Protein AF-0000000077150557 (afdb_homodimer)

Nearest PDB structures (foldseek):
  5fya-assembly1_B  TM=7.410E-01  e=2.828E-12  Pseudomonas aeruginosa PAO1
  5fya-assembly1_A  TM=7.353E-01  e=7.302E-12  Pseudomonas aeruginosa PAO1
  5fqu-assembly1_B  TM=7.351E-01  e=3.682E-11  Pseudomonas aeruginosa PAO1
  5fqu-assembly1_A  TM=7.292E-01  e=3.482E-11  Pseudomonas aeruginosa PAO1
  5uw1-assembly1_D  TM=1.682E-01  e=5.151E+00  Saccharomyces cerevisiae S288C

Radius of gyration: 27.3 Å; Cα contacts (8 Å, |Δi|>4): 1262; chains: 2; bounding box: 41×86×61 Å

Secondary structure (DSSP, 8-state):
-B-EEEEE---GGGGHHHHHHHHHHHHTTEEESEEEEETHHHHHHHHHHTT-TTHHHHHHHHHTT-TTTB-TTHHHHTS-SB-HHIIIIIIIIIIS---HHHHHHS--EEEEEEEETTT--EEEEEES-HHHHHHHHHHHT--TTTS--EEETTEEEEESHHHHSSTHHHHHHTT-SEEEEE-SS-TT------TTHHHHHHHTTT-HHHHHHHHTHHHHHHHHHHHHHHHHHTTSEEEE--SS---S-TT---HHHHHHHHHHHHHHHHHTHHHHHHHHTTBTTEEE-/-B-EEEEE---GGGGHHHHHHHHHHHHTTEEESEEEEETHHHHHHHHHHTT-TTHHHHHHHHHTT-TTTB-TTHHHHTS-SB-HHIIIIIIIIIIS---HHHHHHS--EEEEEEEETTT--EEEEEES-TTTTHHHHHHHT--TTTS--EEETTEEEEESHHHHSSTHHHHHHTT-SEEEEE-SS-TT------TTHHHHHHHTTT-HHHHHHHHTHHHHHHHHHHHHHHHHHTTSEEEE--SS---S-TT---HHHHHHHHHHHHHHHHHTHHHHHHHHTTBTTEEE-

InterPro domains:
  IPR002641 Patatin-like phospholipase domain [PF01734] (6-170)
  IPR002641 Patatin-like phospholipase domain [PS51635] (6-172)
  IPR016035 Acyl transferase/acyl hydrolase/lysophospholipase [SSF52151] (3-274)
  IPR037483 YjjU-like [cd07208] (6-269)
  IPR045943 Domain of unknown function DUF6363 [PF19890] (207-280)
  IPR050301 Neuropathy target esterase [PTHR14226] (4-281)

Foldseek 3Di:
DAAEEEWEFDQFLLCLLVLLLLLLCLVQVKDFQHYEAFASGLVSVQCSLLSVHCLSLCVCLVCLQPQCAADPCCCVVVVARGNPCCVLPVCCPPNPHGDQPSQLVSNHWYWYWWAFLAQRAIDTDIDRGCVPRVLRNVQLNAAPSRGAFGDDPNTGIHHRQLHPRTCPVVCVVVPGQAYEYEDSFAPPDQDDFDPCLVVCCVVSVVRVSNSVSSRCSRVNVVVSVVVQVVCVVVLRYHYQYQNDGQDAHSSRRNSVSSVVSSNRSNVSSVVCVVSVCVSCVPHPRIDGD/DFAEEEWEFDQFLLCLLVLLLLLLCLVQVKDFQHYEAFASGLVSVQCSLLSVHCLSLCVCLVCLQPQCAADPCCCVVVVARGNVCCVLPVCCPPNPHGDQPSQLVSNHWYWYWWAFLAQRAIDTDIDRGCVPRVLRNVQLNAAPSRGAFGDDPNTTIHHRQLHPRTCVVVCVVVPGQAYEYEDSFAPPDQDDFDPCLVVCCVVSVVRVSNSVSSRCSRVNVVVSVVVQVVCVVVLRYDYQYQNDGQDAHSSRRNSVSSVVSSNRSNVSSVVCVVSVCVSCVPHPRIDGD

Structure (mmCIF, N/CA/C/O backbone):
data_AF-0000000077150557-model_v1
#
loop_
_entity.id
_entity.type
_entity.pdbx_description
1 polymer Patatin
#
loop_
_atom_site.group_PDB
_atom_site.id
_atom_site.type_symbol
_atom_site.label_atom_id
_atom_site.label_alt_id
_atom_site.label_comp_id
_atom_site.label_asym_id
_atom_site.label_entity_id
_atom_site.label_seq_id
_atom_site.pdbx_PDB_ins_code
_atom_site.Cartn_x
_atom_site.Cartn_y
_atom_site.Cartn_z
_atom_site.occupancy
_atom_site.B_iso_or_equiv
_atom_site.auth_seq_id
_atom_site.auth_comp_id
_atom_site.auth_asym_id
_atom_site.auth_atom_id
_atom_site.pdbx_PDB_model_num
ATOM 1 N N . MET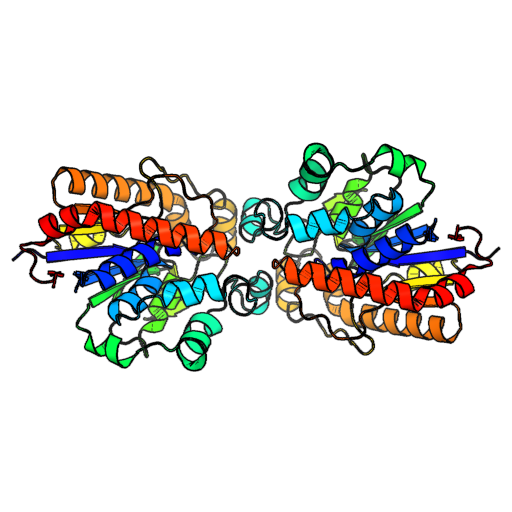 A 1 1 ? 0.344 41.594 22.078 1 86.94 1 MET A N 1
ATOM 2 C CA . MET A 1 1 ? 0.808 40.281 22.5 1 86.94 1 MET A CA 1
ATOM 3 C C . MET A 1 1 ? 1.229 39.438 21.297 1 86.94 1 MET A C 1
ATOM 5 O O . MET A 1 1 ? 0.677 39.594 20.203 1 86.94 1 MET A O 1
ATOM 9 N N . ALA A 1 2 ? 2.311 38.719 21.422 1 95.75 2 ALA A N 1
ATOM 10 C CA . ALA A 1 2 ? 2.842 37.875 20.328 1 95.75 2 ALA A CA 1
ATOM 11 C C . ALA A 1 2 ? 1.896 36.75 20 1 95.75 2 ALA A C 1
ATOM 13 O O . ALA A 1 2 ? 1.017 36.406 20.797 1 95.75 2 ALA A O 1
ATOM 14 N N . LYS A 1 3 ? 1.986 36.281 18.734 1 98.06 3 LYS A N 1
ATOM 15 C CA . LYS A 1 3 ? 1.205 35.125 18.281 1 98.06 3 LYS A CA 1
ATOM 16 C C . LYS A 1 3 ? 2.111 34 17.781 1 98.06 3 LYS A C 1
ATOM 18 O O . LYS A 1 3 ? 3.133 34.281 17.141 1 98.06 3 LYS A O 1
ATOM 23 N N . VAL A 1 4 ? 1.734 32.781 18.141 1 98.5 4 VAL A N 1
ATOM 24 C CA . VAL A 1 4 ? 2.516 31.625 17.75 1 98.5 4 VAL A CA 1
ATOM 25 C C . VAL A 1 4 ? 1.7 30.75 16.812 1 98.5 4 VAL A C 1
ATOM 27 O O . VAL A 1 4 ? 0.475 30.672 16.922 1 98.5 4 VAL A O 1
ATOM 30 N N . ASN A 1 5 ? 2.387 30.156 15.852 1 98.56 5 ASN A N 1
ATOM 31 C CA . ASN A 1 5 ? 1.81 29.188 14.93 1 98.56 5 ASN A CA 1
ATOM 32 C C . ASN A 1 5 ? 2.416 27.797 15.125 1 98.56 5 ASN A C 1
ATOM 34 O O . ASN A 1 5 ? 3.629 27.656 15.289 1 98.56 5 ASN A O 1
ATOM 38 N N . LEU A 1 6 ? 1.538 26.781 15.266 1 98.88 6 LEU A N 1
ATOM 39 C CA . LEU A 1 6 ? 1.991 25.391 15.25 1 98.88 6 LEU A CA 1
ATOM 40 C C . LEU A 1 6 ? 1.985 24.844 13.828 1 98.88 6 LEU A C 1
ATOM 42 O O . LEU A 1 6 ? 0.943 24.812 13.172 1 98.88 6 LEU A O 1
ATOM 46 N N . ILE A 1 7 ? 3.156 24.406 13.305 1 98.94 7 ILE A N 1
ATOM 47 C CA . ILE A 1 7 ? 3.328 23.953 11.93 1 98.94 7 ILE A CA 1
ATOM 48 C C . ILE A 1 7 ? 3.605 22.453 11.914 1 98.94 7 ILE A C 1
ATOM 50 O O . ILE A 1 7 ? 4.555 21.984 12.547 1 98.94 7 ILE A O 1
ATOM 54 N N . LEU A 1 8 ? 2.754 21.703 11.219 1 98.94 8 LEU A N 1
ATOM 55 C CA . LEU A 1 8 ? 2.857 20.25 11.18 1 98.94 8 LEU A CA 1
ATOM 56 C C . LEU A 1 8 ? 3.189 19.766 9.773 1 98.94 8 LEU A C 1
ATOM 58 O O . LEU A 1 8 ? 2.34 19.812 8.875 1 98.94 8 LEU A O 1
ATOM 62 N N . GLU A 1 9 ? 4.41 19.234 9.57 1 98.56 9 GLU A N 1
ATOM 63 C CA . GLU A 1 9 ? 4.855 18.703 8.297 1 98.56 9 GLU A CA 1
ATOM 64 C C . GLU A 1 9 ? 4.086 17.422 7.934 1 98.56 9 GLU A C 1
ATOM 66 O O . GLU A 1 9 ? 3.664 16.688 8.82 1 98.56 9 GLU A O 1
ATOM 71 N N . GLY A 1 10 ? 3.938 17.234 6.613 1 94.75 10 GLY A N 1
ATOM 72 C CA . GLY A 1 10 ? 3.432 15.953 6.141 1 94.75 10 GLY A CA 1
ATOM 73 C C . GLY A 1 10 ? 4.469 14.852 6.18 1 94.75 10 GLY A C 1
ATOM 74 O O . GLY A 1 10 ? 5.617 15.078 6.574 1 94.75 10 GLY A O 1
ATOM 75 N N . GLY A 1 11 ? 3.953 13.586 5.871 1 92.56 11 GLY A N 1
ATOM 76 C CA . GLY A 1 11 ? 4.918 12.492 5.871 1 92.56 11 GLY A CA 1
ATOM 77 C C . GLY A 1 11 ? 4.277 11.125 5.754 1 92.56 11 GLY A C 1
ATOM 78 O O . GLY A 1 11 ? 4.938 10.102 5.957 1 92.56 11 GLY A O 1
ATOM 79 N N . GLY A 1 12 ? 3.029 11.109 5.371 1 92.12 12 GLY A N 1
ATOM 80 C CA . GLY A 1 12 ? 2.352 9.82 5.387 1 92.12 12 GLY A CA 1
ATOM 81 C C . GLY A 1 12 ? 2.41 9.133 6.738 1 92.12 12 GLY A C 1
ATOM 82 O O . GLY A 1 12 ? 2.086 9.734 7.762 1 92.12 12 GLY A O 1
ATOM 83 N N . MET A 1 13 ? 2.848 7.918 6.746 1 93.12 13 MET A N 1
ATOM 84 C CA . MET A 1 13 ? 2.895 7.145 7.984 1 93.12 13 MET A CA 1
ATOM 85 C C . MET A 1 13 ? 3.99 7.668 8.906 1 93.12 13 MET A C 1
ATOM 87 O O . MET A 1 13 ? 3.945 7.445 10.117 1 93.12 13 MET A O 1
ATOM 91 N N . ARG A 1 14 ? 4.961 8.391 8.391 1 94.88 14 ARG A N 1
ATOM 92 C CA . ARG A 1 14 ? 5.941 9.047 9.258 1 94.88 14 ARG A CA 1
ATOM 93 C C . ARG A 1 14 ? 5.273 10.047 10.188 1 94.88 14 ARG A C 1
ATOM 95 O O . ARG A 1 14 ? 5.859 10.453 11.195 1 94.88 14 ARG A O 1
ATOM 102 N N . GLY A 1 15 ? 4.082 10.352 9.867 1 96.38 15 GLY A N 1
ATOM 103 C CA . GLY A 1 15 ? 3.301 11.281 10.664 1 96.38 15 GLY A CA 1
ATOM 104 C C . GLY A 1 15 ? 2.979 10.75 12.047 1 96.38 15 GLY A C 1
ATOM 105 O O . GLY A 1 15 ? 2.564 11.516 12.93 1 96.38 15 GLY A O 1
ATOM 106 N N . LEU A 1 16 ? 3.252 9.484 12.289 1 97.62 16 LEU A N 1
ATOM 107 C CA . LEU A 1 16 ? 3.029 8.961 13.633 1 97.62 16 LEU A CA 1
ATOM 108 C C . LEU A 1 16 ? 3.988 9.594 14.633 1 97.62 16 LEU A C 1
ATOM 110 O O . LEU A 1 16 ? 3.689 9.672 15.828 1 97.62 16 LEU A O 1
ATOM 114 N N . TYR A 1 17 ? 5.148 10.039 14.125 1 98.62 17 TYR A N 1
ATOM 115 C CA . TYR A 1 17 ? 6.012 10.875 14.961 1 98.62 17 TYR A CA 1
ATOM 116 C C . TYR A 1 17 ? 5.266 12.094 15.469 1 98.62 17 TYR A C 1
ATOM 118 O O . TYR A 1 17 ? 5.266 12.375 16.672 1 98.62 17 TYR A O 1
ATOM 126 N N . THR A 1 18 ? 4.605 12.773 14.562 1 98.81 18 THR A N 1
ATOM 127 C CA . THR A 1 18 ? 3.82 13.961 14.883 1 98.81 18 THR A CA 1
ATOM 128 C C . THR A 1 18 ? 2.695 13.617 15.859 1 98.81 18 THR A C 1
ATOM 130 O O . THR A 1 18 ? 2.42 14.375 16.781 1 98.81 18 THR A O 1
ATOM 133 N N . ALA A 1 19 ? 2.072 12.508 15.641 1 98.81 19 ALA A N 1
ATOM 134 C CA . ALA A 1 19 ? 1.011 12.062 16.531 1 98.81 19 ALA A CA 1
ATOM 135 C C . ALA A 1 19 ? 1.521 11.938 17.969 1 98.81 19 ALA A C 1
ATOM 137 O O . ALA A 1 19 ? 0.833 12.32 18.922 1 98.81 19 ALA A O 1
ATOM 138 N N . GLY A 1 20 ? 2.705 11.352 18.125 1 98.88 20 GLY A N 1
ATOM 139 C CA . GLY A 1 20 ? 3.311 11.242 19.453 1 98.88 20 GLY A CA 1
ATOM 140 C C . GLY A 1 20 ? 3.568 12.594 20.094 1 98.88 20 GLY A C 1
ATOM 141 O O . GLY A 1 20 ? 3.268 12.789 21.281 1 98.88 20 GLY A O 1
ATOM 142 N N . VAL A 1 21 ? 4.059 13.5 19.328 1 98.88 21 VAL A N 1
ATOM 143 C CA . VAL A 1 21 ? 4.328 14.852 19.812 1 98.88 21 VAL A CA 1
ATOM 144 C C . VAL A 1 21 ? 3.029 15.492 20.312 1 98.88 21 VAL A C 1
ATOM 146 O O . VAL A 1 21 ? 2.98 16.047 21.406 1 98.88 21 VAL A O 1
ATOM 149 N N . LEU A 1 22 ? 1.983 15.43 19.531 1 98.81 22 LEU A N 1
ATOM 150 C CA . LEU A 1 22 ? 0.72 16.094 19.828 1 98.81 22 LEU A CA 1
ATOM 151 C C . LEU A 1 22 ? 0.061 15.484 21.047 1 98.81 22 LEU A C 1
ATOM 153 O O . LEU A 1 22 ? -0.594 16.188 21.828 1 98.81 22 LEU A O 1
ATOM 157 N N . ASP A 1 23 ? 0.182 14.172 21.203 1 98.81 23 ASP A N 1
ATOM 158 C CA . ASP A 1 23 ? -0.354 13.547 22.406 1 98.81 23 ASP A CA 1
ATOM 159 C C . ASP A 1 23 ? 0.402 14.008 23.641 1 98.81 23 ASP A C 1
ATOM 161 O O . ASP A 1 23 ? -0.188 14.164 24.719 1 98.81 23 ASP A O 1
ATOM 165 N N . CYS A 1 24 ? 1.713 14.188 23.516 1 98.69 24 CYS A N 1
ATOM 166 C CA . CYS A 1 24 ? 2.469 14.781 24.609 1 98.69 24 CYS A CA 1
ATOM 167 C C . CYS A 1 24 ? 1.938 16.172 24.938 1 98.69 24 CYS A C 1
ATOM 169 O O . CYS A 1 24 ? 1.783 16.516 26.109 1 98.69 24 CYS A O 1
ATOM 171 N N . PHE A 1 25 ? 1.682 17.016 23.906 1 98.56 25 PHE A N 1
ATOM 172 C CA . PHE A 1 25 ? 1.1 18.328 24.109 1 98.56 25 PHE A CA 1
ATOM 173 C C . PHE A 1 25 ? -0.207 18.234 24.891 1 98.56 25 PHE A C 1
ATOM 175 O O . PHE A 1 25 ? -0.44 19 25.828 1 98.56 25 PHE A O 1
ATOM 182 N N . LEU A 1 26 ? -1.043 17.266 24.484 1 98.19 26 LEU A N 1
ATOM 183 C CA . LEU A 1 26 ? -2.318 17.078 25.172 1 98.19 26 LEU A CA 1
ATOM 184 C C . LEU A 1 26 ? -2.1 16.719 26.641 1 98.19 26 LEU A C 1
ATOM 186 O O . LEU A 1 26 ? -2.773 17.25 27.531 1 98.19 26 LEU A O 1
ATOM 190 N N . ASP A 1 27 ? -1.189 15.805 26.859 1 97.69 27 ASP A N 1
ATOM 191 C CA . ASP A 1 27 ? -0.932 15.336 28.219 1 97.69 27 ASP A CA 1
ATOM 192 C C . ASP A 1 27 ? -0.437 16.484 29.109 1 97.69 27 ASP A C 1
ATOM 194 O O . ASP A 1 27 ? -0.698 16.484 30.312 1 97.69 27 ASP A O 1
ATOM 198 N N . HIS A 1 28 ? 0.229 17.422 28.531 1 95.81 28 HIS A N 1
ATOM 199 C CA . HIS A 1 28 ? 0.769 18.547 29.297 1 95.81 28 HIS A CA 1
ATOM 200 C C . HIS A 1 28 ? -0.115 19.781 29.156 1 95.81 28 HIS A C 1
ATOM 202 O O . HIS A 1 28 ? 0.287 20.875 29.531 1 95.81 28 HIS A O 1
ATOM 208 N N . LYS A 1 29 ? -1.259 19.625 28.5 1 95.44 29 LYS A N 1
ATOM 209 C CA . LYS A 1 29 ? -2.258 20.672 28.312 1 95.44 29 LYS A CA 1
ATOM 210 C C . LYS A 1 29 ? -1.684 21.859 27.547 1 95.44 29 LYS A C 1
ATOM 212 O O . LYS A 1 29 ? -1.912 23.016 27.906 1 95.44 29 LYS A O 1
ATOM 217 N N . ILE A 1 30 ? -0.829 21.594 26.609 1 95.44 30 ILE A N 1
ATOM 218 C CA . ILE A 1 30 ? -0.309 22.578 25.672 1 95.44 30 ILE A CA 1
ATOM 219 C C . ILE A 1 30 ? -1.295 22.75 24.516 1 95.44 30 ILE A C 1
ATOM 221 O O . ILE A 1 30 ? -1.522 21.828 23.734 1 95.44 30 ILE A O 1
ATOM 225 N N . LEU A 1 31 ? -1.825 23.953 24.406 1 95.81 31 LEU A N 1
ATOM 226 C CA . LEU A 1 31 ? -2.844 24.172 23.375 1 95.81 31 LEU A CA 1
ATOM 227 C C . LEU A 1 31 ? -2.48 25.359 22.5 1 95.81 31 LEU A C 1
ATOM 229 O O . LEU A 1 31 ? -2.191 26.453 23.016 1 95.81 31 LEU A O 1
ATOM 233 N N . PHE A 1 32 ? -2.424 25.156 21.266 1 97.81 32 PHE A N 1
ATOM 234 C CA . PHE A 1 32 ? -2.236 26.188 20.266 1 97.81 32 PHE A CA 1
ATOM 235 C C . PHE A 1 32 ? -3.562 26.562 19.609 1 97.81 32 PHE A C 1
ATOM 237 O O . PHE A 1 32 ? -4.363 25.688 19.281 1 97.81 32 PHE A O 1
ATOM 244 N N . LYS A 1 33 ? -3.787 27.812 19.375 1 97.5 33 LYS A N 1
ATOM 245 C CA . LYS A 1 33 ? -5.039 28.25 18.766 1 97.5 33 LYS A CA 1
ATOM 246 C C . LYS A 1 33 ? -4.898 28.344 17.25 1 97.5 33 LYS A C 1
ATOM 248 O O . LYS A 1 33 ? -5.902 28.391 16.531 1 97.5 33 LYS A O 1
ATOM 253 N N . ASP A 1 34 ? -3.725 28.547 16.734 1 98.56 34 ASP A N 1
ATOM 254 C CA . ASP A 1 34 ? -3.447 28.609 15.312 1 98.56 34 ASP A CA 1
ATOM 255 C C . ASP A 1 34 ? -2.531 27.484 14.867 1 98.56 34 ASP A C 1
ATOM 257 O O . ASP A 1 34 ? -1.408 27.359 15.359 1 98.56 34 ASP A O 1
ATOM 261 N N . ILE A 1 35 ? -3.014 26.672 13.969 1 98.88 35 ILE A N 1
ATOM 262 C CA . ILE A 1 35 ? -2.301 25.484 13.5 1 98.88 35 ILE A CA 1
ATOM 263 C C . ILE A 1 35 ? -2.32 25.438 11.977 1 98.88 35 ILE A C 1
ATOM 265 O O . ILE A 1 35 ? -3.332 25.75 11.352 1 98.88 35 ILE A O 1
ATOM 269 N N . ILE A 1 36 ? -1.214 25.125 11.336 1 98.88 36 ILE A N 1
ATOM 270 C CA . ILE A 1 36 ? -1.139 24.844 9.906 1 98.88 36 ILE A CA 1
ATOM 271 C C . ILE A 1 36 ? -0.593 23.438 9.688 1 98.88 36 ILE A C 1
ATOM 273 O O . ILE A 1 36 ? 0.437 23.062 10.25 1 98.88 36 ILE A O 1
ATOM 277 N N . GLY A 1 37 ? -1.288 22.625 8.922 1 98.81 37 GLY A N 1
ATOM 278 C CA . GLY A 1 37 ? -0.9 21.234 8.688 1 98.81 37 GLY A CA 1
ATOM 279 C C . GLY A 1 37 ? -0.873 20.859 7.223 1 98.81 37 GLY A C 1
ATOM 280 O O . GLY A 1 37 ? -1.618 21.422 6.418 1 98.81 37 GLY A O 1
ATOM 281 N N . VAL A 1 38 ? -0.021 19.922 6.855 1 98.75 38 VAL A N 1
ATOM 282 C CA . VAL A 1 38 ? 0.116 19.406 5.496 1 98.75 38 VAL A CA 1
ATOM 283 C C . VAL A 1 38 ? -0.029 17.891 5.5 1 98.75 38 VAL A C 1
ATOM 285 O O . VAL A 1 38 ? 0.69 17.188 6.223 1 98.75 38 VAL A O 1
ATOM 288 N N . SER A 1 39 ? -0.939 17.344 4.688 1 97.88 39 SER A N 1
ATOM 289 C CA . SER A 1 39 ? -1.104 15.906 4.543 1 97.88 39 SER A CA 1
ATOM 290 C C . SER A 1 39 ? -1.309 15.234 5.895 1 97.88 39 SER A C 1
ATOM 292 O O . SER A 1 39 ? -2.207 15.609 6.648 1 97.88 39 SER A O 1
ATOM 294 N N . ALA A 1 40 ? -0.42 14.344 6.297 1 97.5 40 ALA A N 1
ATOM 295 C CA . ALA A 1 40 ? -0.533 13.664 7.586 1 97.5 40 ALA A CA 1
ATOM 296 C C . ALA A 1 40 ? -0.532 14.672 8.734 1 97.5 40 ALA A C 1
ATOM 298 O O . ALA A 1 40 ? -1.182 14.453 9.758 1 97.5 40 ALA A O 1
ATOM 299 N N . GLY A 1 41 ? 0.165 15.758 8.547 1 98.56 41 GLY A N 1
ATOM 300 C CA . GLY A 1 41 ? 0.126 16.812 9.539 1 98.56 41 GLY A CA 1
ATOM 301 C C . GLY A 1 41 ? -1.256 17.406 9.719 1 98.56 41 GLY A C 1
ATOM 302 O O . GLY A 1 41 ? -1.684 17.672 10.852 1 98.56 41 GLY A O 1
ATOM 303 N N . ALA A 1 42 ? -1.914 17.656 8.617 1 98.62 42 ALA A N 1
ATOM 304 C CA . ALA A 1 42 ? -3.295 18.141 8.672 1 98.62 42 ALA A CA 1
ATOM 305 C C . ALA A 1 42 ? -4.195 17.125 9.367 1 98.62 42 ALA A C 1
ATOM 307 O O . ALA A 1 42 ? -4.98 17.469 10.25 1 98.62 42 ALA A O 1
ATOM 308 N N . CYS A 1 43 ? -4.039 15.922 9.039 1 98.19 43 CYS A N 1
ATOM 309 C CA . CYS A 1 43 ? -4.863 14.859 9.609 1 98.19 43 CYS A CA 1
ATOM 310 C C . CYS A 1 43 ? -4.629 14.727 11.109 1 98.19 43 CYS A C 1
ATOM 312 O O . CYS A 1 43 ? -5.582 14.641 11.883 1 98.19 43 CYS A O 1
ATOM 314 N N . ASN A 1 44 ? -3.406 14.703 11.539 1 98.56 44 ASN A N 1
ATOM 315 C CA . ASN A 1 44 ? -3.059 14.523 12.945 1 98.56 44 ASN A CA 1
ATOM 316 C C . ASN A 1 44 ? -3.555 15.695 13.797 1 98.56 44 ASN A C 1
ATOM 318 O O . ASN A 1 44 ? -3.871 15.516 14.977 1 98.56 44 ASN A O 1
ATOM 322 N N . SER A 1 45 ? -3.637 16.844 13.219 1 98.75 45 SER A N 1
ATOM 323 C CA . SER A 1 45 ? -4.059 18.016 13.969 1 98.75 45 SER A CA 1
ATOM 324 C C . SER A 1 45 ? -5.504 17.891 14.438 1 98.75 45 SER A C 1
ATOM 326 O O . SER A 1 45 ? -5.887 18.469 15.453 1 98.75 45 SER A O 1
ATOM 328 N N . LEU A 1 46 ? -6.301 17.156 13.695 1 98.75 46 LEU A N 1
ATOM 329 C CA . LEU A 1 46 ? -7.73 17.094 13.969 1 98.75 46 LEU A CA 1
ATOM 330 C C . LEU A 1 46 ? -7.988 16.5 15.352 1 98.75 46 LEU A C 1
ATOM 332 O O . LEU A 1 46 ? -8.703 17.078 16.156 1 98.75 46 LEU A O 1
ATOM 336 N N . SER A 1 47 ? -7.383 15.375 15.617 1 98.5 47 SER A N 1
ATOM 337 C CA . SER A 1 47 ? -7.586 14.727 16.906 1 98.5 47 SER A CA 1
ATOM 338 C C . SER A 1 47 ? -6.945 15.531 18.031 1 98.5 47 SER A C 1
ATOM 340 O O . SER A 1 47 ? -7.414 15.5 19.172 1 98.5 47 SER A O 1
ATOM 342 N N . TYR A 1 48 ? -5.898 16.25 17.734 1 98.62 48 TYR A N 1
ATOM 343 C CA . TYR A 1 48 ? -5.285 17.141 18.719 1 98.62 48 TYR A CA 1
ATOM 344 C C . TYR A 1 48 ? -6.238 18.266 19.094 1 98.62 48 TYR A C 1
ATOM 346 O O . TYR A 1 48 ? -6.441 18.547 20.281 1 98.62 48 TYR A O 1
ATOM 354 N N . ILE A 1 49 ? -6.867 18.875 18.125 1 98.44 49 ILE A N 1
ATOM 355 C CA . ILE A 1 49 ? -7.758 20.016 18.312 1 98.44 49 ILE A CA 1
ATOM 356 C C . ILE A 1 49 ? -8.961 19.594 19.156 1 98.44 49 ILE A C 1
ATOM 358 O O . ILE A 1 49 ? -9.445 20.359 20 1 98.44 49 ILE A O 1
ATOM 362 N N . THR A 1 50 ? -9.375 18.359 18.984 1 98.31 50 THR A N 1
ATOM 363 C CA . THR A 1 50 ? -10.555 17.891 19.703 1 98.31 50 THR A CA 1
ATOM 364 C C . THR A 1 50 ? -10.156 17.25 21.031 1 98.31 50 THR A C 1
ATOM 366 O O . THR A 1 50 ? -11.016 16.781 21.781 1 98.31 50 THR A O 1
ATOM 369 N N . GLY A 1 51 ? -8.859 17.141 21.297 1 98.06 51 GLY A N 1
ATOM 370 C CA . GLY A 1 51 ? -8.391 16.562 22.547 1 98.06 51 GLY A CA 1
ATOM 371 C C . GLY A 1 51 ? -8.555 15.062 22.609 1 98.06 51 GLY A C 1
ATOM 372 O O . GLY A 1 51 ? -8.648 14.484 23.703 1 98.06 51 GLY A O 1
ATOM 373 N N . GLN A 1 52 ? -8.664 14.43 21.5 1 98.44 52 GLN A N 1
ATOM 374 C CA . GLN A 1 52 ? -8.828 12.977 21.453 1 98.44 52 GLN A CA 1
ATOM 375 C C . GLN A 1 52 ? -7.473 12.273 21.453 1 98.44 52 GLN A C 1
ATOM 377 O O . GLN A 1 52 ? -7.047 11.742 20.422 1 98.44 52 GLN A O 1
ATOM 382 N N . ARG A 1 53 ? -6.941 12.18 22.672 1 98.5 53 ARG A N 1
ATOM 383 C CA . ARG A 1 53 ? -5.617 11.602 22.906 1 98.5 53 ARG A CA 1
ATOM 384 C C . ARG A 1 53 ? -5.566 10.148 22.453 1 98.5 53 ARG A C 1
ATOM 386 O O . ARG A 1 53 ? -6.473 9.367 22.75 1 98.5 53 ARG A O 1
ATOM 393 N N . GLY A 1 54 ? -4.547 9.852 21.719 1 98.56 54 GLY A N 1
ATOM 394 C CA . GLY A 1 54 ? -4.32 8.469 21.328 1 98.56 54 GLY A CA 1
ATOM 395 C C . GLY A 1 54 ? -5.047 8.078 20.047 1 98.56 54 GLY A C 1
ATOM 396 O O . GLY A 1 54 ? -4.75 7.043 19.453 1 98.56 54 GLY A O 1
ATOM 397 N N . ARG A 1 55 ? -5.965 8.867 19.562 1 98.62 55 ARG A N 1
ATOM 398 C CA . ARG A 1 55 ? -6.832 8.523 18.438 1 98.62 55 ARG A CA 1
ATOM 399 C C . ARG A 1 55 ? -6.023 8.336 17.156 1 98.62 55 ARG A C 1
ATOM 401 O O . ARG A 1 55 ? -6.273 7.406 16.391 1 98.62 55 ARG A O 1
ATOM 408 N N . ASN A 1 56 ? -5.051 9.258 16.891 1 98.38 56 ASN A N 1
ATOM 409 C CA . ASN A 1 56 ? -4.223 9.133 15.695 1 98.38 56 ASN A CA 1
ATOM 410 C C . ASN A 1 56 ? -3.479 7.801 15.664 1 98.38 56 ASN A C 1
ATOM 412 O O . ASN A 1 56 ? -3.383 7.164 14.609 1 98.38 56 ASN A O 1
ATOM 416 N N . LEU A 1 57 ? -2.893 7.406 16.812 1 98.38 57 LEU A N 1
ATOM 417 C CA . LEU A 1 57 ? -2.186 6.133 16.922 1 98.38 57 LEU A CA 1
ATOM 418 C C . LEU A 1 57 ? -3.127 4.961 16.672 1 98.38 57 LEU A C 1
ATOM 420 O O . LEU A 1 57 ? -2.773 4.02 15.961 1 98.38 57 LEU A O 1
ATOM 424 N N . GLU A 1 58 ? -4.305 5.062 17.25 1 98.25 58 GLU A N 1
ATOM 425 C CA . GLU A 1 58 ? -5.301 4.008 17.094 1 98.25 58 GLU A CA 1
ATOM 426 C C . GLU A 1 58 ? -5.684 3.834 15.625 1 98.25 58 GLU A C 1
ATOM 428 O O . GLU A 1 58 ? -5.816 2.707 15.141 1 98.25 58 GLU A O 1
ATOM 433 N N . ILE A 1 59 ? -5.82 4.906 14.945 1 97.56 59 ILE A N 1
ATOM 434 C CA . ILE A 1 59 ? -6.223 4.863 13.547 1 97.56 59 ILE A CA 1
ATOM 435 C C . ILE A 1 59 ? -5.102 4.262 12.703 1 97.56 59 ILE A C 1
ATOM 437 O O . ILE A 1 59 ? -5.301 3.258 12.016 1 97.56 59 ILE A O 1
ATOM 441 N N . ASN A 1 60 ? -3.959 4.848 12.781 1 96.12 60 ASN A N 1
ATOM 442 C CA . ASN A 1 60 ? -2.896 4.512 11.844 1 96.12 60 ASN A CA 1
ATOM 443 C C . ASN A 1 60 ? -2.273 3.154 12.164 1 96.12 60 ASN A C 1
ATOM 445 O O . ASN A 1 60 ? -2.064 2.336 11.266 1 96.12 60 ASN A O 1
ATOM 449 N N . ALA A 1 61 ? -1.881 2.902 13.438 1 94.62 61 ALA A N 1
ATOM 450 C CA . ALA A 1 61 ? -1.286 1.618 13.805 1 94.62 61 ALA A CA 1
ATOM 451 C C . ALA A 1 61 ? -2.336 0.511 13.82 1 94.62 61 ALA A C 1
ATOM 453 O O . ALA A 1 61 ? -2.027 -0.648 13.531 1 94.62 61 ALA A O 1
ATOM 454 N N . GLY A 1 62 ? -3.598 0.88 14.102 1 94.56 62 GLY A N 1
ATOM 455 C CA . GLY A 1 62 ? -4.664 -0.103 14.18 1 94.56 62 GLY A CA 1
ATOM 456 C C . GLY A 1 62 ? -5.133 -0.586 12.82 1 94.56 62 GLY A C 1
ATOM 457 O O . GLY A 1 62 ? -5.598 -1.72 12.68 1 94.56 62 GLY A O 1
ATOM 458 N N . TYR A 1 63 ? -4.984 0.27 11.812 1 93.75 63 TYR A N 1
ATOM 459 C CA . TYR A 1 63 ? -5.594 -0.083 10.539 1 93.75 63 TYR A CA 1
ATOM 460 C C . TYR A 1 63 ? -4.539 -0.172 9.438 1 93.75 63 TYR A C 1
ATOM 462 O O . TYR A 1 63 ? -4.859 -0.465 8.281 1 93.75 63 TYR A O 1
ATOM 470 N N . CYS A 1 64 ? -3.295 -0.026 9.758 1 90.69 64 CYS A N 1
ATOM 471 C CA . CYS A 1 64 ? -2.242 0.035 8.75 1 90.69 64 CYS A CA 1
ATOM 472 C C . CYS A 1 64 ? -2.186 -1.256 7.941 1 90.69 64 CYS A C 1
ATOM 474 O O . CYS A 1 64 ? -1.694 -1.266 6.809 1 90.69 64 CYS A O 1
ATOM 476 N N . MET A 1 65 ? -2.709 -2.355 8.508 1 87.19 65 MET A N 1
ATOM 477 C CA . MET A 1 65 ? -2.707 -3.631 7.793 1 87.19 65 MET A CA 1
ATOM 478 C C . MET A 1 65 ? -4.07 -3.908 7.172 1 87.19 65 MET A C 1
ATOM 480 O O . MET A 1 65 ? -4.246 -4.91 6.477 1 87.19 65 MET A O 1
ATOM 484 N N . ASP A 1 66 ? -5.02 -3.064 7.434 1 88.75 66 ASP A N 1
ATOM 485 C CA . ASP A 1 66 ? -6.387 -3.223 6.945 1 88.75 66 ASP A CA 1
ATOM 486 C C . ASP A 1 66 ? -6.504 -2.781 5.488 1 88.75 66 ASP A C 1
ATOM 488 O O . ASP A 1 66 ? -6.285 -1.61 5.172 1 88.75 66 ASP A O 1
ATOM 492 N N . ASN A 1 67 ? -6.938 -3.627 4.637 1 83.19 67 ASN A N 1
ATOM 493 C CA . ASN A 1 67 ? -7.031 -3.328 3.211 1 83.19 67 ASN A CA 1
ATOM 494 C C . ASN A 1 67 ? -8.109 -2.289 2.924 1 83.19 67 ASN A C 1
ATOM 496 O O . ASN A 1 67 ? -8.125 -1.684 1.851 1 83.19 67 ASN A O 1
ATOM 500 N N . ARG A 1 68 ? -9.031 -2.143 3.84 1 88.94 68 ARG A N 1
ATOM 501 C CA . ARG A 1 68 ? -10.008 -1.067 3.691 1 88.94 68 ARG A CA 1
ATOM 502 C C . ARG A 1 68 ? -9.344 0.298 3.846 1 88.94 68 ARG A C 1
ATOM 504 O O . ARG A 1 68 ? -9.844 1.297 3.324 1 88.94 68 ARG A O 1
ATOM 511 N N . TYR A 1 69 ? -8.297 0.331 4.594 1 90.38 69 TYR A N 1
ATOM 512 C CA . TYR A 1 69 ? -7.566 1.567 4.859 1 90.38 69 TYR A CA 1
ATOM 513 C C . TYR A 1 69 ? -6.535 1.836 3.77 1 90.38 69 TYR A C 1
ATOM 515 O O . TYR A 1 69 ? -6.574 2.879 3.113 1 90.38 69 TYR A O 1
ATOM 523 N N . VAL A 1 70 ? -5.645 0.931 3.541 1 87.62 70 VAL A N 1
ATOM 524 C CA . VAL A 1 70 ? -4.551 1.059 2.58 1 87.62 70 VAL A CA 1
ATOM 525 C C . VAL A 1 70 ? -4.426 -0.229 1.77 1 87.62 70 VAL A C 1
ATOM 527 O O . VAL A 1 70 ? -4.398 -1.326 2.334 1 87.62 70 VAL A O 1
ATOM 530 N N . SER A 1 71 ? -4.43 -0.098 0.497 1 82.62 71 SER A N 1
ATOM 531 C CA . SER A 1 71 ? -4.258 -1.268 -0.36 1 82.62 71 SER A CA 1
ATOM 532 C C . SER A 1 71 ? -3.705 -0.876 -1.726 1 82.62 71 SER A C 1
ATOM 534 O O . SER A 1 71 ? -4.125 0.129 -2.307 1 82.62 71 SER A O 1
ATOM 536 N N . VAL A 1 72 ? -2.848 -1.618 -2.221 1 79.44 72 VAL A N 1
ATOM 537 C CA . VAL A 1 72 ? -2.311 -1.394 -3.561 1 79.44 72 VAL A CA 1
ATOM 538 C C . VAL A 1 72 ? -3.428 -1.519 -4.594 1 79.44 72 VAL A C 1
ATOM 540 O O . VAL A 1 72 ? -3.457 -0.778 -5.578 1 79.44 72 VAL A O 1
ATOM 543 N N . MET A 1 73 ? -4.289 -2.43 -4.363 1 79.06 73 MET A N 1
ATOM 544 C CA . MET A 1 73 ? -5.391 -2.65 -5.297 1 79.06 73 MET A CA 1
ATOM 545 C C . MET A 1 73 ? -6.289 -1.422 -5.379 1 79.06 73 MET A C 1
ATOM 547 O O . MET A 1 73 ? -6.957 -1.201 -6.391 1 79.06 73 MET A O 1
ATOM 551 N N . GLY A 1 74 ? -6.266 -0.708 -4.336 1 83.75 74 GLY A N 1
ATOM 552 C CA . GLY A 1 74 ? -7.047 0.516 -4.324 1 83.75 74 GLY A CA 1
ATOM 553 C C . GLY A 1 74 ? -6.656 1.489 -5.418 1 83.75 74 GLY A C 1
ATOM 554 O O . GLY A 1 74 ? -7.492 2.252 -5.91 1 83.75 74 GLY A O 1
ATOM 555 N N . LEU A 1 75 ? -5.422 1.441 -5.766 1 80.25 75 LEU A N 1
ATOM 556 C CA . LEU A 1 75 ? -4.949 2.299 -6.848 1 80.25 75 LEU A CA 1
ATOM 557 C C . LEU A 1 75 ? -5.727 2.033 -8.133 1 80.25 75 LEU A C 1
ATOM 559 O O . LEU A 1 75 ? -6.012 2.959 -8.891 1 80.25 75 LEU A O 1
ATOM 563 N N . PHE A 1 76 ? -6.152 0.86 -8.289 1 76.75 76 PHE A N 1
ATOM 564 C CA . PHE A 1 76 ? -6.773 0.463 -9.547 1 76.75 76 PHE A CA 1
ATOM 565 C C . PHE A 1 76 ? -8.297 0.474 -9.43 1 76.75 76 PHE A C 1
ATOM 567 O O . PHE A 1 76 ? -9 0.593 -10.438 1 76.75 76 PHE A O 1
ATOM 574 N N . THR A 1 77 ? -8.781 0.34 -8.219 1 76.25 77 THR A N 1
ATOM 575 C CA . THR A 1 77 ? -10.227 0.247 -8.047 1 76.25 77 THR A CA 1
ATOM 576 C C . THR A 1 77 ? -10.82 1.616 -7.734 1 76.25 77 THR A C 1
ATOM 578 O O . THR A 1 77 ? -11.898 1.956 -8.227 1 76.25 77 THR A O 1
ATOM 581 N N . ARG A 1 78 ? -10.117 2.35 -6.953 1 79.69 78 ARG A N 1
ATOM 582 C CA . ARG A 1 78 ? -10.633 3.652 -6.543 1 79.69 78 ARG A CA 1
ATOM 583 C C . ARG A 1 78 ? -9.648 4.766 -6.887 1 79.69 78 ARG A C 1
ATOM 585 O O . ARG A 1 78 ? -9.875 5.93 -6.551 1 79.69 78 ARG A O 1
ATOM 592 N N . GLY A 1 79 ? -8.555 4.383 -7.508 1 78.69 79 GLY A N 1
ATOM 593 C CA . GLY A 1 79 ? -7.566 5.359 -7.945 1 78.69 79 GLY A CA 1
ATOM 594 C C . GLY A 1 79 ? -6.672 5.848 -6.824 1 78.69 79 GLY A C 1
ATOM 595 O O . GLY A 1 79 ? -5.969 6.848 -6.977 1 78.69 79 GLY A O 1
ATOM 596 N N . SER A 1 80 ? -6.781 5.164 -5.719 1 87.12 80 SER A N 1
ATOM 597 C CA . SER A 1 80 ? -6.027 5.637 -4.562 1 87.12 80 SER A CA 1
ATOM 598 C C . SER A 1 80 ? -5.57 4.477 -3.684 1 87.12 80 SER A C 1
ATOM 600 O O . SER A 1 80 ? -6.316 3.516 -3.479 1 87.12 80 SER A O 1
ATOM 602 N N . ILE A 1 81 ? -4.445 4.57 -3.23 1 85.75 81 ILE A N 1
ATOM 603 C CA . ILE A 1 81 ? -3.924 3.568 -2.307 1 85.75 81 ILE A CA 1
ATOM 604 C C . ILE A 1 81 ? -4.625 3.697 -0.956 1 85.75 81 ILE A C 1
ATOM 606 O O . ILE A 1 81 ? -4.984 2.693 -0.338 1 85.75 81 ILE A O 1
ATOM 610 N N . PHE A 1 82 ? -4.758 4.953 -0.526 1 89.06 82 PHE A N 1
ATOM 611 C CA . PHE A 1 82 ? -5.547 5.195 0.678 1 89.06 82 PHE A CA 1
ATOM 612 C C . PHE A 1 82 ? -7.031 5.266 0.35 1 89.06 82 PHE A C 1
ATOM 614 O O . PHE A 1 82 ? -7.426 5.906 -0.628 1 89.06 82 PHE A O 1
ATOM 621 N N . ASN A 1 83 ? -7.742 4.578 1.132 1 90.94 83 ASN A N 1
ATOM 622 C CA . ASN A 1 83 ? -9.188 4.695 0.988 1 90.94 83 ASN A CA 1
ATOM 623 C C . ASN A 1 83 ? -9.734 5.91 1.734 1 90.94 83 ASN A C 1
ATOM 625 O O . ASN A 1 83 ? -10.055 5.82 2.918 1 90.94 83 ASN A O 1
ATOM 629 N N . MET A 1 84 ? -9.969 6.922 0.991 1 90.88 84 MET A N 1
ATOM 630 C CA . MET A 1 84 ? -10.352 8.195 1.588 1 90.88 84 MET A CA 1
ATOM 631 C C . MET A 1 84 ? -11.734 8.109 2.215 1 90.88 84 MET A C 1
ATOM 633 O O . MET A 1 84 ? -12.008 8.766 3.221 1 90.88 84 MET A O 1
ATOM 637 N N . ASP A 1 85 ? -12.586 7.285 1.606 1 92.69 85 ASP A N 1
ATOM 638 C CA . ASP A 1 85 ? -13.906 7.098 2.188 1 92.69 85 ASP A CA 1
ATOM 639 C C . ASP A 1 85 ? -13.82 6.375 3.531 1 92.69 85 ASP A C 1
ATOM 641 O O . ASP A 1 85 ? -14.547 6.711 4.469 1 92.69 85 ASP A O 1
ATOM 645 N N . PHE A 1 86 ? -13.008 5.422 3.592 1 95.06 86 PHE A N 1
ATOM 646 C CA . PHE A 1 86 ? -12.797 4.719 4.852 1 95.06 86 PHE A CA 1
ATOM 647 C C . PHE A 1 86 ? -12.211 5.656 5.902 1 95.06 86 PHE A C 1
ATOM 649 O O . PHE A 1 86 ? -12.68 5.691 7.043 1 95.06 86 PHE A O 1
ATOM 656 N N . LEU A 1 87 ? -11.18 6.457 5.531 1 94.5 87 LEU A N 1
ATOM 657 C CA . LEU A 1 87 ? -10.445 7.336 6.426 1 94.5 87 LEU A CA 1
ATOM 658 C C . LEU A 1 87 ? -11.32 8.484 6.914 1 94.5 87 LEU A C 1
ATOM 660 O O . LEU A 1 87 ? -11.234 8.883 8.078 1 94.5 87 LEU A O 1
ATOM 664 N N . PHE A 1 88 ? -12.188 9.008 6.031 1 95.38 88 PHE A N 1
ATOM 665 C CA . PHE A 1 88 ? -12.875 10.242 6.371 1 95.38 88 PHE A CA 1
ATOM 666 C C . PHE A 1 88 ? -14.359 9.992 6.617 1 95.38 88 PHE A C 1
ATOM 668 O O . PHE A 1 88 ? -15.094 10.898 7.004 1 95.38 88 PHE A O 1
ATOM 675 N N . ASN A 1 89 ? -14.852 8.75 6.477 1 96.12 89 ASN A N 1
ATOM 676 C CA . ASN A 1 89 ? -16.25 8.438 6.758 1 96.12 89 ASN A CA 1
ATOM 677 C C . ASN A 1 89 ? -16.391 7.254 7.703 1 96.12 89 ASN A C 1
ATOM 679 O O . ASN A 1 89 ? -16.844 7.406 8.836 1 96.12 89 ASN A O 1
ATOM 683 N N . ASP A 1 90 ? -15.867 6.105 7.328 1 97.31 90 ASP A N 1
ATOM 684 C CA . ASP A 1 90 ? -16.062 4.898 8.125 1 97.31 90 ASP A CA 1
ATOM 685 C C . ASP A 1 90 ? -15.383 5.035 9.492 1 97.31 90 ASP A C 1
ATOM 687 O O . ASP A 1 90 ? -15.992 4.738 10.523 1 97.31 90 ASP A O 1
ATOM 691 N N . ILE A 1 91 ? -14.164 5.492 9.555 1 97.19 91 ILE A N 1
ATOM 692 C CA . ILE A 1 91 ? -13.414 5.566 10.805 1 97.19 91 ILE A CA 1
ATOM 693 C C . ILE A 1 91 ? -14.023 6.633 11.711 1 97.19 91 ILE A C 1
ATOM 695 O O . ILE A 1 91 ? -14.477 6.332 12.82 1 97.19 91 ILE A O 1
ATOM 699 N N . PRO A 1 92 ? -14.172 7.844 11.242 1 97.69 92 PRO A N 1
ATOM 700 C CA . PRO A 1 92 ? -14.617 8.891 12.172 1 97.69 92 PRO A CA 1
ATOM 701 C C . PRO A 1 92 ? -16.094 8.758 12.539 1 97.69 92 PRO A C 1
ATOM 703 O O . PRO A 1 92 ? -16.531 9.305 13.555 1 97.69 92 PRO A O 1
ATOM 706 N N . ASN A 1 93 ? -16.891 7.984 11.773 1 97.56 93 ASN A N 1
ATOM 707 C CA . ASN A 1 93 ? -18.312 7.957 12.031 1 97.56 93 ASN A CA 1
ATOM 708 C C . ASN A 1 93 ? -18.75 6.621 12.633 1 97.56 93 ASN A C 1
ATOM 710 O O . ASN A 1 93 ? -19.828 6.523 13.227 1 97.56 93 ASN A O 1
ATOM 714 N N . LYS A 1 94 ? -17.938 5.539 12.508 1 97.12 94 LYS A N 1
ATOM 715 C CA . LYS A 1 94 ? -18.422 4.215 12.898 1 97.12 94 LYS A CA 1
ATOM 716 C C . LYS A 1 94 ? -17.406 3.514 13.797 1 97.12 94 LYS A C 1
ATOM 718 O O . LYS A 1 94 ? -17.781 2.861 14.773 1 97.12 94 LYS A O 1
ATOM 723 N N . LEU A 1 95 ? -16.156 3.609 13.602 1 97.44 95 LEU A N 1
ATOM 724 C CA . LEU A 1 95 ? -15.156 2.736 14.211 1 97.44 95 LEU A CA 1
ATOM 725 C C . LEU A 1 95 ? -14.438 3.445 15.359 1 97.44 95 LEU A C 1
ATOM 727 O O . LEU A 1 95 ? -14.414 2.939 16.484 1 97.44 95 LEU A O 1
ATOM 731 N N . ILE A 1 96 ? -13.805 4.633 15.062 1 98.19 96 ILE A N 1
ATOM 732 C CA . ILE A 1 96 ? -13.172 5.512 16.047 1 98.19 96 ILE A CA 1
ATOM 733 C C . ILE A 1 96 ? -13.75 6.918 15.922 1 98.19 96 ILE A C 1
ATOM 735 O O . ILE A 1 96 ? -13.172 7.785 15.258 1 98.19 96 ILE A O 1
ATOM 739 N N . PRO A 1 97 ? -14.758 7.184 16.594 1 98.19 97 PRO A N 1
ATOM 740 C CA . PRO A 1 97 ? -15.57 8.383 16.375 1 98.19 97 PRO A CA 1
ATOM 741 C C . PRO A 1 97 ? -14.781 9.672 16.562 1 98.19 97 PRO A C 1
ATOM 743 O O . PRO A 1 97 ? -13.984 9.789 17.5 1 98.19 97 PRO A O 1
ATOM 746 N N . PHE A 1 98 ? -14.992 10.578 15.664 1 98.44 98 PHE A N 1
ATOM 747 C CA . PHE A 1 98 ? -14.461 11.93 15.719 1 98.44 98 PHE A CA 1
ATOM 748 C C . PHE A 1 98 ? -15.469 12.883 16.359 1 98.44 98 PHE A C 1
ATOM 750 O O . PHE A 1 98 ? -16.672 12.766 16.125 1 98.44 98 PHE A O 1
ATOM 757 N N . ASP A 1 99 ? -14.984 13.805 17.141 1 98.56 99 ASP A N 1
ATOM 758 C CA . ASP A 1 99 ? -15.844 14.773 17.828 1 98.56 99 ASP A CA 1
ATOM 759 C C . ASP A 1 99 ? -16.031 16.031 16.984 1 98.56 99 ASP A C 1
ATOM 761 O O . ASP A 1 99 ? -15.43 17.078 17.266 1 98.56 99 ASP A O 1
ATOM 765 N N . TYR A 1 100 ? -16.984 15.945 16.047 1 98.44 100 TYR A N 1
ATOM 766 C CA . TYR A 1 100 ? -17.234 17.031 15.109 1 98.44 100 TYR A CA 1
ATOM 767 C C . TYR A 1 100 ? -17.625 18.312 15.844 1 98.44 100 TYR A C 1
ATOM 769 O O . TYR A 1 100 ? -17.188 19.406 15.477 1 98.44 100 TYR A O 1
ATOM 777 N N . ASP A 1 101 ? -18.391 18.172 16.844 1 98.25 101 ASP A N 1
ATOM 778 C CA . ASP A 1 101 ? -18.891 19.328 17.578 1 98.25 101 ASP A CA 1
ATOM 779 C C . ASP A 1 101 ? -17.766 20.016 18.359 1 98.25 101 ASP A C 1
ATOM 781 O O . ASP A 1 101 ? -17.672 21.234 18.375 1 98.25 101 ASP A O 1
ATOM 785 N N . LYS A 1 102 ? -17.016 19.219 18.938 1 98.19 102 LYS A N 1
ATOM 786 C CA . LYS A 1 102 ? -15.883 19.797 19.656 1 98.19 102 LYS A CA 1
ATOM 787 C C . LYS A 1 102 ? -14.922 20.5 18.703 1 98.19 102 LYS A C 1
ATOM 789 O O . LYS A 1 102 ? -14.367 21.547 19.047 1 98.19 102 LYS A O 1
ATOM 794 N N . PHE A 1 103 ? -14.68 20 17.562 1 98.5 103 PHE A N 1
ATOM 795 C CA . PHE A 1 103 ? -13.82 20.656 16.594 1 98.5 103 PHE A CA 1
ATOM 796 C C . PHE A 1 103 ? -14.367 22.031 16.234 1 98.5 103 PHE A C 1
ATOM 798 O O . PHE A 1 103 ? -13.625 23.016 16.266 1 98.5 103 PHE A O 1
ATOM 805 N N . LYS A 1 104 ? -15.633 22.062 15.953 1 97.75 104 LYS A N 1
ATOM 806 C CA . LYS A 1 104 ? -16.281 23.297 15.516 1 97.75 104 LYS A CA 1
ATOM 807 C C . LYS A 1 104 ? -16.25 24.344 16.625 1 97.75 104 LYS A C 1
ATOM 809 O O . LYS A 1 104 ? -16.094 25.547 16.359 1 97.75 104 LYS A O 1
ATOM 814 N N . SER A 1 105 ? -16.312 23.922 17.844 1 97.31 105 SER A N 1
ATOM 815 C CA . SER A 1 105 ? -16.422 24.859 18.953 1 97.31 105 SER A CA 1
ATOM 816 C C . SER A 1 105 ? -15.078 25.078 19.625 1 97.31 105 SER A C 1
ATOM 818 O O . SER A 1 105 ? -14.992 25.797 20.625 1 97.31 105 SER A O 1
ATOM 820 N N . SER A 1 106 ? -14.031 24.484 19.188 1 95.44 106 SER A N 1
ATOM 821 C CA . SER A 1 106 ? -12.734 24.484 19.844 1 95.44 106 SER A CA 1
ATOM 822 C C . SER A 1 106 ? -12.141 25.891 19.891 1 95.44 106 SER A C 1
ATOM 824 O O . SER A 1 106 ? -11.312 26.203 20.75 1 95.44 106 SER A O 1
ATOM 826 N N . GLY A 1 107 ? -12.516 26.75 18.906 1 93.38 107 GLY A N 1
ATOM 827 C CA . GLY A 1 107 ? -11.898 28.047 18.766 1 93.38 107 GLY A CA 1
ATOM 828 C C . GLY A 1 107 ? -10.539 28 18.094 1 93.38 107 GLY A C 1
ATOM 829 O O . GLY A 1 107 ? -9.914 29.047 17.859 1 93.38 107 GLY A O 1
ATOM 830 N N . CYS A 1 108 ? -10.078 26.859 17.781 1 96.31 108 CYS A N 1
ATOM 831 C CA . CYS A 1 108 ? -8.812 26.688 17.078 1 96.31 108 CYS A CA 1
ATOM 832 C C . CYS A 1 108 ? -8.969 27 15.594 1 96.31 108 CYS A C 1
ATOM 834 O O . CYS A 1 108 ? -9.969 26.625 14.984 1 96.31 108 CYS A O 1
ATOM 836 N N . LYS A 1 109 ? -8.023 27.719 15.047 1 97.94 109 LYS A N 1
ATOM 837 C CA . LYS A 1 109 ? -7.969 28 13.617 1 97.94 109 LYS A CA 1
ATOM 838 C C . LYS A 1 109 ? -7.012 27.047 12.898 1 97.94 109 LYS A C 1
ATOM 840 O O . LYS A 1 109 ? -5.793 27.188 13.016 1 97.94 109 LYS A O 1
ATOM 845 N N . LEU A 1 110 ? -7.562 26.172 12.109 1 98.75 110 LEU A N 1
ATOM 846 C CA . LEU A 1 110 ? -6.758 25.234 11.344 1 98.75 110 LEU A CA 1
ATOM 847 C C . LEU A 1 110 ? -6.668 25.656 9.883 1 98.75 110 LEU A C 1
ATOM 849 O O . LEU A 1 110 ? -7.691 25.922 9.242 1 98.75 110 LEU A O 1
ATOM 853 N N . THR A 1 111 ? -5.465 25.797 9.453 1 98.88 111 THR A N 1
ATOM 854 C CA . THR A 1 111 ? -5.191 25.984 8.031 1 98.88 111 THR A CA 1
ATOM 855 C C . THR A 1 111 ? -4.547 24.734 7.441 1 98.88 111 THR A C 1
ATOM 857 O O . THR A 1 111 ? -3.572 24.219 7.984 1 98.88 111 THR A O 1
ATOM 860 N N . VAL A 1 112 ? -5.098 24.234 6.336 1 98.81 112 VAL A N 1
ATOM 861 C CA . VAL A 1 112 ? -4.551 23.062 5.668 1 98.81 112 VAL A CA 1
ATOM 862 C C . VAL A 1 112 ? -3.953 23.453 4.32 1 98.81 112 VAL A C 1
ATOM 864 O O . VAL A 1 112 ? -4.52 24.281 3.604 1 98.81 112 VAL A O 1
ATOM 867 N N . VAL A 1 113 ? -2.793 22.875 4.008 1 98.88 113 VAL A N 1
ATOM 868 C CA . VAL A 1 113 ? -2.08 23.25 2.791 1 98.88 113 VAL A CA 1
ATOM 869 C C . VAL A 1 113 ? -2.348 22.219 1.694 1 98.88 113 VAL A C 1
ATOM 871 O O . VAL A 1 113 ? -2.283 21.016 1.938 1 98.88 113 VAL A O 1
ATOM 874 N N . THR A 1 114 ? -2.713 22.672 0.552 1 98.81 114 THR A N 1
ATOM 875 C CA . THR A 1 114 ? -2.869 21.891 -0.667 1 98.81 114 THR A CA 1
ATOM 876 C C . THR A 1 114 ? -2.086 22.516 -1.817 1 98.81 114 THR A C 1
ATOM 878 O O . THR A 1 114 ? -1.493 23.578 -1.663 1 98.81 114 THR A O 1
ATOM 881 N N . THR A 1 115 ? -1.986 21.781 -2.91 1 98.88 115 THR A N 1
ATOM 882 C CA . THR A 1 115 ? -1.38 22.297 -4.129 1 98.88 115 THR A CA 1
ATOM 883 C C . THR A 1 115 ? -2.414 22.391 -5.25 1 98.88 115 THR A C 1
ATOM 885 O O . THR A 1 115 ? -3.08 21.406 -5.57 1 98.88 115 THR A O 1
ATOM 888 N N . ASP A 1 116 ? -2.523 23.578 -5.805 1 98.81 116 ASP A N 1
ATOM 889 C CA . ASP A 1 116 ? -3.402 23.766 -6.953 1 98.81 116 ASP A CA 1
ATOM 890 C C . ASP A 1 116 ? -2.787 23.188 -8.227 1 98.81 116 ASP A C 1
ATOM 892 O O . ASP A 1 116 ? -1.707 23.609 -8.641 1 98.81 116 ASP A O 1
ATOM 896 N N . CYS A 1 117 ? -3.5 22.328 -8.875 1 98.5 117 CYS A N 1
ATOM 897 C CA . CYS A 1 117 ? -2.953 21.609 -10.023 1 98.5 117 CYS A CA 1
ATOM 898 C C . CYS A 1 117 ? -2.721 22.562 -11.195 1 98.5 117 CYS A C 1
ATOM 900 O O . CYS A 1 117 ? -1.784 22.375 -11.977 1 98.5 117 CYS A O 1
ATOM 902 N N . GLU A 1 118 ? -3.518 23.531 -11.359 1 98.5 118 GLU A N 1
ATOM 903 C CA . GLU A 1 118 ? -3.441 24.438 -12.508 1 98.5 118 GLU A CA 1
ATOM 904 C C . GLU A 1 118 ? -2.311 25.453 -12.336 1 98.5 118 GLU A C 1
ATOM 906 O O . GLU A 1 118 ? -1.575 25.719 -13.289 1 9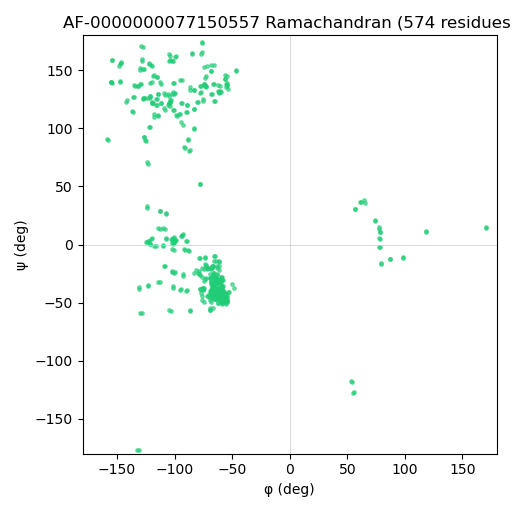8.5 118 GLU A O 1
ATOM 911 N N . THR A 1 119 ? -2.133 25.906 -11.133 1 98.5 119 THR A N 1
ATOM 912 C CA . THR A 1 119 ? -1.177 27 -10.938 1 98.5 119 THR A CA 1
ATOM 913 C C . THR A 1 119 ? 0.135 26.453 -10.367 1 98.5 119 THR A C 1
ATOM 915 O O . THR A 1 119 ? 1.167 27.125 -10.438 1 98.5 119 THR A O 1
ATOM 918 N N . GLY A 1 120 ? 0.068 25.312 -9.727 1 98.5 120 GLY A N 1
ATOM 919 C CA . GLY A 1 120 ? 1.237 24.75 -9.062 1 98.5 120 GLY A CA 1
ATOM 920 C C . GLY A 1 120 ? 1.541 25.422 -7.734 1 98.5 120 GLY A C 1
ATOM 921 O O . GLY A 1 120 ? 2.537 25.094 -7.086 1 98.5 120 GLY A O 1
ATOM 922 N N . LYS A 1 121 ? 0.679 26.312 -7.312 1 98.62 121 LYS A N 1
ATOM 923 C CA . LYS A 1 121 ? 0.904 27.078 -6.086 1 98.62 121 LYS A CA 1
ATOM 924 C C . LYS A 1 121 ? 0.123 26.469 -4.918 1 98.62 121 LYS A C 1
ATOM 926 O O . LYS A 1 121 ? -0.827 25.719 -5.125 1 98.62 121 LYS A O 1
ATOM 931 N N . SER A 1 122 ? 0.529 26.844 -3.77 1 98.75 122 SER A N 1
ATOM 932 C CA . SER A 1 122 ? -0.159 26.375 -2.568 1 98.75 122 SER A CA 1
ATOM 933 C C . SER A 1 122 ? -1.506 27.078 -2.4 1 98.75 122 SER A C 1
ATOM 935 O O . SER A 1 122 ? -1.633 28.266 -2.68 1 98.75 122 SER A O 1
ATOM 937 N N . TYR A 1 123 ? -2.439 26.344 -2.057 1 98.69 123 TYR A N 1
ATOM 938 C CA . TYR A 1 123 ? -3.695 26.875 -1.532 1 98.69 123 TYR A CA 1
ATOM 939 C C . TYR A 1 123 ? -3.832 26.578 -0.044 1 98.69 123 TYR A C 1
ATOM 941 O O . TYR A 1 123 ? -3.809 25.422 0.368 1 98.69 123 TYR A O 1
ATOM 949 N N . TYR A 1 124 ? -3.883 27.594 0.719 1 98.75 124 TYR A N 1
ATOM 950 C CA . TYR A 1 124 ? -4.039 27.5 2.166 1 98.75 124 TYR A CA 1
ATOM 951 C C . TYR A 1 124 ? -5.504 27.609 2.566 1 98.75 124 TYR A C 1
ATOM 953 O O . TYR A 1 124 ? -6.055 28.703 2.639 1 98.75 124 TYR A O 1
ATOM 961 N N . ALA A 1 125 ? -6.113 26.516 2.934 1 98.69 125 ALA A N 1
ATOM 962 C CA . ALA A 1 125 ? -7.555 26.484 3.168 1 98.69 125 ALA A CA 1
ATOM 963 C C . ALA A 1 125 ? -7.867 26.5 4.664 1 98.69 125 ALA A C 1
ATOM 965 O O . ALA A 1 125 ? -7.336 25.688 5.426 1 98.69 125 ALA A O 1
ATOM 966 N N . PRO A 1 126 ? -8.727 27.375 5.074 1 98.06 126 PRO A N 1
ATOM 967 C CA . PRO A 1 126 ? -9.211 27.297 6.457 1 98.06 126 PRO A CA 1
ATOM 968 C C . PRO A 1 126 ? -10.195 26.156 6.684 1 98.06 126 PRO A C 1
ATOM 970 O O . PRO A 1 126 ? -11.023 25.859 5.816 1 98.06 126 PRO A O 1
ATOM 973 N N . VAL A 1 127 ? -10.062 25.484 7.77 1 98.44 127 VAL A N 1
ATOM 974 C CA . VAL A 1 127 ? -10.977 24.406 8.148 1 98.44 127 VAL A CA 1
ATOM 975 C C . VAL A 1 127 ? -11.688 24.766 9.453 1 98.44 127 VAL A C 1
ATOM 977 O O . VAL A 1 127 ? -11.07 24.75 10.523 1 98.44 127 VAL A O 1
ATOM 980 N N . ASN A 1 128 ? -12.945 25.031 9.359 1 96.56 128 ASN A N 1
ATOM 981 C CA . ASN A 1 128 ? -13.703 25.5 10.523 1 96.56 128 ASN A CA 1
ATOM 982 C C . ASN A 1 128 ? -14.727 24.469 10.969 1 96.56 128 ASN A C 1
ATOM 984 O O . ASN A 1 128 ? -15.141 24.453 12.133 1 96.56 128 ASN A O 1
ATOM 988 N N . ASP A 1 129 ? -15.211 23.766 10 1 97.75 129 ASP A N 1
ATOM 989 C CA . ASP A 1 129 ? -16.234 22.734 10.211 1 97.75 129 ASP A CA 1
ATOM 990 C C . ASP A 1 129 ? -15.922 21.484 9.406 1 97.75 129 ASP A C 1
ATOM 992 O O . ASP A 1 129 ? -16.031 21.484 8.172 1 97.75 129 ASP A O 1
ATOM 996 N N . MET A 1 130 ? -15.641 20.391 10.117 1 97.5 130 MET A N 1
ATOM 997 C CA . MET A 1 130 ? -15.211 19.172 9.461 1 97.5 130 MET A CA 1
ATOM 998 C C . MET A 1 130 ? -16.375 18.484 8.758 1 97.5 130 MET A C 1
ATOM 1000 O O . MET A 1 130 ? -16.172 17.594 7.93 1 97.5 130 MET A O 1
ATOM 1004 N N . LYS A 1 131 ? -17.578 18.875 8.977 1 96.56 131 LYS A N 1
ATOM 1005 C CA . LYS A 1 131 ? -18.734 18.344 8.25 1 96.56 131 LYS A CA 1
ATOM 1006 C C . LYS A 1 131 ? -18.797 18.906 6.828 1 96.56 131 LYS A C 1
ATOM 1008 O O . LYS A 1 131 ? -19.391 18.297 5.945 1 96.56 131 LYS A O 1
ATOM 1013 N N . VAL A 1 132 ? -18.125 20.031 6.652 1 95.69 132 VAL A N 1
ATOM 1014 C CA . VAL A 1 132 ? -18.188 20.672 5.352 1 95.69 132 VAL A CA 1
ATOM 1015 C C . VAL A 1 132 ? -16.781 20.844 4.773 1 95.69 132 VAL A C 1
ATOM 1017 O O . VAL A 1 132 ? -16.594 20.734 3.561 1 95.69 132 VAL A O 1
ATOM 1020 N N . ASP A 1 133 ? -15.805 21.109 5.652 1 97.69 133 ASP A N 1
ATOM 1021 C CA . ASP A 1 133 ? -14.477 21.516 5.203 1 97.69 133 ASP A CA 1
ATOM 1022 C C . ASP A 1 133 ? -13.547 20.297 5.102 1 97.69 133 ASP A C 1
ATOM 1024 O O . ASP A 1 133 ? -12.352 20.453 4.82 1 97.69 133 ASP A O 1
ATOM 1028 N N . ASP A 1 134 ? -14.023 19.062 5.27 1 97.5 134 ASP A N 1
ATOM 1029 C CA . ASP A 1 134 ? -13.148 17.891 5.254 1 97.5 134 ASP A CA 1
ATOM 1030 C C . ASP A 1 134 ? -12.539 17.672 3.871 1 97.5 134 ASP A C 1
ATOM 1032 O O . ASP A 1 134 ? -11.5 17.016 3.738 1 97.5 134 ASP A O 1
ATOM 1036 N N . VAL A 1 135 ? -13.125 18.266 2.818 1 97.88 135 VAL A N 1
ATOM 1037 C CA . VAL A 1 135 ? -12.656 18.156 1.441 1 97.88 135 VAL A CA 1
ATOM 1038 C C . VAL A 1 135 ? -11.242 18.719 1.331 1 97.88 135 VAL A C 1
ATOM 1040 O O . VAL A 1 135 ? -10.422 18.219 0.558 1 97.88 135 VAL A O 1
ATOM 1043 N N . TYR A 1 136 ? -10.938 19.703 2.145 1 98.56 136 TYR A N 1
ATOM 1044 C CA . TYR A 1 136 ? -9.609 20.312 2.098 1 98.56 136 TYR A CA 1
ATOM 1045 C C . TYR A 1 136 ? -8.57 19.406 2.754 1 98.56 136 TYR A C 1
ATOM 1047 O O . TYR A 1 136 ? -7.418 19.375 2.324 1 98.56 136 TYR A O 1
ATOM 1055 N N . VAL A 1 137 ? -8.992 18.75 3.832 1 98.5 137 VAL A N 1
ATOM 1056 C CA . VAL A 1 137 ? -8.094 17.797 4.469 1 98.5 137 VAL A CA 1
ATOM 1057 C C . VAL A 1 137 ? -7.848 16.609 3.537 1 98.5 137 VAL A C 1
ATOM 1059 O O . VAL A 1 137 ? -6.715 16.141 3.406 1 98.5 137 VAL A O 1
ATOM 1062 N N . LYS A 1 138 ? -8.914 16.219 2.826 1 97.31 138 LYS A N 1
ATOM 1063 C CA . LYS A 1 138 ? -8.797 15.172 1.813 1 97.31 138 LYS A CA 1
ATOM 1064 C C . LYS A 1 138 ? -7.836 15.594 0.703 1 97.31 138 LYS A C 1
ATOM 1066 O O . LYS A 1 138 ? -6.969 14.812 0.298 1 97.31 138 LYS A O 1
ATOM 1071 N N . ALA A 1 139 ? -8 16.75 0.274 1 98.12 139 ALA A N 1
ATOM 1072 C CA . ALA A 1 139 ? -7.141 17.266 -0.785 1 98.12 139 ALA A CA 1
ATOM 1073 C C . ALA A 1 139 ? -5.684 17.312 -0.333 1 98.12 139 ALA A C 1
ATOM 1075 O O . ALA A 1 139 ? -4.781 16.922 -1.077 1 98.12 139 ALA A O 1
ATOM 1076 N N . SER A 1 140 ? -5.473 17.766 0.856 1 98.38 140 SER A N 1
ATOM 1077 C CA . SER A 1 140 ? -4.133 17.891 1.423 1 98.38 140 SER A CA 1
ATOM 1078 C C . SER A 1 140 ? -3.447 16.531 1.525 1 98.38 140 SER A C 1
ATOM 1080 O O . SER A 1 140 ? -2.219 16.453 1.607 1 98.38 140 SER A O 1
ATOM 1082 N N . SER A 1 141 ? -4.258 15.492 1.47 1 95.62 141 SER A N 1
ATOM 1083 C CA . SER A 1 141 ? -3.744 14.133 1.629 1 95.62 141 SER A CA 1
ATOM 1084 C C . SER A 1 141 ? -3.76 13.383 0.303 1 95.62 141 SER A C 1
ATOM 1086 O O . SER A 1 141 ? -3.527 12.172 0.27 1 95.62 141 SER A O 1
ATOM 1088 N N . SER A 1 142 ? -4.09 14.062 -0.723 1 96.12 142 SER A N 1
ATOM 1089 C CA . SER A 1 142 ? -4.172 13.445 -2.041 1 96.12 142 SER A CA 1
ATOM 1090 C C . SER A 1 142 ? -2.826 13.5 -2.76 1 96.12 142 SER A C 1
ATOM 1092 O O . SER A 1 142 ? -2.584 14.398 -3.564 1 96.12 142 SER A O 1
ATOM 1094 N N . ILE A 1 143 ? -2.047 12.516 -2.584 1 93.19 143 ILE A N 1
ATOM 1095 C CA . ILE A 1 143 ? -0.702 12.453 -3.148 1 93.19 143 ILE A CA 1
ATOM 1096 C C . ILE A 1 143 ? -0.784 12.328 -4.668 1 93.19 143 ILE A C 1
ATOM 1098 O O . ILE A 1 143 ? -1.493 11.461 -5.184 1 93.19 143 ILE A O 1
ATOM 1102 N N . PRO A 1 144 ? -0.074 13.148 -5.371 1 92.38 144 PRO A N 1
ATOM 1103 C CA . PRO A 1 144 ? -0.1 13.039 -6.832 1 92.38 144 PRO A CA 1
ATOM 1104 C C . PRO A 1 144 ? 0.258 11.641 -7.32 1 92.38 144 PRO A C 1
ATOM 1106 O O . PRO A 1 144 ? 1.203 11.023 -6.816 1 92.38 144 PRO A O 1
ATOM 1109 N N . LEU A 1 145 ? -0.458 11.141 -8.289 1 84.06 145 LEU A N 1
ATOM 1110 C CA . LEU A 1 145 ? -0.272 9.875 -8.984 1 84.06 145 LEU A CA 1
ATOM 1111 C C . LEU A 1 145 ? -0.809 8.711 -8.156 1 84.06 145 LEU A C 1
ATOM 1113 O O . LEU A 1 145 ? -1.06 7.629 -8.688 1 84.06 145 LEU A O 1
ATOM 1117 N N . VAL A 1 146 ? -1.043 8.922 -6.852 1 86.31 146 VAL A N 1
ATOM 1118 C CA . VAL A 1 146 ? -1.453 7.773 -6.047 1 86.31 146 VAL A CA 1
ATOM 1119 C C . VAL A 1 146 ? -2.809 8.055 -5.402 1 86.31 146 VAL A C 1
ATOM 1121 O O . VAL A 1 146 ? -3.303 7.246 -4.609 1 86.31 146 VAL A O 1
ATOM 1124 N N . SER A 1 147 ? -3.295 9.133 -5.668 1 90.19 147 SER A N 1
ATOM 1125 C CA . SER A 1 147 ? -4.633 9.531 -5.234 1 90.19 147 SER A CA 1
ATOM 1126 C C . SER A 1 147 ? -5.297 10.438 -6.266 1 90.19 147 SER A C 1
ATOM 1128 O O . SER A 1 147 ? -4.613 11.125 -7.031 1 90.19 147 SER A O 1
ATOM 1130 N N . PRO A 1 148 ? -6.594 10.477 -6.223 1 90.88 148 PRO A N 1
ATOM 1131 C CA . PRO A 1 148 ? -7.277 11.352 -7.18 1 90.88 148 PRO A CA 1
ATOM 1132 C C . PRO A 1 148 ? -7.152 12.828 -6.824 1 90.88 148 PRO A C 1
ATOM 1134 O O . PRO A 1 148 ? -7.047 13.18 -5.645 1 90.88 148 PRO A O 1
ATOM 1137 N N . ILE A 1 149 ? -7.227 13.617 -7.883 1 95.38 149 ILE A N 1
ATOM 1138 C CA . ILE A 1 149 ? -7.332 15.062 -7.695 1 95.38 149 ILE A CA 1
ATOM 1139 C C . ILE A 1 149 ? -8.664 15.398 -7.027 1 95.38 149 ILE A C 1
ATOM 1141 O O . ILE A 1 149 ? -9.695 14.812 -7.352 1 95.38 149 ILE A O 1
ATOM 1145 N N . VAL A 1 150 ? -8.664 16.281 -6.109 1 97.06 150 VAL A N 1
ATOM 1146 C CA . VAL A 1 150 ? -9.867 16.688 -5.379 1 97.06 150 VAL A CA 1
ATOM 1147 C C . VAL A 1 150 ? -10.336 18.062 -5.871 1 97.06 150 VAL A C 1
ATOM 1149 O O . VAL A 1 150 ? -9.547 19 -5.949 1 97.06 150 VAL A O 1
ATOM 1152 N N . GLU A 1 151 ? -11.523 18.125 -6.207 1 97.56 151 GLU A N 1
ATOM 1153 C CA . GLU A 1 151 ? -12.102 19.406 -6.598 1 97.56 151 GLU A CA 1
ATOM 1154 C C . GLU A 1 151 ? -12.766 20.109 -5.414 1 97.56 151 GLU A C 1
ATOM 1156 O O . GLU A 1 151 ? -13.672 19.547 -4.79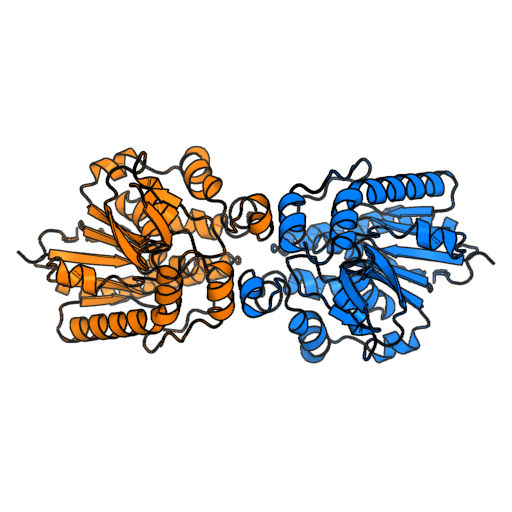3 1 97.56 151 GLU A O 1
ATOM 1161 N N . ALA A 1 152 ? -12.32 21.25 -5.145 1 97.19 152 ALA A N 1
ATOM 1162 C CA . ALA A 1 152 ? -12.867 22.062 -4.059 1 97.19 152 ALA A CA 1
ATOM 1163 C C . ALA A 1 152 ? -12.625 23.547 -4.312 1 97.19 152 ALA A C 1
ATOM 1165 O O . ALA A 1 152 ? -11.57 23.938 -4.82 1 97.19 152 ALA A O 1
ATOM 1166 N N . ALA A 1 153 ? -13.625 24.391 -3.996 1 95 153 ALA A N 1
ATOM 1167 C CA . ALA A 1 153 ? -13.531 25.844 -4.129 1 95 153 ALA A CA 1
ATOM 1168 C C . ALA A 1 153 ? -13.188 26.25 -5.559 1 95 153 ALA A C 1
ATOM 1170 O O . ALA A 1 153 ? -12.383 27.156 -5.777 1 95 153 ALA A O 1
ATOM 1171 N N . GLY A 1 154 ? -13.617 25.453 -6.496 1 97 154 GLY A N 1
ATOM 1172 C CA . GLY A 1 154 ? -13.391 25.75 -7.898 1 97 154 GLY A CA 1
ATOM 1173 C C . GLY A 1 154 ? -11.969 25.438 -8.352 1 97 154 GLY A C 1
ATOM 1174 O O . GLY A 1 154 ? -11.523 25.938 -9.391 1 97 154 GLY A O 1
ATOM 1175 N N . ARG A 1 155 ? -11.281 24.719 -7.531 1 98.12 155 ARG A N 1
ATOM 1176 C CA . ARG A 1 155 ? -9.891 24.375 -7.82 1 98.12 155 ARG A CA 1
ATOM 1177 C C . ARG A 1 155 ? -9.703 22.859 -7.91 1 98.12 155 ARG A C 1
ATOM 1179 O O . ARG A 1 155 ? -10.492 22.094 -7.336 1 98.12 155 ARG A O 1
ATOM 1186 N N . LYS A 1 156 ? -8.719 22.438 -8.641 1 98.56 156 LYS A N 1
ATOM 1187 C CA . LYS A 1 156 ? -8.203 21.062 -8.602 1 98.56 156 LYS A CA 1
ATOM 1188 C C . LYS A 1 156 ? -7.004 20.969 -7.668 1 98.56 156 LYS A C 1
ATOM 1190 O O . LYS A 1 156 ? -5.941 21.516 -7.949 1 98.56 156 LYS A O 1
ATOM 1195 N N . LEU A 1 157 ? -7.215 20.266 -6.602 1 98.69 157 LEU A N 1
ATOM 1196 C CA . LEU A 1 157 ? -6.238 20.297 -5.52 1 98.69 157 LEU A CA 1
ATOM 1197 C C . LEU A 1 157 ? -5.648 18.906 -5.273 1 98.69 157 LEU A C 1
ATOM 1199 O O . LEU A 1 157 ? -6.324 17.906 -5.465 1 98.69 157 LEU A O 1
ATOM 1203 N N . VAL A 1 158 ? -4.379 18.875 -4.914 1 98.19 158 VAL A N 1
ATOM 1204 C CA . VAL A 1 158 ? -3.68 17.688 -4.453 1 98.19 158 VAL A CA 1
ATOM 1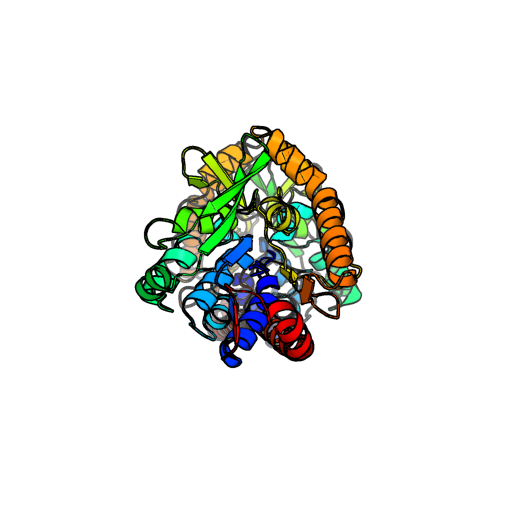205 C C . VAL A 1 158 ? -2.914 17.984 -3.17 1 98.19 158 VAL A C 1
ATOM 1207 O O . VAL A 1 158 ? -3.057 19.078 -2.6 1 98.19 158 VAL A O 1
ATOM 1210 N N . ASP A 1 159 ? -2.223 17.047 -2.703 1 98 159 ASP A N 1
ATOM 1211 C CA . ASP A 1 159 ? -1.434 17.141 -1.479 1 98 159 ASP A CA 1
ATOM 1212 C C . ASP A 1 159 ? -0.616 18.438 -1.456 1 98 159 ASP A C 1
ATOM 1214 O O . ASP A 1 159 ? -0.147 18.891 -2.498 1 98 159 ASP A O 1
ATOM 1218 N N . GLY A 1 160 ? -0.38 18.922 -0.259 1 98.56 160 GLY A N 1
ATOM 1219 C CA . GLY A 1 160 ? 0.367 20.156 -0.108 1 98.56 160 GLY A CA 1
ATOM 1220 C C . GLY A 1 160 ? 1.865 19.969 -0.259 1 98.56 160 GLY A C 1
ATOM 1221 O O . GLY A 1 160 ? 2.605 20.953 -0.398 1 98.56 160 GLY A O 1
ATOM 1222 N N . GLY A 1 161 ? 2.385 18.812 -0.28 1 97.31 161 GLY A N 1
ATOM 1223 C CA . GLY A 1 161 ? 3.799 18.484 -0.319 1 97.31 161 GLY A CA 1
ATOM 1224 C C . GLY A 1 161 ? 4.531 19.141 -1.478 1 97.31 161 GLY A C 1
ATOM 1225 O O . GLY A 1 161 ? 5.551 19.797 -1.279 1 97.31 161 GLY A O 1
ATOM 1226 N N . PRO A 1 162 ? 4.055 19.062 -2.646 1 97.31 162 PRO A N 1
ATOM 1227 C CA . PRO A 1 162 ? 4.758 19.594 -3.814 1 97.31 162 PRO A CA 1
ATOM 1228 C C . PRO A 1 162 ? 5.023 21.094 -3.699 1 97.31 162 PRO A C 1
ATOM 1230 O O . PRO A 1 162 ? 6.066 21.578 -4.145 1 97.31 162 PRO A O 1
ATOM 1233 N N . SER A 1 163 ? 4.07 21.812 -3.098 1 98.19 163 SER A N 1
ATOM 1234 C CA . SER A 1 163 ? 4.188 23.266 -3.129 1 98.19 163 SER A CA 1
ATOM 1235 C C . SER A 1 163 ? 4.711 23.797 -1.801 1 98.19 163 SER A C 1
ATOM 1237 O O . SER A 1 163 ? 5.414 24.812 -1.769 1 98.19 163 SER A O 1
ATOM 1239 N N . ASP A 1 164 ? 4.301 23.203 -0.68 1 98.5 164 ASP A N 1
ATOM 1240 C CA . ASP A 1 164 ? 4.719 23.734 0.619 1 98.5 164 ASP A CA 1
ATOM 1241 C C . ASP A 1 164 ? 4.621 22.656 1.697 1 98.5 164 ASP A C 1
ATOM 1243 O O . ASP A 1 164 ? 3.646 22.609 2.451 1 98.5 164 ASP A O 1
ATOM 1247 N N . SER A 1 165 ? 5.684 21.922 1.89 1 97.75 165 SER A N 1
ATOM 1248 C CA . SER A 1 165 ? 5.727 20.797 2.824 1 97.75 165 SER A CA 1
ATOM 1249 C C . SER A 1 165 ? 5.793 21.297 4.27 1 97.75 165 SER A C 1
ATOM 1251 O O . SER A 1 165 ? 5.336 20.609 5.184 1 97.75 165 SER A O 1
ATOM 1253 N N . ILE A 1 166 ? 6.508 22.344 4.426 1 98.75 166 ILE A N 1
ATOM 1254 C CA . ILE A 1 166 ? 6.711 23 5.715 1 98.75 166 ILE A CA 1
ATOM 1255 C C . ILE A 1 166 ? 6.359 24.484 5.602 1 98.75 166 ILE A C 1
ATOM 1257 O O . ILE A 1 166 ? 7.234 25.312 5.344 1 98.75 166 ILE A O 1
ATOM 1261 N N . PRO A 1 167 ? 5.188 24.844 5.891 1 98.81 167 PRO A N 1
ATOM 1262 C CA . PRO A 1 167 ? 4.691 26.188 5.57 1 98.81 167 PRO A CA 1
ATOM 1263 C C . PRO A 1 167 ? 5.188 27.25 6.551 1 98.81 167 PRO A C 1
ATOM 1265 O O . PRO A 1 167 ? 4.402 28.062 7.023 1 98.81 167 PRO A O 1
ATOM 1268 N N . ILE A 1 168 ? 6.469 27.328 6.785 1 98.88 168 ILE A N 1
ATOM 1269 C CA . ILE A 1 168 ? 7.074 28.297 7.688 1 98.88 168 ILE A CA 1
ATOM 1270 C C . ILE A 1 168 ? 7.09 29.672 7.027 1 98.88 168 ILE A C 1
ATOM 1272 O O . ILE A 1 168 ? 6.859 30.688 7.691 1 98.88 168 ILE A O 1
ATOM 1276 N N . HIS A 1 169 ? 7.355 29.797 5.703 1 98.75 169 HIS A N 1
ATOM 1277 C CA . HIS A 1 169 ? 7.324 31.078 5.008 1 98.75 169 HIS A CA 1
ATOM 1278 C C . HIS A 1 169 ? 5.934 31.703 5.066 1 98.75 169 HIS A C 1
ATOM 1280 O O . HIS A 1 169 ? 5.793 32.906 5.301 1 98.75 169 HIS A O 1
ATOM 1286 N N . TYR A 1 170 ? 4.953 30.859 4.793 1 98.69 170 TYR A N 1
ATOM 1287 C CA . TYR A 1 170 ? 3.58 31.344 4.883 1 98.69 170 TYR A CA 1
ATOM 1288 C C . TYR A 1 170 ? 3.285 31.891 6.273 1 98.69 170 TYR A C 1
ATOM 1290 O O . TYR A 1 170 ? 2.734 33 6.41 1 98.69 170 TYR A O 1
ATOM 1298 N N . SER A 1 171 ? 3.652 31.109 7.332 1 98.75 171 SER A N 1
ATOM 1299 C CA . SER A 1 171 ? 3.424 31.516 8.719 1 98.75 171 SER A CA 1
ATOM 1300 C C . SER A 1 171 ? 4.066 32.875 9.016 1 98.75 171 SER A C 1
ATOM 1302 O O . SER A 1 171 ? 3.439 33.719 9.617 1 98.75 171 SER A O 1
ATOM 1304 N N . VAL A 1 172 ? 5.289 33.062 8.594 1 98.69 172 VAL A N 1
ATOM 1305 C CA . VAL A 1 172 ? 6.004 34.312 8.797 1 98.69 172 VAL A CA 1
ATOM 1306 C C . VAL A 1 172 ? 5.312 35.438 8.023 1 98.69 172 VAL A C 1
ATOM 1308 O O . VAL A 1 172 ? 5.074 36.531 8.562 1 98.69 172 VAL A O 1
ATOM 1311 N N . ASN A 1 173 ? 4.934 35.188 6.836 1 98.31 173 ASN A N 1
ATOM 1312 C CA . ASN A 1 173 ? 4.398 36.219 5.938 1 98.31 173 ASN A CA 1
ATOM 1313 C C . ASN A 1 173 ? 3.041 36.719 6.418 1 98.31 173 ASN A C 1
ATOM 1315 O O . ASN A 1 173 ? 2.703 37.875 6.207 1 98.31 173 ASN A O 1
ATOM 1319 N N . ILE A 1 174 ? 2.281 35.844 7.031 1 97.62 174 ILE A N 1
ATOM 1320 C CA . ILE A 1 174 ? 0.945 36.281 7.418 1 97.62 174 ILE A CA 1
ATOM 1321 C C . ILE A 1 174 ? 0.99 36.906 8.812 1 97.62 174 ILE A C 1
ATOM 1323 O O . ILE A 1 174 ? -0.044 37.281 9.352 1 97.62 174 ILE A O 1
ATOM 1327 N N . GLY A 1 175 ? 2.158 36.875 9.492 1 97.38 175 GLY A N 1
ATOM 1328 C CA . GLY A 1 175 ? 2.328 37.812 10.594 1 97.38 175 GLY A CA 1
ATOM 1329 C C . GLY A 1 175 ? 2.529 37.125 11.93 1 97.38 175 GLY A C 1
ATOM 1330 O O . GLY A 1 175 ? 2.496 37.75 12.977 1 97.38 175 GLY A O 1
ATOM 1331 N N . PHE A 1 176 ? 2.752 35.906 12.031 1 98.44 176 PHE A N 1
ATOM 1332 C CA . PHE A 1 176 ? 3.027 35.25 13.312 1 98.44 176 PHE A CA 1
ATOM 1333 C C . PHE A 1 176 ? 4.43 35.594 13.797 1 98.44 176 PHE A C 1
ATOM 1335 O O . PHE A 1 176 ? 5.367 35.688 13 1 98.44 176 PHE A O 1
ATOM 1342 N N . ASP A 1 177 ? 4.566 35.75 15.133 1 98.31 177 ASP A N 1
ATOM 1343 C CA . ASP A 1 177 ? 5.824 36.156 15.75 1 98.31 177 ASP A CA 1
ATOM 1344 C C . ASP A 1 177 ? 6.688 34.938 16.094 1 98.31 177 ASP A C 1
ATOM 1346 O O . ASP A 1 177 ? 7.918 35.031 16.047 1 98.31 177 ASP A O 1
ATOM 1350 N N . LYS A 1 178 ? 6.023 33.906 16.562 1 98.69 178 LYS A N 1
ATOM 1351 C CA . LYS A 1 178 ? 6.68 32.656 17.016 1 98.69 178 LYS A CA 1
ATOM 1352 C C . LYS A 1 178 ? 6.156 31.453 16.25 1 98.69 178 LYS A C 1
ATOM 1354 O O . LYS A 1 178 ? 5.047 31.469 15.719 1 98.69 178 LYS A O 1
ATOM 1359 N N . HIS A 1 179 ? 7.035 30.438 16.219 1 98.88 179 HIS A N 1
ATOM 1360 C CA . HIS A 1 179 ? 6.707 29.25 15.43 1 98.88 179 HIS A CA 1
ATOM 1361 C C . HIS A 1 179 ? 7.164 27.969 16.141 1 98.88 179 HIS A C 1
ATOM 1363 O O . HIS A 1 179 ? 8.328 27.859 16.531 1 98.88 179 HIS A O 1
ATOM 1369 N N . VAL A 1 180 ? 6.266 27.078 16.359 1 98.94 180 VAL A N 1
ATOM 1370 C CA . VAL A 1 180 ? 6.613 25.719 16.781 1 98.94 180 VAL A CA 1
ATOM 1371 C C . VAL A 1 180 ? 6.414 24.766 15.602 1 98.94 180 VAL A C 1
ATOM 1373 O O . VAL A 1 180 ? 5.312 24.656 15.055 1 98.94 180 VAL A O 1
ATOM 1376 N N . ILE A 1 181 ? 7.508 24.094 15.195 1 98.94 181 ILE A N 1
ATOM 1377 C CA . ILE A 1 181 ? 7.512 23.328 13.961 1 98.94 181 ILE A CA 1
ATOM 1378 C C . ILE A 1 181 ? 7.801 21.859 14.273 1 98.94 181 ILE A C 1
ATOM 1380 O O . ILE A 1 181 ? 8.812 21.531 14.906 1 98.94 181 ILE A O 1
ATOM 1384 N N . ILE A 1 182 ? 6.906 20.984 13.906 1 98.94 182 ILE A N 1
ATOM 1385 C CA . ILE A 1 182 ? 7.129 19.547 14.023 1 98.94 182 ILE A CA 1
ATOM 1386 C C . ILE A 1 182 ? 7.512 18.969 12.656 1 98.94 182 ILE A C 1
ATOM 1388 O O . ILE A 1 182 ? 6.723 19.016 11.711 1 98.94 182 ILE A O 1
ATOM 1392 N N . LEU A 1 183 ? 8.734 18.453 12.57 1 98.75 183 LEU A N 1
ATOM 1393 C CA . LEU A 1 183 ? 9.266 17.859 11.352 1 98.75 183 LEU A CA 1
ATOM 1394 C C . LEU A 1 183 ? 9.273 16.328 11.453 1 98.75 183 LEU A C 1
ATOM 1396 O O . LEU A 1 183 ? 9.281 15.773 12.547 1 98.75 183 LEU A O 1
ATOM 1400 N N . THR A 1 184 ? 9.305 15.703 10.273 1 97.56 184 THR A N 1
ATOM 1401 C CA . THR A 1 184 ? 9.336 14.25 10.242 1 97.56 184 THR A CA 1
ATOM 1402 C C . THR A 1 184 ? 10.656 13.75 9.664 1 97.56 184 THR A C 1
ATOM 1404 O O . THR A 1 184 ? 10.75 12.609 9.211 1 97.56 184 THR A O 1
ATOM 1407 N N . GLN A 1 185 ? 11.641 14.648 9.57 1 97.31 185 GLN A N 1
ATOM 1408 C CA . GLN A 1 185 ? 13.008 14.305 9.188 1 97.31 185 GLN A CA 1
ATOM 1409 C C . GLN A 1 185 ? 14.016 14.836 10.203 1 97.31 185 GLN A C 1
ATOM 1411 O O . GLN A 1 185 ? 13.766 15.859 10.852 1 97.31 185 GLN A O 1
ATOM 1416 N N . HIS A 1 186 ? 15.094 14.164 10.32 1 97.69 186 HIS A N 1
ATOM 1417 C CA . HIS A 1 186 ? 16.109 14.484 11.312 1 97.69 186 HIS A CA 1
ATOM 1418 C C . HIS A 1 186 ? 16.938 15.703 10.883 1 97.69 186 HIS A C 1
ATOM 1420 O O . HIS A 1 186 ? 16.859 16.125 9.734 1 97.69 186 HIS A O 1
ATOM 1426 N N . LYS A 1 187 ? 17.625 16.234 11.852 1 97.44 187 LYS A N 1
ATOM 1427 C CA . LYS A 1 187 ? 18.531 17.344 11.555 1 97.44 187 LYS A CA 1
ATOM 1428 C C . LYS A 1 187 ? 19.594 16.938 10.539 1 97.44 187 LYS A C 1
ATOM 1430 O O . LYS A 1 187 ? 20.172 15.852 10.648 1 97.44 187 LYS A O 1
ATOM 1435 N N . GLY A 1 188 ? 19.812 17.656 9.555 1 96.56 188 GLY A N 1
ATOM 1436 C CA . GLY A 1 188 ? 20.812 17.375 8.539 1 96.56 188 GLY A CA 1
ATOM 1437 C C . GLY A 1 188 ? 20.234 16.719 7.301 1 96.56 188 GLY A C 1
ATOM 1438 O O . GLY A 1 188 ? 20.906 16.641 6.266 1 96.56 188 GLY A O 1
ATOM 1439 N N . TYR A 1 189 ? 19.031 16.312 7.41 1 96.94 189 TYR A N 1
ATOM 1440 C CA . TYR A 1 189 ? 18.375 15.781 6.223 1 96.94 189 TYR A CA 1
ATOM 1441 C C . TYR A 1 189 ? 18.281 16.828 5.129 1 96.94 189 TYR A C 1
ATOM 1443 O O . TYR A 1 189 ? 17.859 17.969 5.391 1 96.94 189 TYR A O 1
ATOM 1451 N N . GLU A 1 190 ? 18.672 16.453 3.984 1 96.75 190 GLU A N 1
ATOM 1452 C CA . GLU A 1 190 ? 18.5 17.281 2.791 1 96.75 190 GLU A CA 1
ATOM 1453 C C . GLU A 1 190 ? 17.641 16.562 1.752 1 96.75 190 GLU A C 1
ATOM 1455 O O . GLU A 1 190 ? 17.984 15.484 1.285 1 96.75 190 GLU A O 1
ATOM 1460 N N . LYS A 1 191 ? 16.578 17.25 1.42 1 96.25 191 LYS A N 1
ATOM 1461 C CA . LYS A 1 191 ? 15.711 16.641 0.41 1 96.25 191 LYS A CA 1
ATOM 1462 C C . LYS A 1 191 ? 16.359 16.703 -0.972 1 96.25 191 LYS A C 1
ATOM 1464 O O . LYS A 1 191 ? 16.906 17.734 -1.365 1 96.25 191 LYS A O 1
ATOM 1469 N N . LYS A 1 192 ? 16.266 15.609 -1.664 1 95 192 LYS A N 1
ATOM 1470 C CA . LYS A 1 192 ? 16.844 15.5 -3.004 1 95 192 LYS A CA 1
ATOM 1471 C C . LYS A 1 192 ? 15.758 15.562 -4.07 1 95 192 LYS A C 1
ATOM 1473 O O . LYS A 1 192 ? 14.57 15.461 -3.764 1 95 192 LYS A O 1
ATOM 1478 N N . PRO A 1 193 ? 16.141 15.797 -5.27 1 92.75 193 PRO A N 1
ATOM 1479 C CA . PRO A 1 193 ? 15.156 15.789 -6.348 1 92.75 193 PRO A CA 1
ATOM 1480 C C . PRO A 1 193 ? 14.391 14.469 -6.43 1 92.75 193 PRO A C 1
ATOM 1482 O O . PRO A 1 193 ? 14.961 13.398 -6.18 1 92.75 193 PRO A O 1
ATOM 1485 N N . ASN A 1 194 ? 13.18 14.68 -6.797 1 86.38 194 ASN A N 1
ATOM 1486 C CA . ASN A 1 194 ? 12.312 13.516 -6.914 1 86.38 194 ASN A CA 1
ATOM 1487 C C . ASN A 1 194 ? 12.773 12.586 -8.039 1 86.38 194 ASN A C 1
ATOM 1489 O O . ASN A 1 194 ? 12.797 12.984 -9.203 1 86.38 194 ASN A O 1
ATOM 1493 N N . LYS A 1 195 ? 13.031 11.367 -7.73 1 76.94 195 LYS A N 1
ATOM 1494 C CA . LYS A 1 195 ? 13.492 10.406 -8.727 1 76.94 195 LYS A CA 1
ATOM 1495 C C . LYS A 1 195 ? 12.359 10.008 -9.672 1 76.94 195 LYS A C 1
ATOM 1497 O O . LYS A 1 195 ? 12.609 9.562 -10.789 1 76.94 195 LYS A O 1
ATOM 1502 N N . LEU A 1 196 ? 11.141 10.281 -9.195 1 77.56 196 LEU A N 1
ATOM 1503 C CA . LEU A 1 196 ? 9.992 9.883 -10 1 77.56 196 LEU A CA 1
ATOM 1504 C C . LEU A 1 196 ? 9.531 11.031 -10.891 1 77.56 196 LEU A C 1
ATOM 1506 O O . LEU A 1 196 ? 8.469 10.953 -11.523 1 77.56 196 LEU A O 1
ATOM 1510 N N . TYR A 1 197 ? 10.281 12.016 -10.906 1 86.44 197 TYR A N 1
ATOM 1511 C CA . TYR A 1 197 ? 9.898 13.219 -11.633 1 86.44 197 TYR A CA 1
ATOM 1512 C C . TYR A 1 197 ? 9.594 12.898 -13.094 1 86.44 197 TYR A C 1
ATOM 1514 O O . TYR A 1 197 ? 8.602 13.359 -13.648 1 86.44 197 TYR A O 1
ATOM 1522 N N . PRO A 1 198 ? 10.422 12.047 -13.805 1 83.75 198 PRO A N 1
ATOM 1523 C CA . PRO A 1 198 ? 10.109 11.766 -15.203 1 83.75 198 PRO A CA 1
ATOM 1524 C C . PRO A 1 198 ? 8.734 11.141 -15.391 1 83.75 198 PRO A C 1
ATOM 1526 O O . PRO A 1 198 ? 8.023 11.469 -16.344 1 83.75 198 PRO A O 1
ATOM 1529 N N . LEU A 1 199 ? 8.352 10.352 -14.523 1 79.62 199 LEU A N 1
ATOM 1530 C CA . LEU A 1 199 ? 7.023 9.75 -14.57 1 79.62 199 LEU A CA 1
ATOM 1531 C C . LEU A 1 199 ? 5.945 10.797 -14.289 1 79.62 199 LEU A C 1
ATOM 1533 O O . LEU A 1 199 ? 4.895 10.797 -14.93 1 79.62 199 LEU A O 1
ATOM 1537 N N . CYS A 1 200 ? 6.18 11.57 -13.312 1 87.31 200 CYS A N 1
ATOM 1538 C CA . CYS A 1 200 ? 5.242 12.641 -13 1 87.31 200 CYS A CA 1
ATOM 1539 C C . CYS A 1 200 ? 5.043 13.562 -14.195 1 87.31 200 CYS A C 1
ATOM 1541 O O . CYS A 1 200 ? 3.922 13.977 -14.484 1 87.31 200 CYS A O 1
ATOM 1543 N N . LYS A 1 201 ? 6.148 13.852 -14.867 1 90.06 201 LYS A N 1
ATOM 1544 C CA . LYS A 1 201 ? 6.113 14.734 -16.031 1 90.06 201 LYS A CA 1
ATOM 1545 C C . LYS A 1 201 ? 5.199 14.18 -17.109 1 90.06 201 LYS A C 1
ATOM 1547 O O . LYS A 1 201 ? 4.422 14.922 -17.719 1 90.06 201 LYS A O 1
ATOM 1552 N N . ILE A 1 202 ? 5.273 12.914 -17.297 1 85.56 202 ILE A N 1
ATOM 1553 C CA . ILE A 1 202 ? 4.504 12.273 -18.359 1 85.56 202 ILE A CA 1
ATOM 1554 C C . ILE A 1 202 ? 3.045 12.125 -17.938 1 85.56 202 ILE A C 1
ATOM 1556 O O . ILE A 1 202 ? 2.129 12.477 -18.688 1 85.56 202 ILE A O 1
ATOM 1560 N N . LYS A 1 203 ? 2.83 11.758 -16.75 1 84.06 203 LYS A N 1
ATOM 1561 C CA . LYS A 1 203 ? 1.487 11.398 -16.312 1 84.06 203 LYS A CA 1
ATOM 1562 C C . LYS A 1 203 ? 0.684 12.641 -15.938 1 84.06 203 LYS A C 1
ATOM 1564 O O . LYS A 1 203 ? -0.548 12.633 -15.992 1 84.06 203 LYS A O 1
ATOM 1569 N N . LEU A 1 204 ? 1.368 13.633 -15.602 1 93.25 204 LEU A N 1
ATOM 1570 C CA . LEU A 1 204 ? 0.697 14.859 -15.188 1 93.25 204 LEU A CA 1
ATOM 1571 C C . LEU A 1 204 ? 0.93 15.977 -16.188 1 93.25 204 LEU A C 1
ATOM 1573 O O . LEU A 1 204 ? 0.942 17.156 -15.828 1 93.25 204 LEU A O 1
ATOM 1577 N N . LYS A 1 205 ? 1.124 15.633 -17.391 1 93.69 205 LYS A N 1
ATOM 1578 C CA . LYS A 1 205 ? 1.445 16.578 -18.453 1 93.69 205 LYS A CA 1
ATOM 1579 C C . LYS A 1 205 ? 0.347 17.625 -18.609 1 93.69 205 LYS A C 1
ATOM 1581 O O . LYS A 1 205 ? 0.611 18.75 -19.047 1 93.69 205 LYS A O 1
ATOM 1586 N N . LYS A 1 206 ? -0.877 17.344 -18.297 1 95.62 206 LYS A N 1
ATOM 1587 C CA . LYS A 1 206 ? -2.004 18.266 -18.375 1 95.62 206 LYS A CA 1
ATOM 1588 C C . LYS A 1 206 ? -1.858 19.391 -17.344 1 95.62 206 LYS A C 1
ATOM 1590 O O . LYS A 1 206 ? -2.543 20.422 -17.453 1 95.62 206 LYS A O 1
ATOM 1595 N N . TYR A 1 207 ? -1.055 19.234 -16.344 1 97.94 207 TYR A N 1
ATOM 1596 C CA . TYR A 1 207 ? -0.841 20.219 -15.281 1 97.94 207 TYR A CA 1
ATOM 1597 C C . TYR A 1 207 ? 0.631 20.594 -15.18 1 97.94 207 TYR A C 1
ATOM 1599 O O . TYR A 1 207 ? 1.283 20.312 -14.172 1 97.94 207 TYR A O 1
ATOM 1607 N N . PRO A 1 208 ? 1.149 21.281 -16.141 1 97.75 208 PRO A N 1
ATOM 1608 C CA . PRO A 1 208 ? 2.582 21.578 -16.203 1 97.75 208 PRO A CA 1
ATOM 1609 C C . PRO A 1 208 ? 3.082 22.328 -14.969 1 97.75 208 PRO A C 1
ATOM 1611 O O . PRO A 1 208 ? 4.223 22.141 -14.547 1 97.75 208 PRO A O 1
ATOM 1614 N N . ASN A 1 209 ? 2.283 23.234 -14.375 1 98.38 209 ASN A N 1
ATOM 1615 C CA . ASN A 1 209 ? 2.699 23.969 -13.195 1 98.38 209 ASN A CA 1
ATOM 1616 C C . ASN A 1 209 ? 2.838 23.062 -11.977 1 98.38 209 ASN A C 1
ATOM 1618 O O . ASN A 1 209 ? 3.717 23.266 -11.141 1 98.38 209 ASN A O 1
ATOM 1622 N N . LEU A 1 210 ? 1.964 22.094 -11.875 1 98.06 210 LEU A N 1
ATOM 1623 C CA . LEU A 1 210 ? 2.109 21.094 -10.82 1 98.06 210 LEU A CA 1
ATOM 1624 C C . LEU A 1 210 ? 3.393 20.297 -11.008 1 98.06 210 LEU A C 1
ATOM 1626 O O . LEU A 1 210 ? 4.102 20.016 -10.031 1 98.06 210 LEU A O 1
ATOM 1630 N N . VAL A 1 211 ? 3.668 19.922 -12.227 1 97.25 211 VAL A N 1
ATOM 1631 C CA . VAL A 1 211 ? 4.883 19.188 -12.555 1 97.25 211 VAL A CA 1
ATOM 1632 C C . VAL A 1 211 ? 6.109 20 -12.125 1 97.25 211 VAL A C 1
ATOM 1634 O O . VAL A 1 211 ? 7.051 19.438 -11.555 1 97.25 211 VAL A O 1
ATOM 1637 N N . GLU A 1 212 ? 6.066 21.219 -12.375 1 97.62 212 GLU A N 1
ATOM 1638 C CA . GLU A 1 212 ? 7.168 22.094 -11.977 1 97.62 212 GLU A CA 1
ATOM 1639 C C . GLU A 1 212 ? 7.297 22.156 -10.461 1 97.62 212 GLU A C 1
ATOM 1641 O O . GLU A 1 212 ? 8.406 22.156 -9.922 1 97.62 212 GLU A O 1
ATOM 1646 N N . ALA A 1 213 ? 6.172 22.266 -9.789 1 97.94 213 ALA A N 1
ATOM 1647 C CA . ALA A 1 213 ? 6.184 22.281 -8.328 1 97.94 213 ALA A CA 1
ATOM 1648 C C . ALA A 1 213 ? 6.816 21 -7.773 1 97.94 213 ALA A C 1
ATOM 1650 O O . ALA A 1 213 ? 7.586 21.047 -6.812 1 97.94 213 ALA A O 1
ATOM 1651 N N . ILE A 1 214 ? 6.465 19.906 -8.383 1 96.94 214 ILE A N 1
ATOM 1652 C CA . ILE A 1 214 ? 7.008 18.609 -7.969 1 96.94 214 ILE A CA 1
ATOM 1653 C C . ILE A 1 214 ? 8.516 18.594 -8.219 1 96.94 214 ILE A C 1
ATOM 1655 O O . ILE A 1 214 ? 9.281 18.141 -7.363 1 96.94 214 ILE A O 1
ATOM 1659 N N . LYS A 1 215 ? 8.922 19.094 -9.289 1 96.69 215 LYS A N 1
ATOM 1660 C CA . LYS A 1 215 ? 10.336 19.141 -9.664 1 96.69 215 LYS A CA 1
ATOM 1661 C C . LYS A 1 215 ? 11.141 19.938 -8.656 1 96.69 215 LYS A C 1
ATOM 1663 O O . LYS A 1 215 ? 12.266 19.562 -8.305 1 96.69 215 LYS A O 1
ATOM 1668 N N . ASN A 1 216 ? 10.609 21.016 -8.172 1 97.56 216 ASN A N 1
ATOM 1669 C CA . ASN A 1 216 ? 11.352 21.984 -7.359 1 97.56 216 ASN A CA 1
ATOM 1670 C C . ASN A 1 216 ? 11.078 21.781 -5.871 1 97.56 216 ASN A C 1
ATOM 1672 O O . ASN A 1 216 ? 11.523 22.578 -5.043 1 97.56 216 ASN A O 1
ATOM 1676 N N . ARG A 1 217 ? 10.336 20.812 -5.551 1 97.62 217 ARG A N 1
ATOM 1677 C CA . ARG A 1 217 ? 9.93 20.578 -4.172 1 97.62 217 ARG A CA 1
ATOM 1678 C C . ARG A 1 217 ? 11.141 20.531 -3.242 1 97.62 217 ARG A C 1
ATOM 1680 O O . ARG A 1 217 ? 11.094 21.062 -2.133 1 97.62 217 ARG A O 1
ATOM 1687 N N . HIS A 1 218 ? 12.219 19.875 -3.701 1 97.88 218 HIS A N 1
ATOM 1688 C CA . HIS A 1 218 ? 13.398 19.719 -2.85 1 97.88 218 HIS A CA 1
ATOM 1689 C C . HIS A 1 218 ? 14.031 21.062 -2.537 1 97.88 218 HIS A C 1
ATOM 1691 O O . HIS A 1 218 ? 14.516 21.281 -1.427 1 97.88 218 HIS A O 1
ATOM 1697 N N . ILE A 1 219 ? 13.953 21.969 -3.443 1 98.19 219 ILE A N 1
ATOM 1698 C CA . ILE A 1 219 ? 14.516 23.297 -3.254 1 98.19 219 ILE A CA 1
ATOM 1699 C C . ILE A 1 219 ? 13.703 24.062 -2.203 1 98.19 219 ILE A C 1
ATOM 1701 O O . ILE A 1 219 ? 14.266 24.609 -1.254 1 98.19 219 ILE A O 1
ATOM 1705 N N . HIS A 1 220 ? 12.398 24.031 -2.357 1 97.94 220 HIS A N 1
ATOM 1706 C CA . HIS A 1 220 ? 11.516 24.734 -1.433 1 97.94 220 HIS A CA 1
ATOM 1707 C C . HIS A 1 220 ? 11.586 24.125 -0.035 1 97.94 220 HIS A C 1
ATOM 1709 O O . HIS A 1 220 ? 11.578 24.859 0.962 1 97.94 220 HIS A O 1
ATOM 1715 N N . TYR A 1 221 ? 11.633 22.859 0.016 1 98.44 221 TYR A N 1
ATOM 1716 C CA . TYR A 1 221 ? 11.734 22.156 1.289 1 98.44 221 TYR A CA 1
ATOM 1717 C C . TYR A 1 221 ? 12.977 22.578 2.053 1 98.44 221 TYR A C 1
ATOM 1719 O O . TYR A 1 221 ? 12.906 22.953 3.229 1 98.44 221 TYR A O 1
ATOM 1727 N N . ASN A 1 222 ? 14.102 22.547 1.378 1 98.75 222 ASN A N 1
ATOM 1728 C CA . ASN A 1 222 ? 15.375 22.859 2.02 1 98.75 222 ASN A CA 1
ATOM 1729 C C . ASN A 1 222 ? 15.445 24.328 2.416 1 98.75 222 ASN A C 1
ATOM 1731 O O . ASN A 1 222 ? 16.047 24.672 3.436 1 98.75 222 ASN A O 1
ATOM 1735 N N . LYS A 1 223 ? 14.859 25.172 1.62 1 98.62 223 LYS A N 1
ATOM 1736 C CA . LYS A 1 223 ? 14.766 26.578 1.978 1 98.62 223 LYS A CA 1
ATOM 1737 C C . LYS A 1 223 ? 13.938 26.766 3.244 1 98.62 223 LYS A C 1
ATOM 1739 O O . LYS A 1 223 ? 14.258 27.609 4.082 1 98.62 223 LYS A O 1
ATOM 1744 N N . SER A 1 224 ? 12.844 26.031 3.332 1 98.81 224 SER A N 1
ATOM 1745 C CA . SER A 1 224 ? 12 26.109 4.52 1 98.81 224 SER A CA 1
ATOM 1746 C C . SER A 1 224 ? 12.75 25.641 5.762 1 98.81 224 SER A C 1
ATOM 1748 O O . SER A 1 224 ? 12.609 26.234 6.836 1 98.81 224 SER A O 1
ATOM 1750 N N . ILE A 1 225 ? 13.5 24.594 5.645 1 98.81 225 ILE A N 1
ATOM 1751 C CA . ILE A 1 225 ? 14.305 24.078 6.754 1 98.81 225 ILE A CA 1
ATOM 1752 C C . ILE A 1 225 ? 15.305 25.141 7.203 1 98.81 225 ILE A C 1
ATOM 1754 O O . ILE A 1 225 ? 15.461 25.391 8.398 1 98.81 225 ILE A O 1
ATOM 1758 N N . LYS A 1 226 ? 15.969 25.781 6.266 1 98.69 226 LYS A N 1
ATOM 1759 C CA . LYS A 1 226 ? 16.953 26.812 6.578 1 98.69 226 LYS A CA 1
ATOM 1760 C C . LYS A 1 226 ? 16.297 27.969 7.332 1 98.69 226 LYS A C 1
ATOM 1762 O O . LYS A 1 226 ? 16.859 28.484 8.297 1 98.69 226 LYS A O 1
ATOM 1767 N N . LEU A 1 227 ? 15.164 28.344 6.859 1 98.88 227 LEU A N 1
ATOM 1768 C CA . LEU A 1 227 ? 14.461 29.422 7.547 1 98.88 227 LEU A CA 1
ATOM 1769 C C . LEU A 1 227 ? 14.062 29 8.961 1 98.88 227 LEU A C 1
ATOM 1771 O O . LEU A 1 227 ? 14.211 29.781 9.906 1 98.88 227 LEU A O 1
ATOM 1775 N N . ALA A 1 228 ? 13.5 27.844 9.109 1 98.88 228 ALA A N 1
ATOM 1776 C CA . ALA A 1 228 ? 13.102 27.344 10.422 1 98.88 228 ALA A CA 1
ATOM 1777 C C . ALA A 1 228 ? 14.281 27.344 11.391 1 98.88 228 ALA A C 1
ATOM 1779 O O . ALA A 1 228 ? 14.148 27.797 12.531 1 98.88 228 ALA A O 1
ATOM 1780 N N . GLU A 1 229 ? 15.375 26.859 10.93 1 98.75 229 GLU A N 1
ATOM 1781 C CA . GLU A 1 229 ? 16.562 26.781 11.773 1 98.75 229 GLU A CA 1
ATOM 1782 C C . GLU A 1 229 ? 17.094 28.172 12.117 1 98.75 229 GLU A C 1
ATOM 1784 O O . GLU A 1 229 ? 17.547 28.406 13.234 1 98.75 229 GLU A O 1
ATOM 1789 N N . LYS A 1 230 ? 17.094 29.047 11.156 1 98.75 230 LYS A N 1
ATOM 1790 C CA . LYS A 1 230 ? 17.469 30.438 11.414 1 98.75 230 LYS A CA 1
ATOM 1791 C C . LYS A 1 230 ? 16.594 31.062 12.5 1 98.75 230 LYS A C 1
ATOM 1793 O O . LYS A 1 230 ? 17.109 31.703 13.422 1 98.75 230 LYS A O 1
ATOM 1798 N N . LEU A 1 231 ? 15.297 30.859 12.367 1 98.75 231 LEU A N 1
ATOM 1799 C CA . LEU A 1 231 ? 14.359 31.406 13.344 1 98.75 231 LEU A CA 1
ATOM 1800 C C . LEU A 1 231 ? 14.594 30.781 14.719 1 98.75 231 LEU A C 1
ATOM 1802 O O . LEU A 1 231 ? 14.414 31.453 15.742 1 98.75 231 LEU A O 1
ATOM 1806 N N . GLU A 1 232 ? 14.875 29.531 14.727 1 98.69 232 GLU A N 1
ATOM 1807 C CA . GLU A 1 232 ? 15.18 28.891 16 1 98.69 232 GLU A CA 1
ATOM 1808 C C . GLU A 1 232 ? 16.422 29.516 16.641 1 98.69 232 GLU A C 1
ATOM 1810 O O . GLU A 1 232 ? 16.438 29.75 17.859 1 98.69 232 GLU A O 1
ATOM 1815 N N . GLU A 1 233 ? 17.438 29.781 15.891 1 98.25 233 GLU A N 1
ATOM 1816 C CA . GLU A 1 233 ? 18.656 30.438 16.375 1 98.25 233 GLU A CA 1
ATOM 1817 C C . GLU A 1 233 ? 18.328 31.828 16.938 1 98.25 233 GLU A C 1
ATOM 1819 O O . GLU A 1 233 ? 18.984 32.281 17.875 1 98.25 233 GLU A O 1
ATOM 1824 N N . GLU A 1 234 ? 17.344 32.406 16.406 1 98.25 234 GLU A N 1
ATOM 1825 C CA . GLU A 1 234 ? 16.953 33.75 16.797 1 98.25 234 GLU A CA 1
ATOM 1826 C C . GLU A 1 234 ? 15.945 33.719 17.953 1 98.25 234 GLU A C 1
ATOM 1828 O O . GLU A 1 234 ? 15.375 34.75 18.328 1 98.25 234 GLU A O 1
ATOM 1833 N N . ASN A 1 235 ? 15.641 32.562 18.453 1 97.44 235 ASN A N 1
ATOM 1834 C CA . ASN A 1 235 ? 14.703 32.344 19.547 1 97.44 235 ASN A CA 1
ATOM 1835 C C . ASN A 1 235 ? 13.281 32.75 19.156 1 97.44 235 ASN A C 1
ATOM 1837 O O . ASN A 1 235 ? 12.539 33.281 19.969 1 97.44 235 ASN A O 1
ATOM 1841 N N . ARG A 1 236 ? 12.945 32.469 17.922 1 98.5 236 ARG A N 1
ATOM 1842 C CA . ARG A 1 236 ? 11.609 32.75 17.422 1 98.5 236 ARG A CA 1
ATOM 1843 C C . ARG A 1 236 ? 10.891 31.469 17 1 98.5 236 ARG A C 1
ATOM 1845 O O . ARG A 1 236 ? 9.734 31.516 16.594 1 98.5 236 ARG A O 1
ATOM 1852 N N . ALA A 1 237 ? 11.625 30.391 17.141 1 98.81 237 ALA A N 1
ATOM 1853 C CA . ALA A 1 237 ? 11.008 29.109 16.781 1 98.81 237 ALA A CA 1
ATOM 1854 C C . ALA A 1 237 ? 11.555 27.984 17.672 1 98.81 237 ALA A C 1
ATOM 1856 O O . ALA A 1 237 ? 12.625 28.109 18.266 1 98.81 237 ALA A O 1
ATOM 1857 N N . VAL A 1 238 ? 10.797 26.953 17.828 1 98.81 238 VAL A N 1
ATOM 1858 C CA . VAL A 1 238 ? 11.227 25.672 18.359 1 98.81 238 VAL A CA 1
ATOM 1859 C C . VAL A 1 238 ? 10.922 24.562 17.359 1 98.81 238 VAL A C 1
ATOM 1861 O O . VAL A 1 238 ? 9.805 24.469 16.859 1 98.81 238 VAL A O 1
ATOM 1864 N N . ILE A 1 239 ? 11.953 23.797 17.031 1 98.88 239 ILE A N 1
ATOM 1865 C CA . ILE A 1 239 ? 11.797 22.688 16.094 1 98.88 239 ILE A CA 1
ATOM 1866 C C . ILE A 1 239 ? 11.812 21.359 16.859 1 98.88 239 ILE A C 1
ATOM 1868 O O . ILE A 1 239 ? 12.734 21.109 17.641 1 98.88 239 ILE A O 1
ATOM 1872 N N . ILE A 1 240 ? 10.781 20.609 16.734 1 98.88 240 ILE A N 1
ATOM 1873 C CA . ILE A 1 240 ? 10.75 19.234 17.203 1 98.88 240 ILE A CA 1
ATOM 1874 C C . ILE A 1 240 ? 10.875 18.266 16.031 1 98.88 240 ILE A C 1
ATOM 1876 O O . ILE A 1 240 ? 10.07 18.312 15.094 1 98.88 240 ILE A O 1
ATOM 1880 N N . ARG A 1 241 ? 11.883 17.375 16.047 1 98.69 241 ARG A N 1
ATOM 1881 C CA . ARG A 1 241 ? 12.156 16.453 14.945 1 98.69 241 ARG A CA 1
ATOM 1882 C C . ARG A 1 241 ? 12.883 15.211 15.43 1 98.69 241 ARG A C 1
ATOM 1884 O O . ARG A 1 241 ? 13.484 15.219 16.516 1 98.69 241 ARG A O 1
ATOM 1891 N N . PRO A 1 242 ? 12.805 14.125 14.648 1 98.25 242 PRO A N 1
ATOM 1892 C CA . PRO A 1 242 ? 13.539 12.914 15.039 1 98.25 242 PRO A CA 1
ATOM 1893 C C . PRO A 1 242 ? 15.039 13.164 15.219 1 98.25 242 PRO A C 1
ATOM 1895 O O . PRO A 1 242 ? 15.641 13.914 14.445 1 98.25 242 PRO A O 1
ATOM 1898 N N . LYS A 1 243 ? 15.594 12.523 16.188 1 97.31 243 LYS A N 1
ATOM 1899 C CA . LYS A 1 243 ? 17.016 12.672 16.469 1 97.31 243 LYS A CA 1
ATOM 1900 C C . LYS A 1 243 ? 17.859 11.852 15.492 1 97.31 243 LYS A C 1
ATOM 1902 O O . LYS A 1 243 ? 19.031 12.148 15.281 1 97.31 243 LYS A O 1
ATOM 1907 N N . LYS A 1 244 ? 17.219 10.766 14.961 1 96.19 244 LYS A N 1
ATOM 1908 C CA . LYS A 1 244 ? 17.859 9.891 13.984 1 96.19 244 LYS A CA 1
ATOM 1909 C C . LYS A 1 244 ? 16.969 9.711 12.75 1 96.19 244 LYS A C 1
ATOM 1911 O O . LYS A 1 244 ? 15.773 9.992 12.797 1 96.19 244 LYS A O 1
ATOM 1916 N N . PRO A 1 245 ? 17.609 9.312 11.68 1 94.88 245 PRO A N 1
ATOM 1917 C CA . PRO A 1 245 ? 16.812 9.07 10.477 1 94.88 245 PRO A CA 1
ATOM 1918 C C . PRO A 1 245 ? 15.68 8.07 10.719 1 94.88 245 PRO A C 1
ATOM 1920 O O . PRO A 1 245 ? 15.883 7.039 11.367 1 94.88 245 PRO A O 1
ATOM 1923 N N . ILE A 1 246 ? 14.5 8.453 10.18 1 91.19 246 ILE A N 1
ATOM 1924 C CA . ILE A 1 246 ? 13.352 7.559 10.266 1 91.19 246 ILE A CA 1
ATOM 1925 C C . ILE A 1 246 ? 13.469 6.457 9.219 1 91.19 246 ILE A C 1
ATOM 1927 O O . ILE A 1 246 ? 13.633 6.738 8.031 1 91.19 246 ILE A O 1
ATOM 1931 N N . GLU A 1 247 ? 13.289 5.227 9.641 1 85.19 247 GLU A N 1
ATOM 1932 C CA . GLU A 1 247 ? 13.555 4.082 8.781 1 85.19 247 GLU A CA 1
ATOM 1933 C C . GLU A 1 247 ? 12.266 3.52 8.195 1 85.19 247 GLU A C 1
ATOM 1935 O O . GLU A 1 247 ? 12.297 2.547 7.434 1 85.19 247 GLU A O 1
ATOM 1940 N N . ILE A 1 248 ? 11.188 4.098 8.43 1 84.88 248 ILE A N 1
ATOM 1941 C CA . ILE A 1 248 ? 9.945 3.529 7.902 1 84.88 248 ILE A CA 1
ATOM 1942 C C . ILE A 1 248 ? 9.516 4.309 6.66 1 84.88 248 ILE A C 1
ATOM 1944 O O . ILE A 1 248 ? 9.867 5.477 6.5 1 84.88 248 ILE A O 1
ATOM 1948 N N . SER A 1 249 ? 8.727 3.695 5.844 1 83.69 249 SER A N 1
ATOM 1949 C CA . SER A 1 249 ? 8.227 4.309 4.617 1 83.69 249 SER A CA 1
ATOM 1950 C C . SER A 1 249 ? 6.977 5.141 4.887 1 83.69 249 SER A C 1
ATOM 1952 O O . SER A 1 249 ? 6.34 4.992 5.93 1 83.69 249 SER A O 1
ATOM 1954 N N . ARG A 1 250 ? 6.648 5.957 3.922 1 87 250 ARG A N 1
ATOM 1955 C CA . ARG A 1 250 ? 5.441 6.777 3.977 1 87 250 ARG A CA 1
ATOM 1956 C C . ARG A 1 250 ? 4.188 5.906 3.953 1 87 250 ARG A C 1
ATOM 1958 O O . ARG A 1 250 ? 3.096 6.375 4.281 1 87 250 ARG A O 1
ATOM 1965 N N . PHE A 1 251 ? 4.398 4.68 3.596 1 86.25 251 PHE A N 1
ATOM 1966 C CA . PHE A 1 251 ? 3.285 3.744 3.488 1 86.25 251 PHE A CA 1
ATOM 1967 C C . PHE A 1 251 ? 3.521 2.521 4.367 1 86.25 251 PHE A C 1
ATOM 1969 O O . PHE A 1 251 ? 3.094 1.415 4.027 1 86.25 251 PHE A O 1
ATOM 1976 N N . GLU A 1 252 ? 4.199 2.746 5.461 1 87.06 252 GLU A N 1
ATOM 1977 C CA . GLU A 1 252 ? 4.547 1.674 6.391 1 87.06 252 GLU A CA 1
ATOM 1978 C C . GLU A 1 252 ? 3.305 0.906 6.836 1 87.06 252 GLU A C 1
ATOM 1980 O O . GLU A 1 252 ? 2.268 1.508 7.129 1 87.06 252 GLU A O 1
ATOM 1985 N N . ARG A 1 253 ? 3.418 -0.418 6.918 1 87.69 253 ARG A N 1
ATOM 1986 C CA . ARG A 1 253 ? 2.268 -1.245 7.266 1 87.69 253 ARG A CA 1
ATOM 1987 C C . ARG A 1 253 ? 2.555 -2.092 8.5 1 87.69 253 ARG A C 1
ATOM 1989 O O . ARG A 1 253 ? 1.732 -2.922 8.898 1 87.69 253 ARG A O 1
ATOM 1996 N N . ASN A 1 254 ? 3.721 -1.934 9.094 1 89.12 254 ASN A N 1
ATOM 1997 C CA . ASN A 1 254 ? 4.051 -2.629 10.336 1 89.12 254 ASN A CA 1
ATOM 1998 C C . ASN A 1 254 ? 3.639 -1.814 11.555 1 89.12 254 ASN A C 1
ATOM 2000 O O . ASN A 1 254 ? 4.258 -0.795 11.867 1 89.12 254 ASN A O 1
ATOM 2004 N N . PRO A 1 255 ? 2.688 -2.299 12.305 1 93.06 255 PRO A N 1
ATOM 2005 C CA . PRO A 1 255 ? 2.182 -1.513 13.43 1 93.06 255 PRO A CA 1
ATOM 2006 C C . PRO A 1 255 ? 3.238 -1.276 14.508 1 93.06 255 PRO A C 1
ATOM 2008 O O . PRO A 1 255 ? 3.254 -0.217 15.141 1 93.06 255 PRO A O 1
ATOM 2011 N N . GLU A 1 256 ? 4.137 -2.207 14.68 1 93.81 256 GLU A N 1
ATOM 2012 C CA . GLU A 1 256 ? 5.156 -2.049 15.711 1 93.81 256 GLU A CA 1
ATOM 2013 C C . GLU A 1 256 ? 6.137 -0.937 15.352 1 93.81 256 GLU A C 1
ATOM 2015 O O . GLU A 1 256 ? 6.59 -0.194 16.219 1 93.81 256 GLU A O 1
ATOM 2020 N N . ASN A 1 257 ? 6.477 -0.884 14.102 1 93.81 257 ASN A N 1
ATOM 2021 C CA . ASN A 1 257 ? 7.312 0.218 13.641 1 93.81 257 ASN A CA 1
ATOM 2022 C C . ASN A 1 257 ? 6.645 1.568 13.875 1 93.81 257 ASN A C 1
ATOM 2024 O O . ASN A 1 257 ? 7.301 2.529 14.281 1 93.81 257 ASN A O 1
ATOM 2028 N N . LEU A 1 258 ? 5.375 1.605 13.648 1 96.19 258 LEU A N 1
ATOM 2029 C CA . LEU A 1 258 ? 4.621 2.844 13.812 1 96.19 258 LEU A CA 1
ATOM 2030 C C . LEU A 1 258 ? 4.535 3.24 15.281 1 96.19 258 LEU A C 1
ATOM 2032 O O . LEU A 1 258 ? 4.68 4.418 15.625 1 96.19 258 LEU A O 1
ATOM 2036 N N . LYS A 1 259 ? 4.305 2.289 16.156 1 97.81 259 LYS A N 1
ATOM 2037 C CA . LYS A 1 259 ? 4.242 2.547 17.594 1 97.81 259 LYS A CA 1
ATOM 2038 C C . LYS A 1 259 ? 5.578 3.066 18.125 1 97.81 259 LYS A C 1
ATOM 2040 O O . LYS A 1 259 ? 5.613 3.951 18.984 1 97.81 259 LYS A O 1
ATOM 2045 N N . LYS A 1 260 ? 6.641 2.475 17.609 1 97.62 260 LYS A N 1
ATOM 2046 C CA . LYS A 1 260 ? 7.973 2.932 18 1 97.62 260 LYS A CA 1
ATOM 2047 C C . LYS A 1 260 ? 8.195 4.387 17.594 1 97.62 260 LYS A C 1
ATOM 2049 O O . LYS A 1 260 ? 8.734 5.176 18.375 1 97.62 260 LYS A O 1
ATOM 2054 N N . LEU A 1 261 ? 7.824 4.707 16.422 1 97.81 261 LEU A N 1
ATOM 2055 C CA . LEU A 1 261 ? 7.977 6.07 15.93 1 97.81 261 LEU A CA 1
ATOM 2056 C C . LEU A 1 261 ? 7.129 7.043 16.75 1 97.81 261 LEU A C 1
ATOM 2058 O O . LEU A 1 261 ? 7.578 8.141 17.062 1 97.81 261 LEU A O 1
ATOM 2062 N N . TYR A 1 262 ? 5.906 6.645 17.078 1 98.56 262 TYR A N 1
ATOM 2063 C CA . TYR A 1 262 ? 5.016 7.406 17.953 1 98.56 262 TYR A CA 1
ATOM 2064 C C . TYR A 1 262 ? 5.684 7.695 19.281 1 98.56 262 TYR A C 1
ATOM 2066 O O . TYR A 1 262 ? 5.672 8.836 19.766 1 98.56 262 TYR A O 1
ATOM 2074 N N . ALA A 1 263 ? 6.234 6.688 19.875 1 98.62 263 ALA A N 1
ATOM 2075 C CA . ALA A 1 263 ? 6.891 6.82 21.172 1 98.62 263 ALA A CA 1
ATOM 2076 C C . ALA A 1 263 ? 8.086 7.766 21.078 1 98.62 263 ALA A C 1
ATOM 2078 O O . ALA A 1 263 ? 8.344 8.531 22.016 1 98.62 263 ALA A O 1
ATOM 2079 N N . GLU A 1 264 ? 8.805 7.68 20.031 1 98.44 264 GLU A N 1
ATOM 2080 C CA . GLU A 1 264 ? 9.93 8.586 19.812 1 9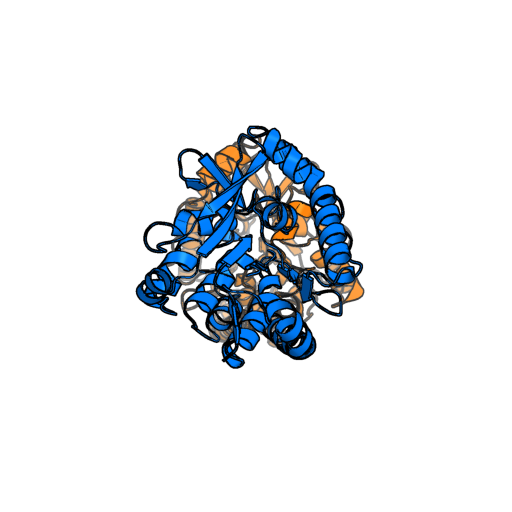8.44 264 GLU A CA 1
ATOM 2081 C C . GLU A 1 264 ? 9.469 10.039 19.75 1 98.44 264 GLU A C 1
ATOM 2083 O O . GLU A 1 264 ? 10.086 10.914 20.359 1 98.44 264 GLU A O 1
ATOM 2088 N N . GLY A 1 265 ? 8.375 10.312 19.016 1 98.69 265 GLY A N 1
ATOM 2089 C CA . GLY A 1 265 ? 7.824 11.656 18.953 1 98.69 265 GLY A CA 1
ATOM 2090 C C . GLY A 1 265 ? 7.406 12.188 20.312 1 98.69 265 GLY A C 1
ATOM 2091 O O . GLY A 1 265 ? 7.688 13.336 20.656 1 98.69 265 GLY A O 1
ATOM 2092 N N . TYR A 1 266 ? 6.754 11.328 21.078 1 98.81 266 TYR A N 1
ATOM 2093 C CA . TYR A 1 266 ? 6.324 11.695 22.406 1 98.81 266 TYR A CA 1
ATOM 2094 C C . TYR A 1 266 ? 7.516 12.102 23.281 1 98.81 266 TYR A C 1
ATOM 2096 O O . TYR A 1 266 ? 7.488 13.141 23.938 1 98.81 266 TYR A O 1
ATOM 2104 N N . LYS A 1 267 ? 8.539 11.25 23.234 1 98.62 267 LYS A N 1
ATOM 2105 C CA . LYS A 1 267 ? 9.734 11.492 24.047 1 98.62 267 LYS A CA 1
ATOM 2106 C C . LYS A 1 267 ? 10.43 12.781 23.609 1 98.62 267 LYS A C 1
ATOM 2108 O O . LYS A 1 267 ? 10.859 13.57 24.453 1 98.62 267 LYS A O 1
ATOM 2113 N N . ASP A 1 268 ? 10.57 12.992 22.344 1 98.69 268 ASP A N 1
ATOM 2114 C CA . ASP A 1 268 ? 11.227 14.195 21.844 1 98.69 268 ASP A CA 1
ATOM 2115 C C . ASP A 1 268 ? 10.469 15.453 22.266 1 98.69 268 ASP A C 1
ATOM 2117 O O . ASP A 1 268 ? 11.086 16.5 22.516 1 98.69 268 ASP A O 1
ATOM 2121 N N . ALA A 1 269 ? 9.148 15.359 22.25 1 98.62 269 ALA A N 1
ATOM 2122 C CA . ALA A 1 269 ? 8.336 16.484 22.688 1 98.62 269 ALA A CA 1
ATOM 2123 C C . ALA A 1 269 ? 8.562 16.781 24.172 1 98.62 269 ALA A C 1
ATOM 2125 O O . ALA A 1 269 ? 8.633 17.938 24.578 1 98.62 269 ALA A O 1
ATOM 2126 N N . GLU A 1 270 ? 8.672 15.758 24.938 1 98.12 270 GLU A N 1
ATOM 2127 C CA . GLU A 1 270 ? 8.977 15.922 26.359 1 98.12 270 GLU A CA 1
ATOM 2128 C C . GLU A 1 270 ? 10.289 16.672 26.547 1 98.12 270 GLU A C 1
ATOM 2130 O O . GLU A 1 270 ? 10.383 17.547 27.406 1 98.12 270 GLU A O 1
ATOM 2135 N N . ASP A 1 271 ? 11.219 16.312 25.781 1 98.06 271 ASP A N 1
ATOM 2136 C CA . ASP A 1 271 ? 12.547 16.906 25.875 1 98.06 271 ASP A CA 1
ATOM 2137 C C . ASP A 1 271 ? 12.5 18.391 25.5 1 98.06 271 ASP A C 1
ATOM 2139 O O . ASP A 1 271 ? 13.352 19.172 25.938 1 98.06 271 ASP A O 1
ATOM 2143 N N . LYS A 1 272 ? 11.539 18.828 24.719 1 97.62 272 LYS A N 1
ATOM 2144 C CA . LYS A 1 272 ? 11.484 20.203 24.203 1 97.62 272 LYS A CA 1
ATOM 2145 C C . LYS A 1 272 ? 10.453 21.031 24.969 1 97.62 272 LYS A C 1
ATOM 2147 O O . LYS A 1 272 ? 10.203 22.188 24.641 1 97.62 272 LYS A O 1
ATOM 2152 N N . PHE A 1 273 ? 9.875 20.469 25.969 1 96 273 PHE A N 1
ATOM 2153 C CA . PHE A 1 273 ? 8.781 21.094 26.703 1 96 273 PHE A CA 1
ATOM 2154 C C . PHE A 1 273 ? 9.188 22.469 27.219 1 96 273 PHE A C 1
ATOM 2156 O O . PHE A 1 273 ? 8.453 23.453 27.031 1 96 273 PHE A O 1
ATOM 2163 N N . SER A 1 274 ? 10.289 22.594 27.891 1 95.88 274 SER A N 1
ATOM 2164 C CA . SER A 1 274 ? 10.742 23.844 28.469 1 95.88 274 SER A CA 1
ATOM 2165 C C . SER A 1 274 ? 10.984 24.906 27.406 1 95.88 274 SER A C 1
ATOM 2167 O O . SER A 1 274 ? 10.711 26.094 27.609 1 95.88 274 SER A O 1
ATOM 2169 N N . ASP A 1 275 ? 11.523 24.484 26.234 1 97.5 275 ASP A N 1
ATOM 2170 C CA . ASP A 1 275 ? 11.766 25.406 25.125 1 97.5 275 ASP A CA 1
ATOM 2171 C C . ASP A 1 275 ? 10.453 26 24.609 1 97.5 275 ASP A C 1
ATOM 2173 O O . ASP A 1 275 ? 10.375 27.188 24.312 1 97.5 275 ASP A O 1
ATOM 2177 N N . ILE A 1 276 ? 9.445 25.172 24.531 1 97.88 276 ILE A N 1
ATOM 2178 C CA . ILE A 1 276 ? 8.141 25.594 24.031 1 97.88 276 ILE A CA 1
ATOM 2179 C C . ILE A 1 276 ? 7.516 26.578 25.031 1 97.88 276 ILE A C 1
ATOM 2181 O O . ILE A 1 276 ? 6.996 27.625 24.625 1 97.88 276 ILE A O 1
ATOM 2185 N N . ALA A 1 277 ? 7.59 26.203 26.281 1 95.69 277 ALA A N 1
ATOM 2186 C CA . ALA A 1 277 ? 7.027 27.062 27.328 1 95.69 277 ALA A CA 1
ATOM 2187 C C . ALA A 1 277 ? 7.688 28.438 27.328 1 95.69 277 ALA A C 1
ATOM 2189 O O . ALA A 1 277 ? 7.008 29.453 27.484 1 95.69 277 ALA A O 1
ATOM 2190 N N . ARG A 1 278 ? 8.961 28.438 27.172 1 96.31 278 ARG A N 1
ATOM 2191 C CA . ARG A 1 278 ? 9.703 29.703 27.172 1 96.31 278 ARG A CA 1
ATOM 2192 C C . ARG A 1 278 ? 9.359 30.531 25.938 1 96.31 278 ARG A C 1
ATOM 2194 O O . ARG A 1 278 ? 9.141 31.734 26.031 1 96.31 278 ARG A O 1
ATOM 2201 N N . LEU A 1 279 ? 9.266 29.922 24.797 1 97.5 279 LEU A N 1
ATOM 2202 C CA . LEU A 1 279 ? 9 30.609 23.531 1 97.5 279 LEU A CA 1
ATOM 2203 C C . LEU A 1 279 ? 7.613 31.234 23.547 1 97.5 279 LEU A C 1
ATOM 2205 O O . LEU A 1 279 ? 7.426 32.344 23.031 1 97.5 279 LEU A O 1
ATOM 2209 N N . CYS A 1 280 ? 6.664 30.531 24.125 1 96.75 280 CYS A N 1
ATOM 2210 C CA . CYS A 1 280 ? 5.262 30.891 23.938 1 96.75 280 CYS A CA 1
ATOM 2211 C C . CYS A 1 280 ? 4.719 31.641 25.141 1 96.75 280 CYS A C 1
ATOM 2213 O O . CYS A 1 280 ? 3.537 31.984 25.188 1 96.75 280 CYS A O 1
ATOM 2215 N N . LYS A 1 281 ? 5.523 31.875 26.141 1 92.56 281 LYS A N 1
ATOM 2216 C CA . LYS A 1 281 ? 5.117 32.469 27.422 1 92.56 281 LYS A CA 1
ATOM 2217 C C . LYS A 1 281 ? 4.285 33.719 27.203 1 92.56 281 LYS A C 1
ATOM 2219 O O . LYS A 1 281 ? 3.316 33.969 27.938 1 92.56 281 LYS A O 1
ATOM 2224 N N . ASP A 1 282 ? 4.57 34.531 26.219 1 93.69 282 ASP A N 1
ATOM 2225 C CA . ASP A 1 282 ? 3.896 35.812 26.031 1 93.69 282 ASP A CA 1
ATOM 2226 C C . ASP A 1 282 ? 2.955 35.781 24.828 1 93.69 282 ASP A C 1
ATOM 2228 O O . ASP A 1 282 ? 2.529 36.812 24.344 1 93.69 282 ASP A O 1
ATOM 2232 N N . CYS A 1 283 ? 2.695 34.625 24.359 1 96.25 283 CYS A N 1
ATOM 2233 C CA . CYS A 1 283 ? 1.829 34.5 23.188 1 96.25 283 CYS A CA 1
ATOM 2234 C C . CYS A 1 283 ? 0.362 34.438 23.594 1 96.25 283 CYS A C 1
ATOM 2236 O O . CYS A 1 283 ? -0.021 33.688 24.484 1 96.25 283 CYS A O 1
ATOM 2238 N N . SER A 1 284 ? -0.492 35.188 22.953 1 94.88 284 SER A N 1
ATOM 2239 C CA . SER A 1 284 ? -1.896 35.344 23.328 1 94.88 284 SER A CA 1
ATOM 2240 C C . SER A 1 284 ? -2.719 34.125 22.859 1 94.88 284 SER A C 1
ATOM 2242 O O . SER A 1 284 ? -3.818 33.906 23.359 1 94.88 284 SER A O 1
ATOM 2244 N N . ASN A 1 285 ? -2.275 33.438 21.922 1 95.88 285 ASN A N 1
ATOM 2245 C CA . ASN A 1 285 ? -3.027 32.312 21.328 1 95.88 285 ASN A CA 1
ATOM 2246 C C . ASN A 1 285 ? -2.43 30.969 21.719 1 95.88 285 ASN A C 1
ATOM 2248 O O . ASN A 1 285 ? -2.434 30.031 20.922 1 95.88 285 ASN A O 1
ATOM 2252 N N . PHE A 1 286 ? -1.787 30.984 22.844 1 92.81 286 PHE A N 1
ATOM 2253 C CA . PHE A 1 286 ? -1.146 29.812 23.422 1 92.81 286 PHE A CA 1
ATOM 2254 C C . PHE A 1 286 ? -1.553 29.625 24.875 1 92.81 286 PHE A C 1
ATOM 2256 O O . PHE A 1 286 ? -1.727 30.609 25.594 1 92.81 286 PHE A O 1
ATOM 2263 N N . SER A 1 287 ? -1.818 28.375 25.281 1 90.31 287 SER A N 1
ATOM 2264 C CA . SER A 1 287 ? -2.113 28.141 26.688 1 90.31 287 SER A CA 1
ATOM 2265 C C . SER A 1 287 ? -1.368 26.922 27.219 1 90.31 287 SER A C 1
ATOM 2267 O O . SER A 1 287 ? -1.176 25.938 26.484 1 90.31 287 SER A O 1
ATOM 2269 N N . LEU A 1 288 ? -0.862 27.078 28.344 1 86.25 288 LEU A N 1
ATOM 2270 C CA . LEU A 1 288 ? -0.223 26.016 29.125 1 86.25 288 LEU A CA 1
ATOM 2271 C C . LEU A 1 288 ? -0.896 25.859 30.484 1 86.25 288 LEU A C 1
ATOM 2273 O O . LEU A 1 288 ? -1.04 26.828 31.219 1 86.25 288 LEU A O 1
ATOM 2277 N N . LEU A 1 289 ? -1.732 24.891 30.641 1 68.25 289 LEU A N 1
ATOM 2278 C CA . LEU A 1 289 ? -2.348 24.766 31.969 1 68.25 289 LEU A CA 1
ATOM 2279 C C . LEU A 1 289 ? -1.526 23.859 32.875 1 68.25 289 LEU A C 1
ATOM 2281 O O . LEU A 1 289 ? -0.899 22.906 32.375 1 68.25 289 LEU A O 1
ATOM 2285 N N . MET B 1 1 ? 0.813 -46.719 -19.266 1 86.69 1 MET B N 1
ATOM 2286 C CA . MET B 1 1 ? 0.588 -46.219 -17.922 1 86.69 1 MET B CA 1
ATOM 2287 C C . MET B 1 1 ? 0.075 -44.781 -17.969 1 86.69 1 MET B C 1
ATOM 2289 O O . MET B 1 1 ? 0.418 -44.031 -18.875 1 86.69 1 MET B O 1
ATOM 2293 N N . ALA B 1 2 ? -0.877 -44.438 -17.125 1 95.62 2 ALA B N 1
ATOM 2294 C CA . ALA B 1 2 ? -1.486 -43.125 -17.094 1 95.62 2 ALA B CA 1
ATOM 2295 C C . ALA B 1 2 ? -0.487 -42.062 -16.609 1 95.62 2 ALA B C 1
ATOM 2297 O O . ALA B 1 2 ? 0.55 -42.406 -16.031 1 95.62 2 ALA B O 1
ATOM 2298 N N . LYS B 1 3 ? -0.696 -40.812 -17.016 1 98.06 3 LYS B N 1
ATOM 2299 C CA . LYS B 1 3 ? 0.122 -39.688 -16.578 1 98.06 3 LYS B CA 1
ATOM 2300 C C . LYS B 1 3 ? -0.727 -38.656 -15.867 1 98.06 3 LYS B C 1
ATOM 2302 O O . LYS B 1 3 ? -1.86 -38.375 -16.266 1 98.06 3 LYS B O 1
ATOM 2307 N N . VAL B 1 4 ? -0.159 -38.125 -14.812 1 98.44 4 VAL B N 1
ATOM 2308 C CA . VAL B 1 4 ? -0.861 -37.125 -14.016 1 98.44 4 VAL B CA 1
ATOM 2309 C C . VAL B 1 4 ? -0.124 -35.781 -14.102 1 98.44 4 VAL B C 1
ATOM 2311 O O . VAL B 1 4 ? 1.104 -35.75 -14.211 1 98.44 4 VAL B O 1
ATOM 2314 N N . ASN B 1 5 ? -0.86 -34.719 -14.117 1 98.62 5 ASN B N 1
ATOM 2315 C CA . ASN B 1 5 ? -0.34 -33.375 -14.07 1 98.62 5 ASN B CA 1
ATOM 2316 C C . ASN B 1 5 ? -0.752 -32.656 -12.781 1 98.62 5 ASN B C 1
ATOM 2318 O O . ASN B 1 5 ? -1.9 -32.75 -12.352 1 98.62 5 ASN B O 1
ATOM 2322 N N . LEU B 1 6 ? 0.253 -32.062 -12.102 1 98.88 6 LEU B N 1
ATOM 2323 C CA . LEU B 1 6 ? -0.044 -31.172 -10.977 1 98.88 6 LEU B CA 1
ATOM 2324 C C . LEU B 1 6 ? -0.217 -29.734 -11.453 1 98.88 6 LEU B C 1
ATOM 2326 O O . LEU B 1 6 ? 0.696 -29.156 -12.047 1 98.88 6 LEU B O 1
ATOM 2330 N N . ILE B 1 7 ? -1.391 -29.141 -11.227 1 98.94 7 ILE B N 1
ATOM 2331 C CA . ILE B 1 7 ? -1.739 -27.812 -11.703 1 98.94 7 ILE B CA 1
ATOM 2332 C C . ILE B 1 7 ? -1.855 -26.844 -10.523 1 98.94 7 ILE B C 1
ATOM 2334 O O . ILE B 1 7 ? -2.631 -27.094 -9.594 1 98.94 7 ILE B O 1
ATOM 2338 N N . LEU B 1 8 ? -1.058 -25.797 -10.578 1 98.94 8 LEU B N 1
ATOM 2339 C CA . LEU B 1 8 ? -1.013 -24.828 -9.484 1 98.94 8 LEU B CA 1
ATOM 2340 C C . LEU B 1 8 ? -1.527 -23.469 -9.938 1 98.94 8 LEU B C 1
ATOM 2342 O O . LEU B 1 8 ? -0.855 -22.766 -10.695 1 98.94 8 LEU B O 1
ATOM 2346 N N . GLU B 1 9 ? -2.676 -23.062 -9.422 1 98.56 9 GLU B N 1
ATOM 2347 C CA . GLU B 1 9 ? -3.273 -21.766 -9.727 1 98.56 9 GLU B CA 1
ATOM 2348 C C . GLU B 1 9 ? -2.449 -20.625 -9.141 1 98.56 9 GLU B C 1
ATOM 2350 O O . GLU B 1 9 ? -1.8 -20.797 -8.102 1 98.56 9 GLU B O 1
ATOM 2355 N N . GLY B 1 10 ? -2.492 -19.484 -9.844 1 94.56 10 GLY B N 1
ATOM 2356 C CA . GLY B 1 10 ? -1.943 -18.281 -9.266 1 94.56 10 GLY B CA 1
ATOM 2357 C C . GLY B 1 10 ? -2.838 -17.656 -8.203 1 94.56 10 GLY B C 1
ATOM 2358 O O . GLY B 1 10 ? -3.918 -18.188 -7.914 1 94.56 10 GLY B O 1
ATOM 2359 N N . GLY B 1 11 ? -2.25 -16.578 -7.559 1 92.56 11 GLY B N 1
ATOM 2360 C CA . GLY B 1 11 ? -3.084 -15.938 -6.551 1 92.56 11 GLY B CA 1
ATOM 2361 C C . GLY B 1 11 ? -2.332 -14.922 -5.707 1 92.56 11 GLY B C 1
ATOM 2362 O O . GLY B 1 11 ? -2.836 -14.469 -4.676 1 92.56 11 GLY B O 1
ATOM 2363 N N . GLY B 1 12 ? -1.177 -14.539 -6.152 1 92 12 GLY B N 1
ATOM 2364 C CA . GLY B 1 12 ? -0.383 -13.672 -5.293 1 92 12 GLY B CA 1
ATOM 2365 C C . GLY B 1 12 ? -0.141 -14.266 -3.916 1 92 12 GLY B C 1
ATOM 2366 O O . GLY B 1 12 ? 0.295 -15.414 -3.795 1 92 12 GLY B O 1
ATOM 2367 N N . MET B 1 13 ? -0.455 -13.531 -2.914 1 92.88 13 MET B N 1
ATOM 2368 C CA . MET B 1 13 ? -0.215 -13.984 -1.546 1 92.88 13 MET B CA 1
ATOM 2369 C C . MET B 1 13 ? -1.181 -15.102 -1.163 1 92.88 13 MET B C 1
ATOM 2371 O O . MET B 1 13 ? -0.911 -15.867 -0.241 1 92.88 13 MET B O 1
ATOM 2375 N N . ARG B 1 14 ? -2.285 -15.234 -1.86 1 94.81 14 ARG B N 1
ATOM 2376 C CA . ARG B 1 14 ? -3.162 -16.375 -1.633 1 94.81 14 ARG B CA 1
ATOM 2377 C C . ARG B 1 14 ? -2.443 -17.688 -1.928 1 94.81 14 ARG B C 1
ATOM 2379 O O . ARG B 1 14 ? -2.889 -18.75 -1.503 1 94.81 14 ARG B O 1
ATOM 2386 N N . GLY B 1 15 ? -1.372 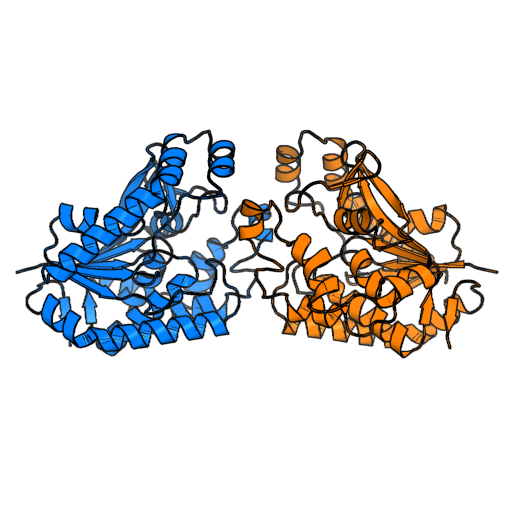-17.547 -2.59 1 96.31 15 GLY B N 1
ATOM 2387 C CA . GLY B 1 15 ? -0.556 -18.703 -2.932 1 96.31 15 GLY B CA 1
ATOM 2388 C C . GLY B 1 15 ? 0.041 -19.391 -1.721 1 96.31 15 GLY B C 1
ATOM 2389 O O . GLY B 1 15 ? 0.526 -20.531 -1.819 1 96.31 15 GLY B O 1
ATOM 2390 N N . LEU B 1 16 ? -0.069 -18.766 -0.55 1 97.62 16 LEU B N 1
ATOM 2391 C CA . LEU B 1 16 ? 0.426 -19.438 0.648 1 97.62 16 LEU B CA 1
ATOM 2392 C C . LEU B 1 16 ? -0.409 -20.672 0.965 1 97.62 16 LEU B C 1
ATOM 2394 O O . LEU B 1 16 ? 0.078 -21.609 1.601 1 97.62 16 LEU B O 1
ATOM 2398 N N . TYR B 1 17 ? -1.667 -20.656 0.524 1 98.56 17 TYR B N 1
ATOM 2399 C CA . TYR B 1 17 ? -2.457 -21.875 0.575 1 98.56 17 TYR B CA 1
ATOM 2400 C C . TYR B 1 17 ? -1.761 -23.016 -0.17 1 98.56 17 TYR B C 1
ATOM 2402 O O . TYR B 1 17 ? -1.586 -24.109 0.371 1 98.56 17 TYR B O 1
ATOM 2410 N N . THR B 1 18 ? -1.347 -22.703 -1.379 1 98.81 18 THR B N 1
ATOM 2411 C CA . THR B 1 18 ? -0.638 -23.656 -2.221 1 98.81 18 THR B CA 1
ATOM 2412 C C . THR B 1 18 ? 0.661 -24.109 -1.556 1 98.81 18 THR B C 1
ATOM 2414 O O . THR B 1 18 ? 1.013 -25.297 -1.598 1 98.81 18 THR B O 1
ATOM 2417 N N . ALA B 1 19 ? 1.343 -23.188 -0.968 1 98.81 19 ALA B N 1
ATOM 2418 C CA . ALA B 1 19 ? 2.58 -23.516 -0.263 1 98.81 19 ALA B CA 1
ATOM 2419 C C . ALA B 1 19 ? 2.334 -24.562 0.822 1 98.81 19 ALA B C 1
ATOM 2421 O O . ALA B 1 19 ? 3.125 -25.484 0.988 1 98.81 19 ALA B O 1
ATOM 2422 N N . GLY B 1 20 ? 1.266 -24.391 1.578 1 98.88 20 GLY B N 1
ATOM 2423 C CA . GLY B 1 20 ? 0.903 -25.359 2.594 1 98.88 20 GLY B CA 1
ATOM 2424 C C . GLY B 1 20 ? 0.622 -26.734 2.025 1 98.88 20 GLY B C 1
ATOM 2425 O O . GLY B 1 20 ? 1.093 -27.75 2.561 1 98.88 20 GLY B O 1
ATOM 2426 N N . VAL B 1 21 ? -0.092 -26.766 0.959 1 98.88 21 VAL B N 1
ATOM 2427 C CA . VAL B 1 21 ? -0.41 -28.031 0.29 1 98.88 21 VAL B CA 1
ATOM 2428 C C . VAL B 1 21 ? 0.878 -28.734 -0.128 1 98.88 21 VAL B C 1
ATOM 2430 O O . VAL B 1 21 ? 1.055 -29.922 0.135 1 98.88 21 VAL B O 1
ATOM 2433 N N . LEU B 1 22 ? 1.77 -28.016 -0.772 1 98.81 22 LEU B N 1
ATOM 2434 C CA . LEU B 1 22 ? 2.99 -28.594 -1.324 1 98.81 22 LEU B CA 1
ATOM 2435 C C . LEU B 1 22 ? 3.906 -29.094 -0.213 1 98.81 22 LEU B C 1
ATOM 2437 O O . LEU B 1 22 ? 4.602 -30.109 -0.383 1 98.81 22 LEU B O 1
ATOM 2441 N N . ASP B 1 23 ? 3.934 -28.375 0.902 1 98.81 23 ASP B N 1
ATOM 2442 C CA . ASP B 1 23 ? 4.727 -28.859 2.029 1 98.81 23 ASP B CA 1
ATOM 2443 C C . ASP B 1 23 ? 4.145 -30.156 2.596 1 98.81 23 ASP B C 1
ATOM 2445 O O . ASP B 1 23 ? 4.887 -31.031 3.041 1 98.81 23 ASP B O 1
ATOM 2449 N N . CYS B 1 24 ? 2.84 -30.25 2.619 1 98.69 24 CYS B N 1
ATOM 2450 C CA . CYS B 1 24 ? 2.219 -31.516 2.994 1 98.69 24 CYS B CA 1
ATOM 2451 C C . CYS B 1 24 ? 2.65 -32.625 2.053 1 98.69 24 CYS B C 1
ATOM 2453 O O . CYS B 1 24 ? 2.963 -33.75 2.498 1 98.69 24 CYS B O 1
ATOM 2455 N N . PHE B 1 25 ? 2.605 -32.344 0.723 1 98.56 25 PHE B N 1
ATOM 2456 C CA . PHE B 1 25 ? 3.072 -33.344 -0.258 1 98.56 25 PHE B CA 1
ATOM 2457 C C . PHE B 1 25 ? 4.492 -33.781 0.058 1 98.56 25 PHE B C 1
ATOM 2459 O O . PHE B 1 25 ? 4.801 -34.969 0.008 1 98.56 25 PHE B O 1
ATOM 2466 N N . LEU B 1 26 ? 5.348 -32.812 0.387 1 98.25 26 LEU B N 1
ATOM 2467 C CA . LEU B 1 26 ? 6.73 -33.125 0.717 1 98.25 26 LEU B CA 1
ATOM 2468 C C . LEU B 1 26 ? 6.801 -34.031 1.95 1 98.25 26 LEU B C 1
ATOM 2470 O O . LEU B 1 26 ? 7.555 -35 1.974 1 98.25 26 LEU B O 1
ATOM 2474 N N . ASP B 1 27 ? 6.043 -33.688 2.941 1 97.81 27 ASP B N 1
ATOM 2475 C CA . ASP B 1 27 ? 6.066 -34.438 4.191 1 97.81 27 ASP B CA 1
ATOM 2476 C C . ASP B 1 27 ? 5.613 -35.875 3.979 1 97.81 27 ASP B C 1
ATOM 2478 O O . ASP B 1 27 ? 6.066 -36.781 4.672 1 97.81 27 ASP B O 1
ATOM 2482 N N . HIS B 1 28 ? 4.781 -36.062 3.033 1 95.88 28 HIS B N 1
ATOM 2483 C CA . HIS B 1 28 ? 4.262 -37.406 2.758 1 95.88 28 HIS B CA 1
ATOM 2484 C C . HIS B 1 28 ? 4.973 -38.031 1.566 1 95.88 28 HIS B C 1
ATOM 2486 O O . HIS B 1 28 ? 4.52 -39.062 1.042 1 95.88 28 HIS B O 1
ATOM 2492 N N . LYS B 1 29 ? 5.957 -37.375 1.055 1 95.56 29 LYS B N 1
ATOM 2493 C CA . LYS B 1 29 ? 6.793 -37.844 -0.039 1 95.56 29 LYS B CA 1
ATOM 2494 C C . LYS B 1 29 ? 5.977 -38.062 -1.311 1 95.56 29 LYS B C 1
ATOM 2496 O O . LYS B 1 29 ? 6.137 -39.062 -2.004 1 95.56 29 LYS B O 1
ATOM 2501 N N . ILE B 1 30 ? 5.02 -37.219 -1.523 1 95.56 30 ILE B N 1
ATOM 2502 C CA . ILE B 1 30 ? 4.246 -37.156 -2.76 1 95.56 30 ILE B CA 1
ATOM 2503 C C . ILE B 1 30 ? 5 -36.344 -3.803 1 95.56 30 ILE B C 1
ATOM 2505 O O . ILE B 1 30 ? 5.191 -35.125 -3.631 1 95.56 30 ILE B O 1
ATOM 2509 N N . LEU B 1 31 ? 5.367 -37 -4.879 1 95.94 31 LEU B N 1
ATOM 2510 C CA . LEU B 1 31 ? 6.172 -36.281 -5.879 1 95.94 31 LEU B CA 1
ATOM 2511 C C . LEU B 1 31 ? 5.539 -36.406 -7.262 1 95.94 31 LEU B C 1
ATOM 2513 O O . LEU B 1 31 ? 5.219 -37.531 -7.703 1 95.94 31 LEU B O 1
ATOM 2517 N N . PHE B 1 32 ? 5.305 -35.344 -7.871 1 97.81 32 PHE B N 1
ATOM 2518 C CA . PHE B 1 32 ? 4.84 -35.25 -9.25 1 97.81 32 PHE B CA 1
ATOM 2519 C C . PHE B 1 32 ? 5.992 -34.906 -10.188 1 97.81 32 PHE B C 1
ATOM 2521 O O . PHE B 1 32 ? 6.82 -34.062 -9.875 1 97.81 32 PHE B O 1
ATOM 2528 N N . LYS B 1 33 ? 6.051 -35.5 -11.32 1 97.5 33 LYS B N 1
ATOM 2529 C CA . LYS B 1 33 ? 7.125 -35.25 -12.273 1 97.5 33 LYS B CA 1
ATOM 2530 C C . LYS B 1 33 ? 6.727 -34.156 -13.273 1 97.5 33 LYS B C 1
ATOM 2532 O O . LYS B 1 33 ? 7.582 -33.562 -13.938 1 97.5 33 LYS B O 1
ATOM 2537 N N . ASP B 1 34 ? 5.453 -34 -13.516 1 98.56 34 ASP B N 1
ATOM 2538 C CA . ASP B 1 34 ? 4.938 -32.969 -14.414 1 98.56 34 ASP B CA 1
ATOM 2539 C C . ASP B 1 34 ? 4.09 -31.953 -13.656 1 98.56 34 ASP B C 1
ATOM 2541 O O . ASP B 1 34 ? 3.08 -32.312 -13.039 1 98.56 34 ASP B O 1
ATOM 2545 N N . ILE B 1 35 ? 4.508 -30.719 -13.695 1 98.88 35 ILE B N 1
ATOM 2546 C CA . ILE B 1 35 ? 3.863 -29.641 -12.953 1 98.88 35 ILE B CA 1
ATOM 2547 C C . ILE B 1 35 ? 3.631 -28.453 -13.875 1 98.88 35 ILE B C 1
ATOM 2549 O O . ILE B 1 35 ? 4.484 -28.125 -14.703 1 98.88 35 ILE B O 1
ATOM 2553 N N . ILE B 1 36 ? 2.496 -27.828 -13.828 1 98.88 36 ILE B N 1
ATOM 2554 C CA . ILE B 1 36 ? 2.215 -26.562 -14.492 1 98.88 36 ILE B CA 1
ATOM 2555 C C . ILE B 1 36 ? 1.787 -25.516 -13.461 1 98.88 36 ILE B C 1
ATOM 2557 O O . ILE B 1 36 ? 0.905 -25.781 -12.641 1 98.88 36 ILE B O 1
ATOM 2561 N N . GLY B 1 37 ? 2.426 -24.375 -13.469 1 98.81 37 GLY B N 1
ATOM 2562 C CA . GLY B 1 37 ? 2.152 -23.328 -12.492 1 98.81 37 GLY B CA 1
ATOM 2563 C C . GLY B 1 37 ? 1.921 -21.969 -13.117 1 98.81 37 GLY B C 1
ATOM 2564 O O . GLY B 1 37 ? 2.459 -21.672 -14.188 1 98.81 37 GLY B O 1
ATOM 2565 N N . VAL B 1 38 ? 1.145 -21.141 -12.469 1 98.75 38 VAL B N 1
ATOM 2566 C CA . VAL B 1 38 ? 0.835 -19.781 -12.898 1 98.75 38 VAL B CA 1
ATOM 2567 C C . VAL B 1 38 ? 1.135 -18.797 -11.773 1 98.75 38 VAL B C 1
ATOM 2569 O O . VAL B 1 38 ? 0.621 -18.938 -10.664 1 98.75 38 VAL B O 1
ATOM 2572 N N . SER B 1 39 ? 1.948 -17.766 -12.047 1 97.81 39 SER B N 1
ATOM 2573 C CA . SER B 1 39 ? 2.232 -16.719 -11.078 1 97.81 39 SER B CA 1
ATOM 2574 C C . SER B 1 39 ? 2.732 -17.297 -9.758 1 97.81 39 SER B C 1
ATOM 2576 O O . SER B 1 39 ? 3.711 -18.047 -9.734 1 97.81 39 SER B O 1
ATOM 2578 N N . ALA B 1 40 ? 2.021 -17.109 -8.672 1 97.5 40 ALA B N 1
ATOM 2579 C CA . ALA B 1 40 ? 2.418 -17.641 -7.371 1 97.5 40 ALA B CA 1
ATOM 2580 C C . ALA B 1 40 ? 2.514 -19.172 -7.414 1 97.5 40 ALA B C 1
ATOM 2582 O O . ALA B 1 40 ? 3.35 -19.766 -6.73 1 97.5 40 ALA B O 1
ATOM 2583 N N . GLY B 1 41 ? 1.684 -19.766 -8.227 1 98.56 41 GLY B N 1
ATOM 2584 C CA . GLY B 1 41 ? 1.784 -21.203 -8.414 1 98.56 41 GLY B CA 1
ATOM 2585 C C . GLY B 1 41 ? 3.111 -21.641 -9.016 1 98.56 41 GLY B C 1
ATOM 2586 O O . GLY B 1 41 ? 3.695 -22.625 -8.578 1 98.56 41 GLY B O 1
ATOM 2587 N N . ALA B 1 42 ? 3.555 -20.906 -10.008 1 98.62 42 ALA B N 1
ATOM 2588 C CA . ALA B 1 42 ? 4.867 -21.156 -10.594 1 98.62 42 ALA B CA 1
ATOM 2589 C C . ALA B 1 42 ? 5.973 -20.984 -9.555 1 98.62 42 ALA B C 1
ATOM 2591 O O . ALA B 1 42 ? 6.852 -21.844 -9.414 1 98.62 42 ALA B O 1
ATOM 2592 N N . CYS B 1 43 ? 5.863 -19.969 -8.812 1 98.12 43 CYS B N 1
ATOM 2593 C CA . CYS B 1 43 ? 6.875 -19.656 -7.801 1 98.12 43 CYS B CA 1
ATOM 2594 C C . CYS B 1 43 ? 6.91 -20.734 -6.719 1 98.12 43 CYS B C 1
ATOM 2596 O O . CYS B 1 43 ? 7.98 -21.219 -6.344 1 98.12 43 CYS B O 1
ATOM 2598 N N . ASN B 1 44 ? 5.801 -21.125 -6.227 1 98.56 44 ASN B N 1
ATOM 2599 C CA . ASN B 1 44 ? 5.715 -22.109 -5.152 1 98.56 44 ASN B CA 1
ATOM 2600 C C . ASN B 1 44 ? 6.227 -23.484 -5.598 1 98.56 44 ASN B C 1
ATOM 2602 O O . ASN B 1 44 ? 6.746 -24.25 -4.785 1 98.56 44 ASN B O 1
ATOM 2606 N N . SER B 1 45 ? 6.074 -23.781 -6.844 1 98.75 45 SER B N 1
ATOM 2607 C CA . SER B 1 45 ? 6.496 -25.078 -7.348 1 98.75 45 SER B CA 1
ATOM 2608 C C . SER B 1 45 ? 8.008 -25.25 -7.223 1 98.75 45 SER B C 1
ATOM 2610 O O . SER B 1 45 ? 8.492 -26.375 -7.09 1 98.75 45 SER B O 1
ATOM 2612 N N . LEU B 1 46 ? 8.734 -24.156 -7.277 1 98.69 46 LEU B N 1
ATOM 2613 C CA . LEU B 1 46 ? 10.188 -24.234 -7.316 1 98.69 46 LEU B CA 1
ATOM 2614 C C . LEU B 1 46 ? 10.734 -24.891 -6.055 1 98.69 46 LEU B C 1
ATOM 2616 O O . LEU B 1 46 ? 11.516 -25.844 -6.137 1 98.69 46 LEU B O 1
ATOM 2620 N N . SER B 1 47 ? 10.297 -24.422 -4.918 1 98.44 47 SER B N 1
ATOM 2621 C CA . SER B 1 47 ? 10.781 -24.984 -3.66 1 98.44 47 SER B CA 1
ATOM 2622 C C . SER B 1 47 ? 10.258 -26.406 -3.451 1 98.44 47 SER B C 1
ATOM 2624 O O . SER B 1 47 ? 10.906 -27.219 -2.803 1 98.44 47 SER B O 1
ATOM 2626 N N . TYR B 1 48 ? 9.117 -26.688 -3.994 1 98.62 48 TYR B N 1
ATOM 2627 C CA . TYR B 1 48 ? 8.586 -28.047 -3.945 1 98.62 48 TYR B CA 1
ATOM 2628 C C . TYR B 1 48 ? 9.461 -29.016 -4.742 1 98.62 48 TYR B C 1
ATOM 2630 O O . TYR B 1 48 ? 9.828 -30.078 -4.246 1 98.62 48 TYR B O 1
ATOM 2638 N N . ILE B 1 49 ? 9.836 -28.625 -5.922 1 98.44 49 ILE B N 1
ATOM 2639 C CA . ILE B 1 49 ? 10.625 -29.453 -6.832 1 98.44 49 ILE B CA 1
ATOM 2640 C C . ILE B 1 49 ? 11.984 -29.734 -6.211 1 98.44 49 ILE B C 1
ATOM 2642 O O . ILE B 1 49 ? 12.516 -30.844 -6.359 1 98.44 49 ILE B O 1
ATOM 2646 N N . THR B 1 50 ? 12.508 -28.797 -5.465 1 98.31 50 THR B N 1
ATOM 2647 C CA . THR B 1 50 ? 13.828 -28.969 -4.879 1 98.31 50 THR B CA 1
ATOM 2648 C C . THR B 1 50 ? 13.734 -29.594 -3.496 1 98.31 50 THR B C 1
ATOM 2650 O O . THR B 1 50 ? 14.75 -29.828 -2.838 1 98.31 50 THR B O 1
ATOM 2653 N N . GLY B 1 51 ? 12.516 -29.797 -2.994 1 98.06 51 GLY B N 1
ATOM 2654 C CA . GLY B 1 51 ? 12.328 -30.406 -1.689 1 98.06 51 GLY B CA 1
ATOM 2655 C C . GLY B 1 51 ? 12.656 -29.484 -0.539 1 98.06 51 GLY B C 1
ATOM 2656 O O . GLY B 1 51 ? 12.992 -29.922 0.56 1 98.06 51 GLY B O 1
ATOM 2657 N N . GLN B 1 52 ? 12.656 -28.219 -0.786 1 98.44 52 GLN B N 1
ATOM 2658 C CA . GLN B 1 52 ? 12.953 -27.25 0.257 1 98.44 52 GLN B CA 1
ATOM 2659 C C . GLN B 1 52 ? 11.703 -26.875 1.046 1 98.44 52 GLN B C 1
ATOM 2661 O O . GLN B 1 52 ? 11.164 -25.781 0.892 1 98.44 52 GLN B O 1
ATOM 2666 N N . ARG B 1 53 ? 11.406 -27.766 1.971 1 98.5 53 ARG B N 1
ATOM 2667 C CA . ARG B 1 53 ? 10.211 -27.656 2.801 1 98.5 53 ARG B CA 1
ATOM 2668 C C . ARG B 1 53 ? 10.234 -26.391 3.629 1 98.5 53 ARG B C 1
ATOM 2670 O O . ARG B 1 53 ? 11.258 -26.047 4.23 1 98.5 53 ARG B O 1
ATOM 2677 N N . GLY B 1 54 ? 9.141 -25.703 3.586 1 98.56 54 GLY B N 1
ATOM 2678 C CA . GLY B 1 54 ? 8.992 -24.516 4.434 1 98.56 54 GLY B CA 1
ATOM 2679 C C . GLY B 1 54 ? 9.531 -23.25 3.793 1 98.56 54 GLY B C 1
ATOM 2680 O O . GLY B 1 54 ? 9.25 -22.156 4.262 1 98.56 54 GLY B O 1
ATOM 2681 N N . ARG B 1 55 ? 10.266 -23.328 2.725 1 98.62 55 ARG B N 1
ATOM 2682 C CA . ARG B 1 55 ? 10.961 -22.188 2.123 1 98.62 55 ARG B CA 1
ATOM 2683 C C . ARG B 1 55 ? 9.977 -21.141 1.612 1 98.62 55 ARG B C 1
ATOM 2685 O O . ARG B 1 55 ? 10.18 -19.953 1.797 1 98.62 55 ARG B O 1
ATOM 2692 N N . ASN B 1 56 ? 8.883 -21.594 0.951 1 98.31 56 ASN B N 1
ATOM 2693 C CA . ASN B 1 56 ? 7.879 -20.656 0.453 1 98.31 56 ASN B CA 1
ATOM 2694 C C . ASN B 1 56 ? 7.281 -19.812 1.583 1 98.31 56 ASN B C 1
ATOM 2696 O O . ASN B 1 56 ? 7.082 -18.609 1.433 1 98.31 56 ASN B O 1
ATOM 2700 N N . LEU B 1 57 ? 6.961 -20.484 2.68 1 98.38 57 LEU B N 1
ATOM 2701 C CA . LEU B 1 57 ? 6.418 -19.797 3.846 1 98.38 57 LEU B CA 1
ATOM 2702 C C . LEU B 1 57 ? 7.414 -18.781 4.395 1 98.38 57 LEU B C 1
ATOM 2704 O O . LEU B 1 57 ? 7.039 -17.656 4.727 1 98.38 57 LEU B O 1
ATOM 2708 N N . GLU B 1 58 ? 8.617 -19.219 4.512 1 98.19 58 GLU B N 1
ATOM 2709 C CA . GLU B 1 58 ? 9.672 -18.344 5.023 1 98.19 58 GLU B CA 1
ATOM 2710 C C . GLU B 1 58 ? 9.812 -17.094 4.168 1 98.19 58 GLU B C 1
ATOM 2712 O O . GLU B 1 58 ? 9.977 -15.984 4.695 1 98.19 58 GLU B O 1
ATOM 2717 N N . ILE B 1 59 ? 9.766 -17.234 2.881 1 97.5 59 ILE B N 1
ATOM 2718 C CA . ILE B 1 59 ? 9.922 -16.109 1.965 1 97.5 59 ILE B CA 1
ATOM 2719 C C . ILE B 1 59 ? 8.734 -15.164 2.102 1 97.5 59 ILE B C 1
ATOM 2721 O O . ILE B 1 59 ? 8.906 -13.984 2.41 1 97.5 59 ILE B O 1
ATOM 2725 N N . ASN B 1 60 ? 7.531 -15.688 1.944 1 95.94 60 ASN B N 1
ATOM 2726 C CA . ASN B 1 60 ? 6.359 -14.828 1.812 1 95.94 60 ASN B CA 1
ATOM 2727 C C . ASN B 1 60 ? 5.938 -14.242 3.158 1 95.94 60 ASN B C 1
ATOM 2729 O O . ASN B 1 60 ? 5.66 -13.047 3.26 1 95.94 60 ASN B O 1
ATOM 2733 N N . ALA B 1 61 ? 5.852 -15.07 4.176 1 94.62 61 ALA B N 1
ATOM 2734 C CA . ALA B 1 61 ? 5.457 -14.562 5.488 1 94.62 61 ALA B CA 1
ATOM 2735 C C . ALA B 1 61 ? 6.594 -13.781 6.137 1 94.62 61 ALA B C 1
ATOM 2737 O O . ALA B 1 61 ? 6.355 -12.836 6.891 1 94.62 61 ALA B O 1
ATOM 2738 N N . GLY B 1 62 ? 7.801 -14.156 5.848 1 94.5 62 GLY B N 1
ATOM 2739 C CA . GLY B 1 62 ? 8.961 -13.508 6.441 1 94.5 62 GLY B CA 1
ATOM 2740 C C . GLY B 1 62 ? 9.227 -12.125 5.871 1 94.5 62 GLY B C 1
ATOM 2741 O O . GLY B 1 62 ? 9.773 -11.258 6.562 1 94.5 62 GLY B O 1
ATOM 2742 N N . TYR B 1 63 ? 8.852 -11.914 4.609 1 93.75 63 TYR B N 1
ATOM 2743 C CA . TYR B 1 63 ? 9.266 -10.672 3.969 1 93.75 63 TYR B CA 1
ATOM 2744 C C . TYR B 1 63 ? 8.047 -9.852 3.547 1 93.75 63 TYR B C 1
ATOM 2746 O O . TYR B 1 63 ? 8.195 -8.758 2.992 1 93.75 63 TYR B O 1
ATOM 2754 N N . CYS B 1 64 ? 6.844 -10.258 3.881 1 90.56 64 CYS B N 1
ATOM 2755 C CA . CYS B 1 64 ? 5.633 -9.609 3.395 1 90.56 64 CYS B CA 1
ATOM 2756 C C . CYS B 1 64 ? 5.555 -8.164 3.881 1 90.56 64 CYS B C 1
ATOM 2758 O O . CYS B 1 64 ? 4.871 -7.336 3.277 1 90.56 64 CYS B O 1
ATOM 2760 N N . MET B 1 65 ? 6.297 -7.859 4.953 1 87.12 65 MET B N 1
ATOM 2761 C CA . MET B 1 65 ? 6.285 -6.496 5.477 1 87.12 65 MET B CA 1
ATOM 2762 C C . MET B 1 65 ? 7.543 -5.742 5.055 1 87.12 65 MET B C 1
ATOM 2764 O O . MET B 1 65 ? 7.695 -4.559 5.363 1 87.12 65 MET B O 1
ATOM 2768 N N . ASP B 1 66 ? 8.422 -6.395 4.41 1 88.81 66 ASP B N 1
ATOM 2769 C CA . ASP B 1 66 ? 9.695 -5.824 3.98 1 88.81 66 ASP B CA 1
ATOM 2770 C C . ASP B 1 66 ? 9.523 -4.996 2.709 1 88.81 66 ASP B C 1
ATOM 2772 O O . ASP B 1 66 ? 9.156 -5.527 1.66 1 88.81 66 ASP B O 1
ATOM 2776 N N . ASN B 1 67 ? 9.883 -3.758 2.715 1 83.12 67 ASN B N 1
ATOM 2777 C CA . ASN B 1 67 ? 9.703 -2.861 1.577 1 83.12 67 ASN B CA 1
ATOM 2778 C C . ASN B 1 67 ? 10.625 -3.238 0.418 1 83.12 67 ASN B C 1
ATOM 2780 O O . ASN B 1 67 ? 10.398 -2.816 -0.718 1 83.12 67 ASN B O 1
ATOM 2784 N N . ARG B 1 68 ? 11.664 -3.969 0.742 1 89.12 68 ARG B N 1
ATOM 2785 C CA . ARG B 1 68 ? 12.5 -4.48 -0.342 1 89.12 68 ARG B CA 1
ATOM 2786 C C . ARG B 1 68 ? 11.75 -5.523 -1.163 1 89.12 68 ARG B C 1
ATOM 2788 O O . ARG B 1 68 ? 12.055 -5.734 -2.338 1 89.12 68 ARG B O 1
ATOM 2795 N N . TYR B 1 69 ? 10.859 -6.184 -0.552 1 90.44 69 TYR B N 1
ATOM 2796 C CA . TYR B 1 69 ? 10.086 -7.238 -1.192 1 90.44 69 TYR B CA 1
ATOM 2797 C C . TYR B 1 69 ? 8.859 -6.66 -1.893 1 90.44 69 TYR B C 1
ATOM 2799 O O . TYR B 1 69 ? 8.688 -6.84 -3.1 1 90.44 69 TYR B O 1
ATOM 2807 N N . VAL B 1 70 ? 8.016 -5.953 -1.186 1 87.56 70 VAL B N 1
ATOM 2808 C CA . VAL B 1 70 ? 6.77 -5.387 -1.691 1 87.56 70 VAL B CA 1
ATOM 2809 C C . VAL B 1 70 ? 6.609 -3.953 -1.19 1 87.56 70 VAL B C 1
ATOM 2811 O O . VAL B 1 70 ? 6.77 -3.684 0.002 1 87.56 70 VAL B O 1
ATOM 2814 N N . SER B 1 71 ? 6.391 -3.082 -2.074 1 82.31 71 SER B N 1
ATOM 2815 C CA . SER B 1 71 ? 6.176 -1.69 -1.691 1 82.31 71 SER B CA 1
ATOM 2816 C C . SER B 1 71 ? 5.355 -0.949 -2.742 1 82.31 71 SER B C 1
ATOM 2818 O O . SER B 1 71 ? 5.582 -1.111 -3.943 1 82.31 71 SER B O 1
ATOM 2820 N N . VAL B 1 72 ? 4.484 -0.139 -2.32 1 79.69 72 VAL B N 1
ATOM 2821 C CA . VAL B 1 72 ? 3.697 0.69 -3.227 1 79.69 72 VAL B CA 1
ATOM 2822 C C . VAL B 1 72 ? 4.617 1.647 -3.982 1 79.69 72 VAL B C 1
ATOM 2824 O O . VAL B 1 72 ? 4.395 1.93 -5.16 1 79.69 72 VAL B O 1
ATOM 2827 N N . MET B 1 73 ? 5.586 2.135 -3.312 1 78.94 73 MET B N 1
ATOM 2828 C CA . MET B 1 73 ? 6.52 3.076 -3.926 1 78.94 73 MET B CA 1
ATOM 2829 C C . MET B 1 73 ? 7.281 2.418 -5.074 1 78.94 73 MET B C 1
ATOM 2831 O O . MET B 1 73 ? 7.75 3.102 -5.984 1 78.94 73 MET B O 1
ATOM 2835 N N . GLY B 1 74 ? 7.367 1.147 -4.957 1 83.81 74 GLY B N 1
ATOM 2836 C CA . GLY B 1 74 ? 8.039 0.412 -6.02 1 83.81 74 GLY B CA 1
ATOM 2837 C C . GLY B 1 74 ? 7.375 0.587 -7.375 1 83.81 74 GLY B C 1
ATOM 2838 O O . GLY B 1 74 ? 8.047 0.535 -8.406 1 83.81 74 GLY B O 1
ATOM 2839 N N . LEU B 1 75 ? 6.121 0.806 -7.32 1 80.44 75 LEU B N 1
ATOM 2840 C CA . LEU B 1 75 ? 5.398 1.037 -8.562 1 80.44 75 LEU B CA 1
ATOM 2841 C C . LEU B 1 75 ? 5.957 2.248 -9.305 1 80.44 75 LEU B C 1
ATOM 2843 O O . LEU B 1 75 ? 6.027 2.254 -10.539 1 80.44 75 LEU B O 1
ATOM 2847 N N . PHE B 1 76 ? 6.441 3.135 -8.625 1 76.94 76 PHE B N 1
ATOM 2848 C CA . PHE B 1 76 ? 6.867 4.398 -9.211 1 76.94 76 PHE B CA 1
ATOM 2849 C C . PHE B 1 76 ? 8.383 4.418 -9.414 1 76.94 76 PHE B C 1
ATOM 2851 O O . PHE B 1 76 ? 8.891 5.156 -10.258 1 76.94 76 PHE B O 1
ATOM 2858 N N . THR B 1 77 ? 9.086 3.627 -8.633 1 76 77 THR B N 1
ATOM 2859 C CA . THR B 1 77 ? 10.547 3.668 -8.703 1 76 77 THR B CA 1
ATOM 2860 C C . THR B 1 77 ? 11.07 2.594 -9.656 1 76 77 THR B C 1
ATOM 2862 O O . THR B 1 77 ? 12.016 2.83 -10.406 1 76 77 THR B O 1
ATOM 2865 N N . ARG B 1 78 ? 10.438 1.475 -9.609 1 79.75 78 ARG B N 1
ATOM 2866 C CA . ARG B 1 78 ? 10.898 0.365 -10.43 1 79.75 78 ARG B CA 1
ATOM 2867 C C . ARG B 1 78 ? 9.781 -0.172 -11.312 1 79.75 78 ARG B C 1
ATOM 2869 O O . ARG B 1 78 ? 9.961 -1.158 -12.031 1 79.75 78 ARG B O 1
ATOM 2876 N N . GLY B 1 79 ? 8.641 0.443 -11.234 1 78.81 79 GLY B N 1
ATOM 2877 C CA . GLY B 1 79 ? 7.516 0.068 -12.07 1 78.81 79 GLY B CA 1
ATOM 2878 C C . GLY B 1 79 ? 6.789 -1.168 -11.578 1 78.81 79 GLY B C 1
ATOM 2879 O O . GLY B 1 79 ? 5.977 -1.749 -12.305 1 78.81 79 GLY B O 1
ATOM 2880 N N . SER B 1 80 ? 7.148 -1.553 -10.375 1 87.06 80 SER B N 1
ATOM 2881 C CA . SER B 1 80 ? 6.566 -2.793 -9.875 1 87.06 80 SER B CA 1
ATOM 2882 C C . SER B 1 80 ? 6.375 -2.74 -8.359 1 87.06 80 SER B C 1
ATOM 2884 O O . SER B 1 80 ? 7.23 -2.225 -7.641 1 87.06 80 SER B O 1
ATOM 2886 N N . ILE B 1 81 ? 5.324 -3.254 -7.965 1 85.81 81 ILE B N 1
ATOM 2887 C CA . ILE B 1 81 ? 5.062 -3.352 -6.535 1 85.81 81 ILE B CA 1
ATOM 2888 C C . ILE B 1 81 ? 5.969 -4.41 -5.914 1 85.81 81 ILE B C 1
ATOM 2890 O O . ILE B 1 81 ? 6.516 -4.211 -4.828 1 85.81 81 ILE B O 1
ATOM 2894 N N . PHE B 1 82 ? 6.062 -5.527 -6.613 1 89 82 PHE B N 1
ATOM 2895 C CA . PHE B 1 82 ? 7.02 -6.539 -6.184 1 89 82 PHE B CA 1
ATOM 2896 C C . PHE B 1 82 ? 8.414 -6.23 -6.719 1 89 82 PHE B C 1
ATOM 2898 O O . PHE B 1 82 ? 8.57 -5.863 -7.883 1 89 82 PHE B O 1
ATOM 2905 N N . ASN B 1 83 ? 9.312 -6.336 -5.828 1 91 83 ASN B N 1
ATOM 2906 C CA . ASN B 1 83 ? 10.695 -6.195 -6.27 1 91 83 ASN B CA 1
ATOM 2907 C C . ASN B 1 83 ? 11.242 -7.508 -6.832 1 91 83 ASN B C 1
ATOM 2909 O O . ASN B 1 83 ? 11.773 -8.336 -6.09 1 91 83 ASN B O 1
ATOM 2913 N N . MET B 1 84 ? 11.242 -7.59 -8.125 1 90.81 84 MET B N 1
ATOM 2914 C CA . MET B 1 84 ? 11.602 -8.836 -8.797 1 90.81 84 MET B CA 1
ATOM 2915 C C . MET B 1 84 ? 13.078 -9.156 -8.594 1 90.81 84 MET B C 1
ATOM 2917 O O . MET B 1 84 ? 13.461 -10.328 -8.516 1 90.81 84 MET B O 1
ATOM 2921 N N . ASP B 1 85 ? 13.891 -8.094 -8.492 1 92.75 85 ASP B N 1
ATOM 2922 C CA . ASP B 1 85 ? 15.305 -8.32 -8.234 1 92.75 85 ASP B CA 1
ATOM 2923 C C . ASP B 1 85 ? 15.516 -8.891 -6.832 1 92.75 85 ASP B C 1
ATOM 2925 O O . ASP B 1 85 ? 16.359 -9.773 -6.633 1 92.75 85 ASP B O 1
ATOM 2929 N N . PHE B 1 86 ? 14.812 -8.406 -5.91 1 95.06 86 PHE B N 1
ATOM 2930 C CA . PHE B 1 86 ? 14.891 -8.93 -4.555 1 95.06 86 PHE B CA 1
ATOM 2931 C C . PHE B 1 86 ? 14.406 -10.375 -4.508 1 95.06 86 PHE B C 1
ATOM 2933 O O . PHE B 1 86 ? 15.055 -11.234 -3.91 1 95.06 86 PHE B O 1
ATOM 2940 N N . LEU B 1 87 ? 13.273 -10.656 -5.176 1 94.5 87 LEU B N 1
ATOM 2941 C CA . LEU B 1 87 ? 12.609 -11.953 -5.152 1 94.5 87 LEU B CA 1
ATOM 2942 C C . LEU B 1 87 ? 13.445 -13 -5.879 1 94.5 87 LEU B C 1
ATOM 2944 O O . LEU B 1 87 ? 13.516 -14.156 -5.445 1 94.5 87 LEU B O 1
ATOM 2948 N N . PHE B 1 88 ? 14.078 -12.633 -6.988 1 95.31 88 PHE B N 1
ATOM 2949 C CA . PHE B 1 88 ? 14.688 -13.641 -7.844 1 95.31 88 PHE B CA 1
ATOM 2950 C C . PHE B 1 88 ? 16.203 -13.562 -7.773 1 95.31 88 PHE B C 1
ATOM 2952 O O . PHE B 1 88 ? 16.906 -14.383 -8.367 1 95.31 88 PHE B O 1
ATOM 2959 N N . ASN B 1 89 ? 16.781 -12.648 -7 1 96.12 89 ASN B N 1
ATOM 2960 C CA . ASN B 1 89 ? 18.234 -12.57 -6.848 1 96.12 89 ASN B CA 1
ATOM 2961 C C . ASN B 1 89 ? 18.641 -12.516 -5.379 1 96.12 89 ASN B C 1
ATOM 2963 O O . ASN B 1 89 ? 19.266 -13.445 -4.867 1 96.12 89 ASN B O 1
ATOM 2967 N N . ASP B 1 90 ? 18.172 -11.523 -4.648 1 97.31 90 ASP B N 1
ATOM 2968 C CA . ASP B 1 90 ? 18.609 -11.344 -3.266 1 97.31 90 ASP B CA 1
ATOM 2969 C C . ASP B 1 90 ? 18.172 -12.516 -2.395 1 97.31 90 ASP B C 1
ATOM 2971 O O . ASP B 1 90 ? 18.969 -13.07 -1.638 1 97.31 90 ASP B O 1
ATOM 2975 N N . ILE B 1 91 ? 16.953 -12.938 -2.492 1 97.25 91 ILE B N 1
ATOM 2976 C CA . ILE B 1 91 ? 16.422 -13.992 -1.634 1 97.25 91 ILE B CA 1
ATOM 2977 C C . ILE B 1 91 ? 17.078 -15.32 -1.992 1 97.25 91 ILE B C 1
ATOM 2979 O O . ILE B 1 91 ? 17.75 -15.945 -1.155 1 97.25 91 ILE B O 1
ATOM 2983 N N . PRO B 1 92 ? 17.016 -15.758 -3.217 1 97.62 92 PRO B N 1
ATOM 2984 C CA . PRO B 1 92 ? 17.5 -17.109 -3.51 1 97.62 92 PRO B CA 1
ATOM 2985 C C . PRO B 1 92 ? 19.031 -17.203 -3.451 1 97.62 92 PRO B C 1
ATOM 2987 O O . PRO B 1 92 ? 19.578 -18.297 -3.316 1 97.62 92 PRO B O 1
ATOM 2990 N N . ASN B 1 93 ? 19.75 -16.062 -3.506 1 97.56 93 ASN B N 1
ATOM 2991 C CA . ASN B 1 93 ? 21.203 -16.141 -3.586 1 97.56 93 ASN B CA 1
ATOM 2992 C C . ASN B 1 93 ? 21.859 -15.703 -2.279 1 97.56 93 ASN B C 1
ATOM 2994 O O . ASN B 1 93 ? 23.031 -16.016 -2.033 1 97.56 93 ASN B O 1
ATOM 2998 N N . LYS B 1 94 ? 21.141 -14.953 -1.369 1 97.06 94 LYS B N 1
ATOM 2999 C CA . LYS B 1 94 ? 21.812 -14.375 -0.207 1 97.06 94 LYS B CA 1
ATOM 3000 C C . LYS B 1 94 ? 21.047 -14.68 1.075 1 97.06 94 LYS B C 1
ATOM 3002 O O . LYS B 1 94 ? 21.641 -14.977 2.109 1 97.06 94 LYS B O 1
ATOM 3007 N N . LEU B 1 95 ? 19.781 -14.703 1.093 1 97.38 95 LEU B N 1
ATOM 3008 C CA . LEU B 1 95 ? 19 -14.68 2.32 1 97.38 95 LEU B CA 1
ATOM 3009 C C . LEU B 1 95 ? 18.422 -16.062 2.629 1 97.38 95 LEU B C 1
ATOM 3011 O O . LEU B 1 95 ? 18.641 -16.594 3.719 1 97.38 95 LEU B O 1
ATOM 3015 N N . ILE B 1 96 ? 17.641 -16.625 1.654 1 98.19 96 ILE B N 1
ATOM 3016 C CA . ILE B 1 96 ? 17.078 -17.969 1.713 1 98.19 96 ILE B CA 1
ATOM 3017 C C . ILE B 1 96 ? 17.484 -18.75 0.464 1 98.19 96 ILE B C 1
ATOM 3019 O O . ILE B 1 96 ? 16.734 -18.828 -0.502 1 98.19 96 ILE B O 1
ATOM 3023 N N . PRO B 1 97 ? 18.547 -19.391 0.528 1 98.19 97 PRO B N 1
ATOM 3024 C CA . PRO B 1 97 ? 19.188 -19.938 -0.669 1 98.19 97 PRO B CA 1
ATOM 3025 C C . PRO B 1 97 ? 18.312 -20.969 -1.384 1 98.19 97 PRO B C 1
ATOM 3027 O O . PRO B 1 97 ? 17.672 -21.797 -0.734 1 98.19 97 PRO B O 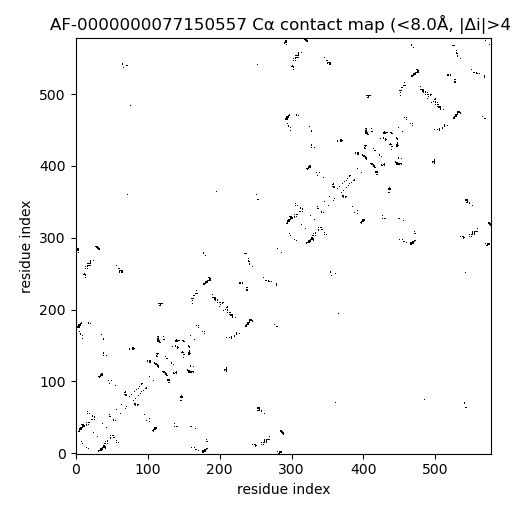1
ATOM 3030 N N . PHE B 1 98 ? 18.281 -20.875 -2.688 1 98.5 98 PHE B N 1
ATOM 3031 C CA . PHE B 1 98 ? 17.625 -21.812 -3.584 1 98.5 98 PHE B CA 1
ATOM 3032 C C . PHE B 1 98 ? 18.625 -22.859 -4.098 1 98.5 98 PHE B C 1
ATOM 3034 O O . PHE B 1 98 ? 19.766 -22.531 -4.379 1 98.5 98 PHE B O 1
ATOM 3041 N N . ASP B 1 99 ? 18.172 -24.094 -4.223 1 98.56 99 ASP B N 1
ATOM 3042 C CA . ASP B 1 99 ? 19.031 -25.172 -4.691 1 98.56 99 ASP B CA 1
ATOM 3043 C C . ASP B 1 99 ? 18.938 -25.328 -6.207 1 98.56 99 ASP B C 1
ATOM 3045 O O . ASP B 1 99 ? 18.281 -26.25 -6.699 1 98.56 99 ASP B O 1
ATOM 3049 N N . TYR B 1 100 ? 19.719 -24.516 -6.898 1 98.44 100 TYR B N 1
ATOM 3050 C CA . TYR B 1 100 ? 19.688 -24.484 -8.359 1 98.44 100 TYR B CA 1
ATOM 3051 C C . TYR B 1 100 ? 20.062 -25.844 -8.938 1 98.44 100 TYR B C 1
ATOM 3053 O O . TYR B 1 100 ? 19.453 -26.312 -9.906 1 98.44 100 TYR B O 1
ATOM 3061 N N . ASP B 1 101 ? 21 -26.453 -8.336 1 98.25 101 ASP B N 1
ATOM 3062 C CA . ASP B 1 101 ? 21.484 -27.734 -8.859 1 98.25 101 ASP B CA 1
ATOM 3063 C C . ASP B 1 101 ? 20.453 -28.828 -8.672 1 98.25 101 ASP B C 1
ATOM 3065 O O . ASP B 1 101 ? 20.234 -29.641 -9.578 1 98.25 101 ASP B O 1
ATOM 3069 N N . LYS B 1 102 ? 19.875 -28.844 -7.598 1 98.19 102 LYS B N 1
ATOM 3070 C CA . LYS B 1 102 ? 18.828 -29.844 -7.359 1 98.19 102 LYS B CA 1
ATOM 3071 C C . LYS B 1 102 ? 17.656 -29.641 -8.312 1 98.19 102 LYS B C 1
ATOM 3073 O O . LYS B 1 102 ? 17.047 -30.609 -8.781 1 98.19 102 LYS B O 1
ATOM 3078 N N . PHE B 1 103 ? 17.281 -28.438 -8.578 1 98.38 103 PHE B N 1
ATOM 3079 C CA . PHE B 1 103 ? 16.203 -28.156 -9.531 1 98.38 103 PHE B CA 1
ATOM 3080 C C . PHE B 1 103 ? 16.531 -28.75 -10.898 1 98.38 103 PHE B C 1
ATOM 3082 O O . PHE B 1 103 ? 15.719 -29.453 -11.484 1 98.38 103 PHE B O 1
ATOM 3089 N N . LYS B 1 104 ? 17.703 -28.469 -11.352 1 97.69 104 LYS B N 1
ATOM 3090 C CA . LYS B 1 104 ? 18.125 -28.891 -12.68 1 97.69 104 LYS B CA 1
ATOM 3091 C C . LYS B 1 104 ? 18.172 -30.422 -12.773 1 97.69 104 LYS B C 1
ATOM 3093 O O . LYS B 1 104 ? 17.844 -31 -13.812 1 97.69 104 LYS B O 1
ATOM 3098 N N . SER B 1 105 ? 18.516 -31.078 -11.68 1 97.19 105 SER B N 1
ATOM 3099 C CA . SER B 1 105 ? 18.703 -32.531 -11.719 1 97.19 105 SER B CA 1
ATOM 3100 C C . SER B 1 105 ? 17.484 -33.25 -11.211 1 97.19 105 SER B C 1
ATOM 3102 O O . SER B 1 105 ? 17.484 -34.5 -11.125 1 97.19 105 SER B O 1
ATOM 3104 N N . SER B 1 106 ? 16.422 -32.625 -10.875 1 95.5 106 SER B N 1
ATOM 3105 C CA . SER B 1 106 ? 15.258 -33.219 -10.219 1 95.5 106 SER B CA 1
ATOM 3106 C C . SER B 1 106 ? 14.531 -34.156 -11.156 1 95.5 106 SER B C 1
ATOM 3108 O O . SER B 1 106 ? 13.828 -35.062 -10.695 1 95.5 106 SER B O 1
ATOM 3110 N N . GLY B 1 107 ? 14.633 -33.969 -12.469 1 93.38 107 GLY B N 1
ATOM 3111 C CA . GLY B 1 107 ? 13.867 -34.719 -13.43 1 93.38 107 GLY B CA 1
ATOM 3112 C C . GLY B 1 107 ? 12.43 -34.25 -13.562 1 93.38 107 GLY B C 1
ATOM 3113 O O . GLY B 1 107 ? 11.672 -34.781 -14.383 1 93.38 107 GLY B O 1
ATOM 3114 N N . CYS B 1 108 ? 12.062 -33.312 -12.805 1 96.19 108 CYS B N 1
ATOM 3115 C CA . CYS B 1 108 ? 10.727 -32.75 -12.875 1 96.19 108 CYS B CA 1
ATOM 3116 C C . CYS B 1 108 ? 10.594 -31.797 -14.062 1 96.19 108 CYS B C 1
ATOM 3118 O O . CYS B 1 108 ? 11.516 -31.031 -14.352 1 96.19 108 CYS B O 1
ATOM 3120 N N . LYS B 1 109 ? 9.492 -31.906 -14.766 1 97.94 109 LYS B N 1
ATOM 3121 C CA . LYS B 1 109 ? 9.172 -30.984 -15.859 1 97.94 109 LYS B CA 1
ATOM 3122 C C . LYS B 1 109 ? 8.211 -29.891 -15.406 1 97.94 109 LYS B C 1
ATOM 3124 O O . LYS B 1 109 ? 7.02 -30.141 -15.219 1 97.94 109 LYS B O 1
ATOM 3129 N N . LEU B 1 110 ? 8.719 -28.703 -15.352 1 98.75 110 LEU B N 1
ATOM 3130 C CA . LEU B 1 110 ? 7.902 -27.562 -14.961 1 98.75 110 LEU B CA 1
ATOM 3131 C C . LEU B 1 110 ? 7.527 -26.719 -16.188 1 98.75 110 LEU B C 1
ATOM 3133 O O . LEU B 1 110 ? 8.398 -26.344 -16.969 1 98.75 110 LEU B O 1
ATOM 3137 N N . THR B 1 111 ? 6.289 -26.547 -16.328 1 98.88 111 THR B N 1
ATOM 3138 C CA . THR B 1 111 ? 5.762 -25.609 -17.297 1 98.88 111 THR B CA 1
ATOM 3139 C C . THR B 1 111 ? 5.16 -24.391 -16.594 1 98.88 111 THR B C 1
ATOM 3141 O O . THR B 1 111 ? 4.352 -24.531 -15.68 1 98.88 111 THR B O 1
ATOM 3144 N N . VAL B 1 112 ? 5.547 -23.219 -17.031 1 98.81 112 VAL B N 1
ATOM 3145 C CA . VAL B 1 112 ? 5.035 -21.969 -16.453 1 98.81 112 VAL B CA 1
ATOM 3146 C C . VAL B 1 112 ? 4.18 -21.234 -17.484 1 98.81 112 VAL B C 1
ATOM 3148 O O . VAL B 1 112 ? 4.523 -21.203 -18.672 1 98.81 112 VAL B O 1
ATOM 3151 N N . VAL B 1 113 ? 3.102 -20.688 -17 1 98.88 113 VAL B N 1
ATOM 3152 C CA . VAL B 1 113 ? 2.16 -20.047 -17.906 1 98.88 113 VAL B CA 1
ATOM 3153 C C . VAL B 1 113 ? 2.342 -18.531 -17.859 1 98.88 113 VAL B C 1
ATOM 3155 O O . VAL B 1 113 ? 2.439 -17.953 -16.781 1 98.88 113 VAL B O 1
ATOM 3158 N N . THR B 1 114 ? 2.43 -17.938 -19 1 98.81 114 THR B N 1
ATOM 3159 C CA . THR B 1 114 ? 2.455 -16.484 -19.188 1 98.81 114 THR B CA 1
ATOM 3160 C C . THR B 1 114 ? 1.432 -16.062 -20.234 1 98.81 114 THR B C 1
ATOM 3162 O O . THR B 1 114 ? 0.772 -16.906 -20.844 1 98.81 114 THR B O 1
ATOM 3165 N N . THR B 1 115 ? 1.251 -14.773 -20.344 1 98.81 115 THR B N 1
ATOM 3166 C CA . THR B 1 115 ? 0.399 -14.219 -21.391 1 98.81 115 THR B CA 1
ATOM 3167 C C . THR B 1 115 ? 1.214 -13.359 -22.359 1 98.81 115 THR B C 1
ATOM 3169 O O . THR B 1 115 ? 1.92 -12.438 -21.938 1 98.81 115 THR B O 1
ATOM 3172 N N . ASP B 1 116 ? 1.121 -13.672 -23.609 1 98.81 116 ASP B N 1
ATOM 3173 C CA . ASP B 1 116 ? 1.771 -12.867 -24.641 1 98.81 116 ASP B CA 1
ATOM 3174 C C . ASP B 1 116 ? 1.01 -11.57 -24.891 1 98.81 116 ASP B C 1
ATOM 3176 O O . ASP B 1 116 ? -0.163 -11.594 -25.266 1 98.81 116 ASP B O 1
ATOM 3180 N N . CYS B 1 117 ? 1.658 -10.469 -24.766 1 98.5 117 CYS B N 1
ATOM 3181 C CA . CYS B 1 117 ? 1.003 -9.172 -24.844 1 98.5 117 CYS B CA 1
ATOM 3182 C C . CYS B 1 117 ? 0.483 -8.898 -26.25 1 98.5 117 CYS B C 1
ATOM 3184 O O . CYS B 1 117 ? -0.546 -8.242 -26.422 1 98.5 117 CYS B O 1
ATOM 3186 N N . GLU B 1 118 ? 1.14 -9.359 -27.25 1 98.44 118 GLU B N 1
ATOM 3187 C CA . GLU B 1 118 ? 0.779 -9.078 -28.641 1 98.44 118 GLU B CA 1
ATOM 3188 C C . GLU B 1 118 ? -0.402 -9.93 -29.094 1 98.44 118 GLU B C 1
ATOM 3190 O O . GLU B 1 118 ? -1.312 -9.438 -29.766 1 98.44 118 GLU B O 1
ATOM 3195 N N . THR B 1 119 ? -0.43 -11.148 -28.656 1 98.5 119 THR B N 1
ATOM 3196 C CA . THR B 1 119 ? -1.443 -12.062 -29.172 1 98.5 119 THR B CA 1
ATOM 3197 C C . THR B 1 119 ? -2.58 -12.234 -28.172 1 98.5 119 THR B C 1
ATOM 3199 O O . THR B 1 119 ? -3.67 -12.68 -28.531 1 98.5 119 THR B O 1
ATOM 3202 N N . GLY B 1 120 ? -2.291 -11.984 -26.906 1 98.5 120 GLY B N 1
ATOM 3203 C CA . GLY B 1 120 ? -3.27 -12.211 -25.859 1 98.5 120 GLY B CA 1
ATOM 3204 C C . GLY B 1 120 ? -3.406 -13.672 -25.469 1 98.5 120 GLY B C 1
ATOM 3205 O O . GLY B 1 120 ? -4.238 -14.023 -24.641 1 98.5 120 GLY B O 1
ATOM 3206 N N . LYS B 1 121 ? -2.566 -14.516 -26.047 1 98.62 121 LYS B N 1
ATOM 3207 C CA . LYS B 1 121 ? -2.654 -15.953 -25.812 1 98.62 121 LYS B CA 1
ATOM 3208 C C . LYS B 1 121 ? -1.634 -16.406 -24.781 1 98.62 121 LYS B C 1
ATOM 3210 O O . LYS B 1 121 ? -0.665 -15.695 -24.5 1 98.62 121 LYS B O 1
ATOM 3215 N N . SER B 1 122 ? -1.904 -17.547 -24.266 1 98.75 122 SER B N 1
ATOM 3216 C CA . SER B 1 122 ? -0.979 -18.109 -23.281 1 98.75 122 SER B CA 1
ATOM 3217 C C . SER B 1 122 ? 0.298 -18.609 -23.953 1 98.75 122 SER B C 1
ATOM 3219 O O . SER B 1 122 ? 0.254 -19.156 -25.062 1 98.75 122 SER B O 1
ATOM 3221 N N . TYR B 1 123 ? 1.357 -18.312 -23.359 1 98.69 123 TYR B N 1
ATOM 3222 C CA . TYR B 1 123 ? 2.623 -18.969 -23.672 1 98.69 123 TYR B CA 1
ATOM 3223 C C . TYR B 1 123 ? 3.035 -19.906 -22.531 1 98.69 123 TYR B C 1
ATOM 3225 O O . TYR B 1 123 ? 3.195 -19.484 -21.391 1 98.69 123 TYR B O 1
ATOM 3233 N N . TYR B 1 124 ? 3.084 -21.172 -22.844 1 98.75 124 TYR B N 1
ATOM 3234 C CA . TYR B 1 124 ? 3.486 -22.203 -21.906 1 98.75 124 TYR B CA 1
ATOM 3235 C C . TYR B 1 124 ? 4.98 -22.484 -22 1 98.75 124 TYR B C 1
ATOM 3237 O O . TYR B 1 124 ? 5.418 -23.234 -22.891 1 98.75 124 TYR B O 1
ATOM 3245 N N . ALA B 1 125 ? 5.754 -21.984 -21.062 1 98.69 125 ALA B N 1
ATOM 3246 C CA . ALA B 1 125 ? 7.211 -22.047 -21.156 1 98.69 125 ALA B CA 1
ATOM 3247 C C . ALA B 1 125 ? 7.766 -23.188 -20.297 1 98.69 125 ALA B C 1
ATOM 3249 O O . ALA B 1 125 ? 7.457 -23.281 -19.109 1 98.69 125 ALA B O 1
ATOM 3250 N N . PRO B 1 126 ? 8.586 -24.016 -20.859 1 98.06 126 PRO B N 1
ATOM 3251 C CA . PRO B 1 126 ? 9.297 -25 -20.031 1 98.06 126 PRO B CA 1
ATOM 3252 C C . PRO B 1 126 ? 10.422 -24.375 -19.219 1 98.06 126 PRO B C 1
ATOM 3254 O O . PRO B 1 126 ? 11.117 -23.469 -19.688 1 98.06 126 PRO B O 1
ATOM 3257 N N . VAL B 1 127 ? 10.523 -24.781 -18.016 1 98.44 127 VAL B N 1
ATOM 3258 C CA . VAL B 1 127 ? 11.602 -24.312 -17.141 1 98.44 127 VAL B CA 1
ATOM 3259 C C . VAL B 1 127 ? 12.469 -25.5 -16.734 1 98.44 127 VAL B C 1
ATOM 3261 O O . VAL B 1 127 ? 12.047 -26.359 -15.945 1 98.44 127 VAL B O 1
ATOM 3264 N N . ASN B 1 128 ? 13.672 -25.516 -17.203 1 96.44 128 ASN B N 1
ATOM 3265 C CA . ASN B 1 128 ? 14.562 -26.656 -16.969 1 96.44 128 ASN B CA 1
ATOM 3266 C C . ASN B 1 128 ? 15.758 -26.266 -16.094 1 96.44 128 ASN B C 1
ATOM 3268 O O . ASN B 1 128 ? 16.359 -27.109 -15.438 1 96.44 128 ASN B O 1
ATOM 3272 N N . ASP B 1 129 ? 16.141 -25.047 -16.266 1 97.69 129 ASP B N 1
ATOM 3273 C CA . ASP B 1 129 ? 17.281 -24.484 -15.555 1 97.69 129 ASP B CA 1
ATOM 3274 C C . ASP B 1 129 ? 16.984 -23.078 -15.039 1 97.69 129 ASP B C 1
ATOM 3276 O O . ASP B 1 129 ? 16.875 -22.125 -15.828 1 97.69 129 ASP B O 1
ATOM 3280 N N . MET B 1 130 ? 16.938 -22.938 -13.711 1 97.44 130 MET B N 1
ATOM 3281 C CA . MET B 1 130 ? 16.531 -21.672 -13.117 1 97.44 130 MET B CA 1
ATOM 3282 C C . MET B 1 130 ? 17.641 -20.625 -13.258 1 97.44 130 MET B C 1
ATOM 3284 O O . MET B 1 130 ? 17.391 -19.422 -13.055 1 97.44 130 MET B O 1
ATOM 3288 N N . LYS B 1 131 ? 18.797 -20.969 -13.648 1 96.5 131 LYS B N 1
ATOM 3289 C CA . LYS B 1 131 ? 19.859 -19.984 -13.906 1 96.5 131 LYS B CA 1
ATOM 3290 C C . LYS B 1 131 ? 19.625 -19.266 -15.227 1 96.5 131 LYS B C 1
ATOM 3292 O O . LYS B 1 131 ? 20.141 -18.156 -15.43 1 96.5 131 LYS B O 1
ATOM 3297 N N . VAL B 1 132 ? 18.812 -19.906 -16.078 1 95.56 132 VAL B N 1
ATOM 3298 C CA . VAL B 1 132 ? 18.609 -19.328 -17.391 1 95.56 132 VAL B CA 1
ATOM 3299 C C . VAL B 1 132 ? 17.109 -19.078 -17.625 1 95.56 132 VAL B C 1
ATOM 3301 O O . VAL B 1 132 ? 16.719 -18.094 -18.25 1 95.56 132 VAL B O 1
ATOM 3304 N N . ASP B 1 133 ? 16.281 -19.984 -17.094 1 97.62 133 ASP B N 1
ATOM 3305 C CA . ASP B 1 133 ? 14.859 -19.984 -17.422 1 97.62 133 ASP B CA 1
ATOM 3306 C C . ASP B 1 133 ? 14.062 -19.188 -16.391 1 97.62 133 ASP B C 1
ATOM 3308 O O . ASP B 1 133 ? 12.828 -19.141 -16.453 1 97.62 133 ASP B O 1
ATOM 3312 N N . ASP B 1 134 ? 14.68 -18.484 -15.445 1 97.5 134 ASP B N 1
ATOM 3313 C CA . ASP B 1 134 ? 13.938 -17.781 -14.406 1 97.5 134 ASP B CA 1
ATOM 3314 C C . ASP B 1 134 ? 13.133 -16.625 -15 1 97.5 134 ASP B C 1
ATOM 3316 O O . ASP B 1 134 ? 12.164 -16.156 -14.391 1 97.5 134 ASP B O 1
ATOM 3320 N N . VAL B 1 135 ? 13.484 -16.156 -16.188 1 97.81 135 VAL B N 1
ATOM 3321 C CA . VAL B 1 135 ? 12.797 -15.062 -16.875 1 97.81 135 VAL B CA 1
ATOM 3322 C C . VAL B 1 135 ? 11.336 -15.43 -17.109 1 97.81 135 VAL B C 1
ATOM 3324 O O . VAL B 1 135 ? 10.453 -14.57 -17.062 1 97.81 135 VAL B O 1
ATOM 3327 N N . TYR B 1 136 ? 11.078 -16.703 -17.281 1 98.56 136 TYR B N 1
ATOM 3328 C CA . TYR B 1 136 ? 9.711 -17.125 -17.531 1 98.56 136 TYR B CA 1
ATOM 3329 C C . TYR B 1 136 ? 8.898 -17.109 -16.234 1 98.56 136 TYR B C 1
ATOM 3331 O O . TYR B 1 136 ? 7.699 -16.828 -16.25 1 98.56 136 TYR B O 1
ATOM 3339 N N . VAL B 1 137 ? 9.539 -17.484 -15.156 1 98.5 137 VAL B N 1
ATOM 3340 C CA . VAL B 1 137 ? 8.867 -17.406 -13.867 1 98.5 137 VAL B CA 1
ATOM 3341 C C . VAL B 1 137 ? 8.594 -15.945 -13.508 1 98.5 137 VAL B C 1
ATOM 3343 O O . VAL B 1 137 ? 7.512 -15.609 -13.023 1 98.5 137 VAL B O 1
ATOM 3346 N N . LYS B 1 138 ? 9.578 -15.086 -13.836 1 97.25 138 LYS B N 1
ATOM 3347 C CA . LYS B 1 138 ? 9.398 -13.648 -13.656 1 97.25 138 LYS B CA 1
ATOM 3348 C C . LYS B 1 138 ? 8.227 -13.133 -14.484 1 97.25 138 LYS B C 1
ATOM 3350 O O . LYS B 1 138 ? 7.391 -12.375 -13.992 1 97.25 138 LYS B O 1
ATOM 3355 N N . ALA B 1 139 ? 8.188 -13.547 -15.68 1 98.12 139 ALA B N 1
ATOM 3356 C CA . ALA B 1 139 ? 7.113 -13.133 -16.578 1 98.12 139 ALA B CA 1
ATOM 3357 C C . ALA B 1 139 ? 5.758 -13.602 -16.062 1 98.12 139 ALA B C 1
ATOM 3359 O O . ALA B 1 139 ? 4.789 -12.836 -16.047 1 98.12 139 ALA B O 1
ATOM 3360 N N . SER B 1 140 ? 5.727 -14.797 -15.602 1 98.38 140 SER B N 1
ATOM 3361 C CA . SER B 1 140 ? 4.496 -15.398 -15.094 1 98.38 140 SER B CA 1
ATOM 3362 C C . SER B 1 140 ? 3.98 -14.641 -13.867 1 98.38 140 SER B C 1
ATOM 3364 O O . SER B 1 140 ? 2.797 -14.734 -13.531 1 98.38 140 SER B O 1
ATOM 3366 N N . SER B 1 141 ? 4.855 -13.891 -13.273 1 95.62 141 SER B N 1
ATOM 3367 C CA . SER B 1 141 ? 4.516 -13.172 -12.055 1 95.62 141 SER B CA 1
ATOM 3368 C C . SER B 1 141 ? 4.375 -11.672 -12.312 1 95.62 141 SER B C 1
ATOM 3370 O O . SER B 1 141 ? 4.266 -10.883 -11.375 1 95.62 141 SER B O 1
ATOM 3372 N N . SER B 1 142 ? 4.48 -11.312 -13.523 1 96.06 142 SER B N 1
ATOM 3373 C CA . SER B 1 142 ? 4.398 -9.906 -13.891 1 96.06 142 SER B CA 1
ATOM 3374 C C . SER B 1 142 ? 2.951 -9.484 -14.141 1 96.06 142 SER B C 1
ATOM 3376 O O . SER B 1 142 ? 2.494 -9.453 -15.281 1 96.06 142 SER B O 1
ATOM 3378 N N . ILE B 1 143 ? 2.311 -9.055 -13.141 1 93.19 143 ILE B N 1
ATOM 3379 C CA . ILE B 1 143 ? 0.902 -8.68 -13.203 1 93.19 143 ILE B CA 1
ATOM 3380 C C . ILE B 1 143 ? 0.739 -7.43 -14.062 1 93.19 143 ILE B C 1
ATOM 3382 O O . ILE B 1 143 ? 1.432 -6.43 -13.859 1 93.19 143 ILE B O 1
ATOM 3386 N N . PRO B 1 144 ? -0.147 -7.461 -14.992 1 92.38 144 PRO B N 1
ATOM 3387 C CA . PRO B 1 144 ? -0.364 -6.273 -15.82 1 92.38 144 PRO B CA 1
ATOM 3388 C C . PRO B 1 144 ? -0.667 -5.023 -14.992 1 92.38 144 PRO B C 1
ATOM 3390 O O . PRO B 1 144 ? -1.446 -5.086 -14.039 1 92.38 144 PRO B O 1
ATOM 3393 N N . LEU B 1 145 ? -0.068 -3.92 -15.367 1 84.38 145 LEU B N 1
ATOM 3394 C CA . LEU B 1 145 ? -0.25 -2.588 -14.805 1 84.38 145 LEU B CA 1
ATOM 3395 C C . LEU B 1 145 ? 0.535 -2.439 -13.5 1 84.38 145 LEU B C 1
ATOM 3397 O O . LEU B 1 145 ? 0.792 -1.32 -13.055 1 84.38 145 LEU B O 1
ATOM 3401 N N . VAL B 1 146 ? 0.958 -3.545 -12.891 1 86.5 146 VAL B N 1
ATOM 3402 C CA . VAL B 1 146 ? 1.611 -3.389 -11.594 1 86.5 146 VAL B CA 1
ATOM 3403 C C . VAL B 1 146 ? 3.021 -3.969 -11.648 1 86.5 146 VAL B C 1
ATOM 3405 O O . VAL B 1 146 ? 3.719 -4.031 -10.633 1 86.5 146 VAL B O 1
ATOM 3408 N N . SER B 1 147 ? 3.354 -4.449 -12.734 1 90.19 147 SER B N 1
ATOM 3409 C CA . SER B 1 147 ? 4.695 -4.941 -13.016 1 90.19 147 SER B CA 1
ATOM 3410 C C . SER B 1 147 ? 5.082 -4.699 -14.469 1 90.19 147 SER B C 1
ATOM 3412 O O . SER B 1 147 ? 4.211 -4.602 -15.336 1 90.19 147 SER B O 1
ATOM 3414 N N . PRO B 1 148 ? 6.355 -4.641 -14.703 1 90.88 148 PRO B N 1
ATOM 3415 C CA . PRO B 1 148 ? 6.777 -4.43 -16.094 1 90.88 148 PRO B CA 1
ATOM 3416 C C . PRO B 1 148 ? 6.562 -5.66 -16.969 1 90.88 148 PRO B C 1
ATOM 3418 O O . PRO B 1 148 ? 6.625 -6.789 -16.469 1 90.88 148 PRO B O 1
ATOM 3421 N N . ILE B 1 149 ? 6.395 -5.375 -18.234 1 95.44 149 ILE B N 1
ATOM 3422 C CA . ILE B 1 149 ? 6.383 -6.438 -19.25 1 95.44 149 ILE B CA 1
ATOM 3423 C C . ILE B 1 149 ? 7.77 -7.074 -19.328 1 95.44 149 ILE B C 1
ATOM 3425 O O . ILE B 1 149 ? 8.789 -6.379 -19.281 1 95.44 149 ILE B O 1
ATOM 3429 N N . VAL B 1 150 ? 7.816 -8.344 -19.438 1 97.12 150 VAL B N 1
ATOM 3430 C CA . VAL B 1 150 ? 9.078 -9.078 -19.516 1 97.12 150 VAL B CA 1
ATOM 3431 C C . VAL B 1 150 ? 9.312 -9.555 -20.953 1 97.12 150 VAL B C 1
ATOM 3433 O O . VAL B 1 150 ? 8.43 -10.156 -21.562 1 97.12 150 VAL B O 1
ATOM 3436 N N . GLU B 1 151 ? 10.422 -9.281 -21.422 1 97.62 151 GLU B N 1
ATOM 3437 C CA . GLU B 1 151 ? 10.789 -9.773 -22.75 1 97.62 151 GLU B CA 1
ATOM 3438 C C . GLU B 1 151 ? 11.57 -11.086 -22.656 1 97.62 151 GLU B C 1
ATOM 3440 O O . GLU B 1 151 ? 12.617 -11.141 -22 1 97.62 151 GLU B O 1
ATOM 3445 N N . ALA B 1 152 ? 11.039 -12.07 -23.281 1 97.19 152 ALA B N 1
ATOM 3446 C CA . ALA B 1 152 ? 11.672 -13.391 -23.312 1 97.19 152 ALA B CA 1
ATOM 3447 C C . ALA B 1 152 ? 11.242 -14.172 -24.562 1 97.19 152 ALA B C 1
ATOM 3449 O O . ALA B 1 152 ? 10.078 -14.094 -24.969 1 97.19 152 ALA B O 1
ATOM 3450 N N . ALA B 1 153 ? 12.195 -14.883 -25.188 1 95.19 153 ALA B N 1
ATOM 3451 C CA . ALA B 1 153 ? 11.938 -15.727 -26.359 1 95.19 153 ALA B CA 1
ATOM 3452 C C . ALA B 1 153 ? 11.312 -14.914 -27.484 1 95.19 153 ALA B C 1
ATOM 3454 O O . ALA B 1 153 ? 10.391 -15.383 -28.156 1 95.19 153 ALA B O 1
ATOM 3455 N N . GLY B 1 154 ? 11.648 -13.672 -27.547 1 97 154 GLY B N 1
ATOM 3456 C CA . GLY B 1 154 ? 11.156 -12.812 -28.609 1 97 154 GLY B CA 1
ATOM 3457 C C . GLY B 1 154 ? 9.727 -12.352 -28.406 1 97 154 GLY B C 1
ATOM 3458 O O . GLY B 1 154 ? 9.07 -11.898 -29.344 1 97 154 GLY B O 1
ATOM 3459 N N . ARG B 1 155 ? 9.281 -12.539 -27.203 1 98.12 155 ARG B N 1
ATOM 3460 C CA . ARG B 1 155 ? 7.906 -12.18 -26.859 1 98.12 155 ARG B CA 1
ATOM 3461 C C . ARG B 1 155 ? 7.867 -11.148 -25.734 1 98.12 155 ARG B C 1
ATOM 3463 O O . ARG B 1 155 ? 8.812 -11.047 -24.953 1 98.12 155 ARG B O 1
ATOM 3470 N N . LYS B 1 156 ? 6.809 -10.391 -25.688 1 98.56 156 LYS B N 1
ATOM 3471 C CA . LYS B 1 156 ? 6.449 -9.578 -24.531 1 98.56 156 LYS B CA 1
ATOM 3472 C C . LYS B 1 156 ? 5.441 -10.297 -23.641 1 98.56 156 LYS B C 1
ATOM 3474 O O . LYS B 1 156 ? 4.297 -10.516 -24.047 1 98.56 156 LYS B O 1
ATOM 3479 N N . LEU B 1 157 ? 5.914 -10.633 -22.484 1 98.69 157 LEU B N 1
ATOM 3480 C CA . LEU B 1 157 ? 5.137 -11.547 -21.656 1 98.69 157 LEU B CA 1
ATOM 3481 C C . LEU B 1 157 ? 4.738 -10.875 -20.344 1 98.69 157 LEU B C 1
ATOM 3483 O O . LEU B 1 157 ? 5.473 -10.039 -19.812 1 98.69 157 LEU B O 1
ATOM 3487 N N . VAL B 1 158 ? 3.561 -11.227 -19.859 1 98.19 158 VAL B N 1
ATOM 3488 C CA . VAL B 1 158 ? 3.074 -10.852 -18.531 1 98.19 158 VAL B CA 1
ATOM 3489 C C . VAL B 1 158 ? 2.51 -12.078 -17.828 1 98.19 158 VAL B C 1
ATOM 3491 O O . VAL B 1 158 ? 2.631 -13.203 -18.312 1 98.19 158 VAL B O 1
ATOM 3494 N N . ASP B 1 159 ? 1.993 -11.852 -16.688 1 98 159 ASP B N 1
ATOM 3495 C CA . ASP B 1 159 ? 1.413 -12.891 -15.844 1 98 159 ASP B CA 1
ATOM 3496 C C . ASP B 1 159 ? 0.482 -13.797 -16.656 1 98 159 ASP B C 1
ATOM 3498 O O . ASP B 1 159 ? -0.199 -13.328 -17.578 1 98 159 ASP B O 1
ATOM 3502 N N . GLY B 1 160 ? 0.426 -15.039 -16.234 1 98.56 160 GLY B N 1
ATOM 3503 C CA . GLY B 1 160 ? -0.41 -16 -16.938 1 98.56 160 GLY B CA 1
ATOM 3504 C C . GLY B 1 160 ? -1.885 -15.859 -16.609 1 98.56 160 GLY B C 1
ATOM 3505 O O . GLY B 1 160 ? -2.736 -16.422 -17.297 1 98.56 160 GLY B O 1
ATOM 3506 N N . GLY B 1 161 ? -2.297 -15.148 -15.656 1 97.19 161 GLY B N 1
ATOM 3507 C CA . GLY B 1 161 ? -3.656 -14.992 -15.164 1 97.19 161 GLY B CA 1
ATOM 3508 C C . GLY B 1 161 ? -4.637 -14.578 -16.234 1 97.19 161 GLY B C 1
ATOM 3509 O O . GLY B 1 161 ? -5.672 -15.227 -16.422 1 97.19 161 GLY B O 1
ATOM 3510 N N . PRO B 1 162 ? -4.355 -13.602 -17.016 1 97.25 162 PRO B N 1
ATOM 3511 C CA . PRO B 1 162 ? -5.297 -13.109 -18.016 1 97.25 162 PRO B CA 1
ATOM 3512 C C . PRO B 1 162 ? -5.691 -14.18 -19.031 1 97.25 162 PRO B C 1
ATOM 3514 O O . PRO B 1 162 ? -6.844 -14.219 -19.469 1 97.25 162 PRO B O 1
ATOM 3517 N N . SER B 1 163 ? -4.727 -15.031 -19.375 1 98.19 163 SER B N 1
ATOM 3518 C CA . SER B 1 163 ? -5 -15.953 -20.469 1 98.19 163 SER B CA 1
ATOM 3519 C C . SER B 1 163 ? -5.344 -17.344 -19.953 1 98.19 163 SER B C 1
ATOM 3521 O O . SER B 1 163 ? -6.141 -18.062 -20.562 1 98.19 163 SER B O 1
ATOM 3523 N N . ASP B 1 164 ? -4.699 -17.781 -18.859 1 98.5 164 ASP B N 1
ATOM 3524 C CA . ASP B 1 164 ? -4.941 -19.125 -18.359 1 98.5 164 ASP B CA 1
ATOM 3525 C C . ASP B 1 164 ? -4.555 -19.25 -16.891 1 98.5 164 ASP B C 1
ATOM 3527 O O . ASP B 1 164 ? -3.465 -19.719 -16.562 1 98.5 164 ASP B O 1
ATOM 3531 N N . SER B 1 165 ? -5.488 -19 -16.031 1 97.75 165 SER B N 1
ATOM 3532 C CA . SER B 1 165 ? -5.258 -19 -14.586 1 97.75 165 SER B CA 1
ATOM 3533 C C . SER B 1 165 ? -5.129 -20.422 -14.039 1 97.75 165 SER B C 1
ATOM 3535 O O . SER B 1 165 ? -4.453 -20.656 -13.031 1 97.75 165 SER B O 1
ATOM 3537 N N . ILE B 1 166 ? -5.922 -21.25 -14.594 1 98.75 166 ILE B N 1
ATOM 3538 C CA . ILE B 1 166 ? -5.973 -22.672 -14.25 1 98.75 166 ILE B CA 1
ATOM 3539 C C . ILE B 1 166 ? -5.805 -23.516 -15.508 1 98.75 166 ILE B C 1
ATOM 3541 O O . ILE B 1 166 ? -6.793 -23.906 -16.141 1 98.75 166 ILE B O 1
ATOM 3545 N N . PRO B 1 167 ? -4.652 -23.891 -15.82 1 98.81 167 PRO B N 1
ATOM 3546 C CA . PRO B 1 167 ? -4.367 -24.469 -17.125 1 98.81 167 PRO B CA 1
ATOM 3547 C C . PRO B 1 167 ? -4.805 -25.938 -17.234 1 98.81 167 PRO B C 1
ATOM 3549 O O . PRO B 1 167 ? -4.043 -26.781 -17.703 1 98.81 167 PRO B O 1
ATOM 3552 N N . ILE B 1 168 ? -6.035 -26.234 -16.906 1 98.88 168 ILE B N 1
ATOM 3553 C CA . ILE B 1 168 ? -6.582 -27.594 -16.969 1 98.88 168 ILE B CA 1
ATOM 3554 C C . ILE B 1 168 ? -6.855 -27.969 -18.422 1 98.88 168 ILE B C 1
ATOM 3556 O O . ILE B 1 168 ? -6.629 -29.125 -18.812 1 98.88 168 ILE B O 1
ATOM 3560 N N . HIS B 1 169 ? -7.359 -27.062 -19.281 1 98.75 169 HIS B N 1
ATOM 3561 C CA . HIS B 1 169 ? -7.574 -27.359 -20.703 1 98.75 169 HIS B CA 1
ATOM 3562 C C . HIS B 1 169 ? -6.266 -27.719 -21.391 1 98.75 169 HIS B C 1
ATOM 3564 O O . HIS B 1 169 ? -6.219 -28.656 -22.188 1 98.75 169 HIS B O 1
ATOM 3570 N N . TYR B 1 170 ? -5.27 -26.906 -21.109 1 98.69 170 TYR B N 1
ATOM 3571 C CA . TYR B 1 170 ? -3.957 -27.203 -21.672 1 98.69 170 TYR B CA 1
ATOM 3572 C C . TYR B 1 170 ? -3.498 -28.609 -21.266 1 98.69 170 TYR B C 1
ATOM 3574 O O . TYR B 1 170 ? -3.051 -29.375 -22.109 1 98.69 170 TYR B O 1
ATOM 3582 N N . SER B 1 171 ? -3.627 -28.906 -19.953 1 98.69 171 SER B N 1
ATOM 3583 C CA . SER B 1 171 ? -3.221 -30.203 -19.438 1 98.69 171 SER B CA 1
ATOM 3584 C C . SER B 1 171 ? -3.947 -31.344 -20.156 1 98.69 171 SER B C 1
ATOM 3586 O O . SER B 1 171 ? -3.326 -32.344 -20.547 1 98.69 171 SER B O 1
ATOM 3588 N N . VAL B 1 172 ? -5.203 -31.234 -20.344 1 98.62 172 VAL B N 1
ATOM 3589 C CA . VAL B 1 172 ? -6.008 -32.25 -21.031 1 98.62 172 VAL B CA 1
ATOM 3590 C C . VAL B 1 172 ? -5.578 -32.344 -22.5 1 98.62 172 VAL B C 1
ATOM 3592 O O . VAL B 1 172 ? -5.375 -33.438 -23.016 1 98.62 172 VAL B O 1
ATOM 3595 N N . ASN B 1 173 ? -5.398 -31.25 -23.109 1 98.25 173 ASN B N 1
ATOM 3596 C CA . ASN B 1 173 ? -5.129 -31.188 -24.531 1 98.25 173 ASN B CA 1
ATOM 3597 C C . ASN B 1 173 ? -3.775 -31.797 -24.875 1 98.25 173 ASN B C 1
ATOM 3599 O O . ASN B 1 173 ? -3.604 -32.375 -25.953 1 98.25 173 ASN B O 1
ATOM 3603 N N . ILE B 1 174 ? -2.846 -31.625 -23.953 1 97.62 174 ILE B N 1
ATOM 3604 C CA . ILE B 1 174 ? -1.517 -32.125 -24.297 1 97.62 174 ILE B CA 1
ATOM 3605 C C . ILE B 1 174 ? -1.401 -33.594 -23.906 1 97.62 174 ILE B C 1
ATOM 3607 O O . ILE B 1 174 ? -0.341 -34.188 -24.062 1 97.62 174 ILE B O 1
ATOM 3611 N N . GLY B 1 175 ? -2.441 -34.156 -23.234 1 97.31 175 GLY B N 1
ATOM 3612 C CA . GLY B 1 175 ? -2.525 -35.625 -23.219 1 97.31 175 GLY B CA 1
ATOM 3613 C C . GLY B 1 175 ? -2.432 -36.188 -21.828 1 97.31 175 GLY B C 1
ATOM 3614 O O . GLY B 1 175 ? -2.293 -37.406 -21.672 1 97.31 175 GLY B O 1
ATOM 3615 N N . PHE B 1 176 ? -2.494 -35.5 -20.781 1 98.5 176 PHE B N 1
ATOM 3616 C CA . PHE B 1 176 ? -2.482 -36.094 -19.453 1 98.5 176 PHE B CA 1
ATOM 3617 C C . PHE B 1 176 ? -3.811 -36.781 -19.141 1 98.5 176 PHE B C 1
ATOM 3619 O O . PHE B 1 176 ? -4.871 -36.281 -19.531 1 98.5 176 PHE B O 1
ATOM 3626 N N . ASP B 1 177 ? -3.748 -37.875 -18.406 1 98.19 177 ASP B N 1
ATOM 3627 C CA . ASP B 1 177 ? -4.922 -38.688 -18.078 1 98.19 177 ASP B CA 1
ATOM 3628 C C . ASP B 1 177 ? -5.574 -38.219 -16.781 1 98.19 177 ASP B C 1
ATOM 3630 O O . ASP B 1 177 ? -6.797 -38.312 -16.625 1 98.19 177 ASP B O 1
ATOM 3634 N N . LYS B 1 178 ? -4.73 -37.875 -15.82 1 98.69 178 LYS B N 1
ATOM 3635 C CA . LYS B 1 178 ? -5.164 -37.469 -14.492 1 98.69 178 LYS B CA 1
ATOM 3636 C C . LYS B 1 178 ? -4.652 -36.094 -14.148 1 98.69 178 LYS B C 1
ATOM 3638 O O . LYS B 1 178 ? -3.66 -35.625 -14.711 1 98.69 178 LYS B O 1
ATOM 3643 N N . HIS B 1 179 ? -5.395 -35.469 -13.227 1 98.88 179 HIS B N 1
ATOM 3644 C CA . HIS B 1 179 ? -5.074 -34.062 -12.883 1 98.88 179 HIS B CA 1
ATOM 3645 C C . HIS B 1 179 ? -5.262 -33.812 -11.391 1 98.88 179 HIS B C 1
ATOM 3647 O O . HIS B 1 179 ? -6.32 -34.125 -10.836 1 98.88 179 HIS B O 1
ATOM 3653 N N . VAL B 1 180 ? -4.242 -33.375 -10.742 1 98.94 180 VAL B N 1
ATOM 3654 C CA . VAL B 1 180 ? -4.363 -32.812 -9.391 1 98.94 180 VAL B CA 1
ATOM 3655 C C . VAL B 1 180 ? -4.266 -31.297 -9.438 1 98.94 180 VAL B C 1
ATOM 3657 O O . VAL B 1 180 ? -3.268 -30.75 -9.914 1 98.94 180 VAL B O 1
ATOM 3660 N N . ILE B 1 181 ? -5.312 -30.656 -9 1 98.94 181 ILE B N 1
ATOM 3661 C CA . ILE B 1 181 ? -5.441 -29.203 -9.18 1 98.94 181 ILE B CA 1
ATOM 3662 C C . ILE B 1 181 ? -5.512 -28.516 -7.816 1 98.94 181 ILE B C 1
ATOM 3664 O O . ILE B 1 181 ? -6.367 -28.859 -6.992 1 98.94 181 ILE B O 1
ATOM 3668 N N . ILE B 1 182 ? -4.598 -27.625 -7.559 1 98.94 182 ILE B N 1
ATOM 3669 C CA . ILE B 1 182 ? -4.645 -26.797 -6.355 1 98.94 182 ILE B CA 1
ATOM 3670 C C . ILE B 1 182 ? -5.188 -25.422 -6.699 1 98.94 182 ILE B C 1
ATOM 3672 O O . ILE B 1 182 ? -4.578 -24.688 -7.477 1 98.94 182 ILE B O 1
ATOM 3676 N N . LEU B 1 183 ? -6.328 -25.094 -6.141 1 98.75 183 LEU B N 1
ATOM 3677 C CA . LEU B 1 183 ? -6.992 -23.812 -6.352 1 98.75 183 LEU B CA 1
ATOM 3678 C C . LEU B 1 183 ? -6.832 -22.906 -5.137 1 98.75 183 LEU B C 1
ATOM 3680 O O . LEU B 1 183 ? -6.59 -23.391 -4.027 1 98.75 183 LEU B O 1
ATOM 3684 N N . THR B 1 184 ? -6.977 -21.625 -5.387 1 97.5 184 THR B N 1
ATOM 3685 C CA . THR B 1 184 ? -6.867 -20.656 -4.301 1 97.5 184 THR B CA 1
ATOM 3686 C C . THR B 1 184 ? -8.211 -19.984 -4.035 1 97.5 184 THR B C 1
ATOM 3688 O O . THR B 1 184 ? -8.266 -18.922 -3.426 1 97.5 184 THR B O 1
ATOM 3691 N N . GLN B 1 185 ? -9.281 -20.547 -4.605 1 97.25 185 GLN B N 1
ATOM 3692 C CA . GLN B 1 185 ? -10.648 -20.109 -4.328 1 97.25 185 GLN B CA 1
ATOM 3693 C C . GLN B 1 185 ? -11.516 -21.297 -3.902 1 97.25 185 GLN B C 1
ATOM 3695 O O . GLN B 1 185 ? -11.266 -22.438 -4.312 1 97.25 185 GLN B O 1
ATOM 3700 N N . HIS B 1 186 ? -12.484 -21.031 -3.115 1 97.62 186 HIS B N 1
ATOM 3701 C CA . HIS B 1 186 ? -13.352 -22.047 -2.547 1 97.62 186 HIS B CA 1
ATOM 3702 C C . HIS B 1 186 ? -14.359 -22.562 -3.576 1 97.62 186 HIS B C 1
ATOM 3704 O O . HIS B 1 186 ? -14.523 -21.953 -4.637 1 97.62 186 HIS B O 1
ATOM 3710 N N . LYS B 1 187 ? -14.953 -23.656 -3.232 1 97.44 187 LYS B N 1
ATOM 3711 C CA . LYS B 1 187 ? -16 -24.203 -4.082 1 97.44 187 LYS B CA 1
ATOM 3712 C C . LYS B 1 187 ? -17.172 -23.234 -4.207 1 97.44 187 LYS B C 1
ATOM 3714 O O . LYS B 1 187 ? -17.609 -22.656 -3.209 1 97.44 187 LYS B O 1
ATOM 3719 N N . GLY B 1 188 ? -17.625 -22.969 -5.328 1 96.44 188 GLY B N 1
ATOM 3720 C CA . GLY B 1 188 ? -18.75 -22.062 -5.555 1 96.44 188 GLY B CA 1
ATOM 3721 C C . GLY B 1 188 ? -18.312 -20.672 -5.953 1 96.44 188 GLY B C 1
ATOM 3722 O O . GLY B 1 188 ? -19.141 -19.875 -6.41 1 96.44 188 GLY B O 1
ATOM 3723 N N . TYR B 1 189 ? -17.094 -20.422 -5.812 1 96.81 189 TYR B N 1
ATOM 3724 C CA . TYR B 1 189 ? -16.594 -19.141 -6.27 1 96.81 189 TYR B CA 1
ATOM 3725 C C . TYR B 1 189 ? -16.781 -18.984 -7.773 1 96.81 189 TYR B C 1
ATOM 3727 O O . TYR B 1 189 ? -16.453 -19.875 -8.539 1 96.81 189 TYR B O 1
ATOM 3735 N N . GLU B 1 190 ? -17.297 -17.891 -8.148 1 96.75 190 GLU B N 1
ATOM 3736 C CA . GLU B 1 190 ? -17.422 -17.5 -9.547 1 96.75 190 GLU B CA 1
ATOM 3737 C C . GLU B 1 190 ? -16.672 -16.203 -9.828 1 96.75 190 GLU B C 1
ATOM 3739 O O . GLU B 1 190 ? -16.984 -15.172 -9.234 1 96.75 190 GLU B O 1
ATOM 3744 N N . LYS B 1 191 ? -15.773 -16.328 -10.75 1 96.12 191 LYS B N 1
ATOM 3745 C CA . LYS B 1 191 ? -15.031 -15.117 -11.086 1 96.12 191 LYS B CA 1
ATOM 3746 C C . LYS B 1 191 ? -15.898 -14.141 -11.875 1 96.12 191 LYS B C 1
ATOM 3748 O O . LYS B 1 191 ? -16.609 -14.539 -12.805 1 96.12 191 LYS B O 1
ATOM 3753 N N . LYS B 1 192 ? -15.82 -12.914 -11.5 1 94.94 192 LYS B N 1
ATOM 3754 C CA . LYS B 1 192 ? -16.594 -11.859 -12.148 1 94.94 192 LYS B CA 1
ATOM 3755 C C . LYS B 1 192 ? -15.719 -11.016 -13.062 1 94.94 192 LYS B C 1
ATOM 3757 O O . LYS B 1 192 ? -14.484 -11.102 -13 1 94.94 192 LYS B O 1
ATOM 3762 N N . PRO B 1 193 ? -16.328 -10.305 -13.945 1 92.81 193 PRO B N 1
ATOM 3763 C CA . PRO B 1 193 ? -15.531 -9.406 -14.789 1 92.81 193 PRO B CA 1
ATOM 3764 C C . PRO B 1 193 ? -14.664 -8.445 -13.977 1 92.81 193 PRO B C 1
ATOM 3766 O O . PRO B 1 193 ? -15.078 -7.98 -12.914 1 92.81 193 PRO B O 1
ATOM 3769 N N . ASN B 1 194 ? -13.547 -8.234 -14.578 1 86.38 194 ASN B N 1
ATOM 3770 C CA . ASN B 1 194 ? -12.609 -7.336 -13.93 1 86.38 194 ASN B CA 1
ATOM 3771 C C . ASN B 1 194 ? -13.156 -5.914 -13.844 1 86.38 194 ASN B C 1
ATOM 3773 O O . ASN B 1 194 ? -13.414 -5.281 -14.867 1 86.38 194 ASN B O 1
ATOM 3777 N N . LYS B 1 195 ? -13.219 -5.41 -12.711 1 77.19 195 LYS B N 1
ATOM 3778 C CA . LYS B 1 195 ? -13.742 -4.066 -12.516 1 77.19 195 LYS B CA 1
ATOM 3779 C C . LYS B 1 195 ? -12.766 -3.01 -13.023 1 77.19 195 LYS B C 1
ATOM 3781 O O . LYS B 1 195 ? -13.164 -1.886 -13.336 1 77.19 195 LYS B O 1
ATOM 3786 N N . LEU B 1 196 ? -11.516 -3.447 -13.125 1 77.69 196 LEU B N 1
ATOM 3787 C CA . LEU B 1 196 ? -10.492 -2.496 -13.539 1 77.69 196 LEU B CA 1
ATOM 3788 C C . LEU B 1 196 ? -10.297 -2.531 -15.047 1 77.69 196 LEU B C 1
ATOM 3790 O O . LEU B 1 196 ? -9.359 -1.926 -15.578 1 77.69 196 LEU B O 1
ATOM 3794 N N . TYR B 1 197 ? -11.156 -3.209 -15.672 1 86.75 197 TYR B N 1
ATOM 3795 C CA . TYR B 1 197 ? -11.008 -3.396 -17.109 1 86.75 197 TYR B CA 1
ATOM 3796 C C . TYR B 1 197 ? -10.93 -2.057 -17.828 1 86.75 197 TYR B C 1
ATOM 3798 O O . TYR B 1 197 ? -10.094 -1.867 -18.719 1 86.75 197 TYR B O 1
ATOM 3806 N N . PRO B 1 198 ? -11.75 -1.06 -17.516 1 84.06 198 PRO B N 1
ATOM 3807 C CA . PRO B 1 198 ? -11.664 0.213 -18.234 1 84.06 198 PRO B CA 1
ATOM 3808 C C . PRO B 1 198 ? -10.281 0.855 -18.125 1 84.06 198 PRO B C 1
ATOM 3810 O O . PRO B 1 198 ? -9.781 1.427 -19.094 1 84.06 198 PRO B O 1
ATOM 3813 N N . LEU B 1 199 ? -9.695 0.769 -17.016 1 79.81 199 LEU B N 1
ATOM 3814 C CA . LEU B 1 199 ? -8.344 1.282 -16.828 1 79.81 199 LEU B CA 1
ATOM 3815 C C . LEU B 1 199 ? -7.34 0.47 -17.641 1 79.81 199 LEU B C 1
ATOM 3817 O O . LEU B 1 199 ? -6.418 1.031 -18.234 1 79.81 199 LEU B O 1
ATOM 3821 N N . CYS B 1 200 ? -7.504 -0.845 -17.609 1 87.06 200 CYS B N 1
ATOM 3822 C CA . CYS B 1 200 ? -6.637 -1.71 -18.406 1 87.06 200 CYS B CA 1
ATOM 3823 C C . CYS B 1 200 ? -6.738 -1.375 -19.891 1 87.06 200 CYS B C 1
ATOM 3825 O O . CYS B 1 200 ? -5.727 -1.342 -20.594 1 87.06 200 CYS B O 1
ATOM 3827 N N . LYS B 1 201 ? -7.914 -1.07 -20.281 1 90.19 201 LYS B N 1
ATOM 3828 C CA . LYS B 1 201 ? -8.164 -0.756 -21.688 1 90.19 201 LYS B CA 1
ATOM 3829 C C . LYS B 1 201 ? -7.402 0.494 -22.109 1 90.19 201 LYS B C 1
ATOM 3831 O O . LYS B 1 201 ? -6.82 0.529 -23.203 1 90.19 201 LYS B O 1
ATOM 3836 N N . ILE B 1 202 ? -7.402 1.406 -21.297 1 86 202 ILE B N 1
ATOM 3837 C CA . ILE B 1 202 ? -6.77 2.68 -21.625 1 86 202 ILE B CA 1
ATOM 3838 C C . ILE B 1 202 ? -5.254 2.543 -21.516 1 86 202 ILE B C 1
ATOM 3840 O O . ILE B 1 202 ? -4.516 2.957 -22.406 1 86 202 ILE B O 1
ATOM 3844 N N . LYS B 1 203 ? -4.805 1.934 -20.5 1 84.06 203 LYS B N 1
ATOM 3845 C CA . LYS B 1 203 ? -3.377 1.914 -20.203 1 84.06 203 LYS B CA 1
ATOM 3846 C C . LYS B 1 203 ? -2.648 0.884 -21.062 1 84.06 203 LYS B C 1
ATOM 3848 O O . LYS B 1 203 ? -1.448 1.015 -21.312 1 84.06 203 LYS B O 1
ATOM 3853 N N . LEU B 1 204 ? -3.365 -0.077 -21.484 1 93.19 204 LEU B N 1
ATOM 3854 C CA . LEU B 1 204 ? -2.756 -1.14 -22.281 1 93.19 204 LEU B CA 1
ATOM 3855 C C . LEU B 1 204 ? -3.271 -1.109 -23.719 1 93.19 204 LEU B C 1
ATOM 3857 O O . LEU B 1 204 ? -3.338 -2.146 -24.375 1 93.19 204 LEU B O 1
ATOM 3861 N N . LYS B 1 205 ? -3.619 0.037 -24.156 1 93.69 205 LYS B N 1
ATOM 3862 C CA . LYS B 1 205 ? -4.207 0.214 -25.484 1 93.69 205 LYS B CA 1
ATOM 3863 C C . LYS B 1 205 ? -3.258 -0.27 -26.578 1 93.69 205 LYS B C 1
ATOM 3865 O O . LYS B 1 205 ? -3.699 -0.684 -27.656 1 93.69 205 LYS B O 1
ATOM 3870 N N . LYS B 1 206 ? -1.967 -0.244 -26.391 1 95.62 206 LYS B N 1
ATOM 3871 C CA . LYS B 1 206 ? -0.967 -0.709 -27.359 1 95.62 206 LYS B CA 1
ATOM 3872 C C . LYS B 1 206 ? -1.055 -2.221 -27.547 1 95.62 206 LYS B C 1
ATOM 3874 O O . LYS B 1 206 ? -0.501 -2.76 -28.5 1 95.62 206 LYS B O 1
ATOM 3879 N N . TYR B 1 207 ? -1.67 -2.951 -26.656 1 97.94 207 TYR B N 1
ATOM 3880 C CA . TYR B 1 207 ? -1.8 -4.402 -26.703 1 97.94 207 TYR B CA 1
ATOM 3881 C C . TYR B 1 207 ? -3.264 -4.82 -26.641 1 97.94 207 TYR B C 1
ATOM 3883 O O . TYR B 1 207 ? -3.705 -5.445 -25.672 1 97.94 207 TYR B O 1
ATOM 3891 N N . PRO B 1 208 ? -3.99 -4.582 -27.672 1 97.69 208 PRO B N 1
ATOM 3892 C CA . PRO B 1 208 ? -5.434 -4.824 -27.672 1 97.69 208 PRO B CA 1
ATOM 3893 C C . PRO B 1 208 ? -5.793 -6.277 -27.391 1 97.69 208 PRO B C 1
ATOM 3895 O O . PRO B 1 208 ? -6.82 -6.555 -26.766 1 97.69 208 PRO B O 1
ATOM 3898 N N . ASN B 1 209 ? -5.008 -7.223 -27.828 1 98.31 209 ASN B N 1
ATOM 3899 C CA . ASN B 1 209 ? -5.289 -8.633 -27.578 1 98.31 209 ASN B CA 1
ATOM 3900 C C . ASN B 1 209 ? -5.129 -8.977 -26.094 1 98.31 209 ASN B C 1
ATOM 3902 O O . ASN B 1 209 ? -5.867 -9.805 -25.562 1 98.31 209 ASN B O 1
ATOM 3906 N N . LEU B 1 210 ? -4.168 -8.43 -25.469 1 98 210 LEU B N 1
ATOM 3907 C CA . LEU B 1 210 ? -4.031 -8.594 -24.031 1 98 210 LEU B CA 1
ATOM 3908 C C . LEU B 1 210 ? -5.242 -8.023 -23.297 1 98 210 LEU B C 1
ATOM 3910 O O . LEU B 1 210 ? -5.742 -8.625 -22.344 1 98 210 LEU B O 1
ATOM 3914 N N . VAL B 1 211 ? -5.688 -6.832 -23.719 1 97.25 211 VAL B N 1
ATOM 3915 C CA . VAL B 1 211 ? -6.863 -6.184 -23.141 1 97.25 211 VAL B CA 1
ATOM 3916 C C . VAL B 1 211 ? -8.07 -7.113 -23.25 1 97.25 211 VAL B C 1
ATOM 3918 O O . VAL B 1 211 ? -8.844 -7.25 -22.312 1 97.25 211 VAL B O 1
ATOM 3921 N N . GLU B 1 212 ? -8.164 -7.719 -24.359 1 97.56 212 GLU B N 1
ATOM 3922 C CA . GLU B 1 212 ? -9.266 -8.656 -24.578 1 97.56 212 GLU B CA 1
ATOM 3923 C C . GLU B 1 212 ? -9.141 -9.859 -23.641 1 97.56 212 GLU B C 1
ATOM 3925 O O . GLU B 1 212 ? -10.141 -10.336 -23.094 1 97.56 212 GLU B O 1
ATOM 3930 N N . ALA B 1 213 ? -7.953 -10.383 -23.516 1 97.94 213 ALA B N 1
ATOM 3931 C CA . ALA B 1 213 ? -7.719 -11.5 -22.594 1 97.94 213 ALA B CA 1
ATOM 3932 C C . ALA B 1 213 ? -8.117 -11.133 -21.172 1 97.94 213 ALA B C 1
ATOM 3934 O O . ALA B 1 213 ? -8.719 -11.945 -20.469 1 97.94 213 ALA B O 1
ATOM 3935 N N . ILE B 1 214 ? -7.766 -9.938 -20.766 1 96.88 214 ILE B N 1
ATOM 3936 C CA . ILE B 1 214 ? -8.102 -9.453 -19.438 1 96.88 214 ILE B CA 1
ATOM 3937 C C . ILE B 1 214 ? -9.617 -9.352 -19.297 1 96.88 214 ILE B C 1
ATOM 3939 O O . ILE B 1 214 ? -10.18 -9.758 -18.266 1 96.88 214 ILE B O 1
ATOM 3943 N N . LYS B 1 215 ? -10.25 -8.898 -20.281 1 96.62 215 LYS B N 1
ATOM 3944 C CA . LYS B 1 215 ? -11.695 -8.734 -20.297 1 96.62 215 LYS B CA 1
ATOM 3945 C C . LYS B 1 215 ? -12.398 -10.078 -20.125 1 96.62 215 LYS B C 1
ATOM 3947 O O . LYS B 1 215 ? -13.398 -10.172 -19.406 1 96.62 215 LYS B O 1
ATOM 3952 N N . ASN B 1 216 ? -11.898 -11.094 -20.734 1 97.5 216 ASN B N 1
ATOM 3953 C CA . ASN B 1 216 ? -12.594 -12.375 -20.812 1 97.5 216 ASN B CA 1
ATOM 3954 C C . ASN B 1 216 ? -12.055 -13.359 -19.781 1 97.5 216 ASN B C 1
ATOM 3956 O O . ASN B 1 216 ? -12.445 -14.531 -19.766 1 97.5 216 ASN B O 1
ATOM 3960 N N . ARG B 1 217 ? -11.18 -12.922 -18.984 1 97.56 217 ARG B N 1
ATOM 3961 C CA . ARG B 1 217 ? -10.523 -13.797 -18.016 1 97.56 217 ARG B CA 1
ATOM 3962 C C . ARG B 1 217 ? -11.547 -14.547 -17.172 1 97.56 217 ARG B C 1
ATOM 3964 O O . ARG B 1 217 ? -11.375 -15.734 -16.891 1 97.56 217 ARG B O 1
ATOM 3971 N N . HIS B 1 218 ? -12.633 -13.844 -16.75 1 97.81 218 HIS B N 1
ATOM 3972 C CA . HIS B 1 218 ? -13.625 -14.469 -15.875 1 97.81 218 HIS B CA 1
ATOM 3973 C C . HIS B 1 218 ? -14.336 -15.617 -16.578 1 97.81 218 HIS B C 1
ATOM 3975 O O . HIS B 1 218 ? -14.648 -16.625 -15.961 1 97.81 218 HIS B O 1
ATOM 3981 N N . ILE B 1 219 ? -14.5 -15.477 -17.844 1 98.12 219 ILE B N 1
ATOM 3982 C CA . ILE B 1 219 ? -15.156 -16.516 -18.625 1 98.12 219 ILE B CA 1
ATOM 3983 C C . ILE B 1 219 ? -14.266 -17.766 -18.688 1 98.12 219 ILE B C 1
ATOM 3985 O O . ILE B 1 219 ? -14.711 -18.875 -18.406 1 98.12 219 ILE B O 1
ATOM 3989 N N . HIS B 1 220 ? -12.992 -17.547 -19.031 1 97.88 220 HIS B N 1
ATOM 3990 C CA . HIS B 1 220 ? -12.047 -18.656 -19.156 1 97.88 220 HIS B CA 1
ATOM 3991 C C . HIS B 1 220 ? -11.828 -19.328 -17.797 1 97.88 220 HIS B C 1
ATOM 3993 O O . HIS B 1 220 ? -11.711 -20.562 -17.734 1 97.88 220 HIS B O 1
ATOM 3999 N N . TYR B 1 221 ? -11.75 -18.547 -16.797 1 98.44 221 TYR B N 1
ATOM 4000 C CA . TYR B 1 221 ? -11.562 -19.062 -15.445 1 98.44 221 TYR B CA 1
ATOM 4001 C C . TYR B 1 221 ? -12.703 -20 -15.055 1 98.44 221 TYR B C 1
ATOM 4003 O O . TYR B 1 221 ? -12.469 -21.125 -14.609 1 98.44 221 TYR B O 1
ATOM 4011 N N . ASN B 1 222 ? -13.906 -19.547 -15.227 1 98.69 222 ASN B N 1
ATOM 4012 C CA . ASN B 1 222 ? -15.078 -20.312 -14.828 1 98.69 222 ASN B CA 1
ATOM 4013 C C . ASN B 1 222 ? -15.234 -21.578 -15.68 1 98.69 222 ASN B C 1
ATOM 4015 O O . ASN B 1 222 ? -15.695 -22.609 -15.195 1 98.69 222 ASN B O 1
ATOM 4019 N N . LYS B 1 223 ? -14.891 -21.438 -16.922 1 98.56 223 LYS B N 1
ATOM 4020 C CA . LYS B 1 223 ? -14.883 -22.609 -17.781 1 98.56 223 LYS B CA 1
ATOM 4021 C C . LYS B 1 223 ? -13.875 -23.641 -17.297 1 98.56 223 LYS B C 1
ATOM 4023 O O . LYS B 1 223 ? -14.141 -24.844 -17.344 1 98.56 223 LYS B O 1
ATOM 4028 N N . SER B 1 224 ? -12.719 -23.188 -16.891 1 98.81 224 SER B N 1
ATOM 4029 C CA . SER B 1 224 ? -11.695 -24.078 -16.359 1 98.81 224 SER B CA 1
ATOM 4030 C C . SER B 1 224 ? -12.18 -24.781 -15.086 1 98.81 224 SER B C 1
ATOM 4032 O O . SER B 1 224 ? -11.93 -25.969 -14.891 1 98.81 224 SER B O 1
ATOM 4034 N N . ILE B 1 225 ? -12.844 -24.047 -14.203 1 98.81 225 ILE B N 1
ATOM 4035 C CA . ILE B 1 225 ? -13.391 -24.609 -12.977 1 98.81 225 ILE B CA 1
ATOM 4036 C C . ILE B 1 225 ? -14.406 -25.703 -13.32 1 98.81 225 ILE B C 1
ATOM 4038 O O . ILE B 1 225 ? -14.391 -26.781 -12.727 1 98.81 225 ILE B O 1
ATOM 4042 N N . LYS B 1 226 ? -15.273 -25.438 -14.258 1 98.69 226 LYS B N 1
ATOM 4043 C CA . LYS B 1 226 ? -16.281 -26.406 -14.664 1 98.69 226 LYS B CA 1
ATOM 4044 C C . LYS B 1 226 ? -15.641 -27.688 -15.188 1 98.69 226 LYS B C 1
ATOM 4046 O O . LYS B 1 226 ? -16.094 -28.781 -14.867 1 98.69 226 LYS B O 1
ATOM 4051 N N . LEU B 1 227 ? -14.656 -27.469 -15.984 1 98.88 227 LEU B N 1
ATOM 4052 C CA . LEU B 1 227 ? -13.969 -28.656 -16.5 1 98.88 227 LEU B CA 1
ATOM 4053 C C . LEU B 1 227 ? -13.305 -29.438 -15.367 1 98.88 227 LEU B C 1
ATOM 4055 O O . LEU B 1 227 ? -13.367 -30.672 -15.344 1 98.88 227 LEU B O 1
ATOM 4059 N N . ALA B 1 228 ? -12.609 -28.766 -14.5 1 98.88 228 ALA B N 1
ATOM 4060 C CA . ALA B 1 228 ? -11.953 -29.406 -13.367 1 98.88 228 ALA B CA 1
ATOM 4061 C C . ALA B 1 228 ? -12.953 -30.219 -12.547 1 98.88 228 ALA B C 1
ATOM 4063 O O . ALA B 1 228 ? -12.68 -31.375 -12.195 1 98.88 228 ALA B O 1
ATOM 4064 N N . GLU B 1 229 ? -14.055 -29.641 -12.258 1 98.69 229 GLU B N 1
ATOM 4065 C CA . GLU B 1 229 ? -15.07 -30.297 -11.438 1 98.69 229 GLU B CA 1
ATOM 4066 C C . GLU B 1 229 ? -15.68 -31.484 -12.18 1 98.69 229 GLU B C 1
ATOM 4068 O O . GLU B 1 229 ? -15.969 -32.531 -11.57 1 98.69 229 GLU B O 1
ATOM 4073 N N . LYS B 1 230 ? -15.938 -31.297 -13.453 1 98.75 230 LYS B N 1
ATOM 4074 C CA . LYS B 1 230 ? -16.422 -32.406 -14.266 1 98.75 230 LYS B CA 1
ATOM 4075 C C . LYS B 1 230 ? -15.445 -33.594 -14.219 1 98.75 230 LYS B C 1
ATOM 4077 O O . LYS B 1 230 ? -15.859 -34.75 -14.031 1 98.75 230 LYS B O 1
ATOM 4082 N N . LEU B 1 231 ? -14.164 -33.281 -14.406 1 98.75 231 LEU B N 1
ATOM 4083 C CA . LEU B 1 231 ? -13.141 -34.344 -14.375 1 98.75 231 LEU B CA 1
ATOM 4084 C C . LEU B 1 231 ? -13.078 -35 -13 1 98.75 231 LEU B C 1
ATOM 4086 O O . LEU B 1 231 ? -12.805 -36.188 -12.898 1 98.75 231 LEU B O 1
ATOM 4090 N N . GLU B 1 232 ? -13.242 -34.188 -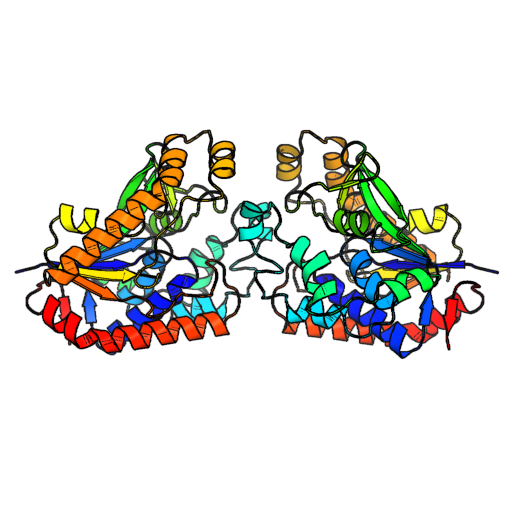11.969 1 98.69 232 GLU B N 1
ATOM 4091 C CA . GLU B 1 232 ? -13.266 -34.781 -10.625 1 98.69 232 GLU B CA 1
ATOM 4092 C C . GLU B 1 232 ? -14.438 -35.75 -10.461 1 98.69 232 GLU B C 1
ATOM 4094 O O . GLU B 1 232 ? -14.289 -36.812 -9.883 1 98.69 232 GLU B O 1
ATOM 4099 N N . GLU B 1 233 ? -15.586 -35.406 -10.961 1 98.12 233 GLU B N 1
ATOM 4100 C CA . GLU B 1 233 ? -16.766 -36.281 -10.93 1 98.12 233 GLU B CA 1
ATOM 4101 C C . GLU B 1 233 ? -16.516 -37.562 -11.688 1 98.12 233 GLU B C 1
ATOM 4103 O O . GLU B 1 233 ? -17.047 -38.625 -11.328 1 98.12 233 GLU B O 1
ATOM 4108 N N . GLU B 1 234 ? -15.711 -37.469 -12.648 1 98.19 234 GLU B N 1
ATOM 4109 C CA . GLU B 1 234 ? -15.398 -38.625 -13.492 1 98.19 234 GLU B CA 1
ATOM 4110 C C . GLU B 1 234 ? -14.227 -39.406 -12.93 1 98.19 234 GLU B C 1
ATOM 4112 O O . GLU B 1 234 ? -13.711 -40.344 -13.586 1 98.19 234 GLU B O 1
ATOM 4117 N N . ASN B 1 235 ? -13.711 -39 -11.773 1 97.38 235 ASN B N 1
ATOM 4118 C CA . ASN B 1 235 ? -12.586 -39.656 -11.109 1 97.38 235 ASN B CA 1
ATOM 4119 C C . ASN B 1 235 ? -11.305 -39.531 -11.93 1 97.38 235 ASN B C 1
ATOM 4121 O O . ASN B 1 235 ? -10.5 -40.469 -11.977 1 97.38 235 ASN B O 1
ATOM 4125 N N . ARG B 1 236 ? -11.133 -38.406 -12.586 1 98.5 236 ARG B N 1
ATOM 4126 C CA . ARG B 1 236 ? -9.93 -38.125 -13.367 1 98.5 236 ARG B CA 1
ATOM 4127 C C . ARG B 1 236 ? -9.156 -36.938 -12.781 1 98.5 236 ARG B C 1
ATOM 4129 O O . ARG B 1 236 ? -8.102 -36.562 -13.297 1 98.5 236 ARG B O 1
ATOM 4136 N N . ALA B 1 237 ? -9.734 -36.406 -11.734 1 98.81 237 ALA B N 1
ATOM 4137 C CA . ALA B 1 237 ? -9.055 -35.281 -11.102 1 98.81 237 ALA B CA 1
ATOM 4138 C C . ALA B 1 237 ? -9.32 -35.25 -9.594 1 98.81 237 ALA B C 1
ATOM 4140 O O . ALA B 1 237 ? -10.281 -35.844 -9.117 1 98.81 237 ALA B O 1
ATOM 4141 N N . VAL B 1 238 ? -8.43 -34.688 -8.875 1 98.81 238 VAL B N 1
ATOM 4142 C CA . VAL B 1 238 ? -8.617 -34.281 -7.488 1 98.81 238 VAL B CA 1
ATOM 4143 C C . VAL B 1 238 ? -8.367 -32.781 -7.34 1 98.81 238 VAL B C 1
ATOM 4145 O O . VAL B 1 238 ? -7.348 -32.25 -7.793 1 98.81 238 VAL B O 1
ATOM 4148 N N . ILE B 1 239 ? -9.336 -32.125 -6.777 1 98.88 239 ILE B N 1
ATOM 4149 C CA . ILE B 1 239 ? -9.227 -30.688 -6.547 1 98.88 239 ILE B CA 1
ATOM 4150 C C . ILE B 1 239 ? -8.969 -30.422 -5.066 1 98.88 239 ILE B C 1
ATOM 4152 O O . ILE B 1 239 ? -9.703 -30.906 -4.203 1 98.88 239 ILE B O 1
ATOM 4156 N N . ILE B 1 240 ? -7.895 -29.781 -4.77 1 98.88 240 ILE B N 1
ATOM 4157 C CA . ILE B 1 240 ? -7.629 -29.25 -3.436 1 98.88 240 ILE B CA 1
ATOM 4158 C C . ILE B 1 240 ? -7.848 -27.734 -3.426 1 98.88 240 ILE B C 1
ATOM 4160 O O . ILE B 1 240 ? -7.223 -27.016 -4.195 1 98.88 240 ILE B O 1
ATOM 4164 N N . ARG B 1 241 ? -8.734 -27.25 -2.559 1 98.69 241 ARG B N 1
ATOM 4165 C CA . ARG B 1 241 ? -9.094 -25.828 -2.504 1 98.69 241 ARG B CA 1
ATOM 4166 C C . ARG B 1 241 ? -9.586 -25.453 -1.115 1 98.69 241 ARG B C 1
ATOM 4168 O O . ARG B 1 241 ? -10 -26.312 -0.335 1 98.69 241 ARG B O 1
ATOM 4175 N N . PRO B 1 242 ? -9.516 -24.156 -0.806 1 98.25 242 PRO B N 1
ATOM 4176 C CA . PRO B 1 242 ? -10.039 -23.719 0.49 1 98.25 242 PRO B CA 1
ATOM 4177 C C . PRO B 1 242 ? -11.5 -24.109 0.698 1 98.25 242 PRO B C 1
ATOM 4179 O O . PRO B 1 242 ? -12.297 -24.047 -0.238 1 98.25 242 PRO B O 1
ATOM 4182 N N . LYS B 1 243 ? -11.82 -24.469 1.896 1 97.31 243 LYS B N 1
ATOM 4183 C CA . LYS B 1 243 ? -13.18 -24.875 2.23 1 97.31 243 LYS B CA 1
ATOM 4184 C C . LYS B 1 243 ? -14.086 -23.656 2.406 1 97.31 243 LYS B C 1
ATOM 4186 O O . LYS B 1 243 ? -15.312 -23.766 2.271 1 97.31 243 LYS B O 1
ATOM 4191 N N . LYS B 1 244 ? -13.438 -22.531 2.766 1 96.12 244 LYS B N 1
ATOM 4192 C CA . LYS B 1 244 ? -14.133 -21.25 2.941 1 96.12 244 LYS B CA 1
ATOM 4193 C C . LYS B 1 244 ? -13.461 -20.141 2.137 1 96.12 244 LYS B C 1
ATOM 4195 O O . LYS B 1 244 ? -12.305 -20.281 1.73 1 96.12 244 LYS B O 1
ATOM 4200 N N . PRO B 1 245 ? -14.25 -19.125 1.867 1 94.88 245 PRO B N 1
ATOM 4201 C CA . PRO B 1 245 ? -13.641 -18 1.148 1 94.88 245 PRO B CA 1
ATOM 4202 C C . PRO B 1 245 ? -12.391 -17.469 1.841 1 94.88 245 PRO B C 1
ATOM 4204 O O . PRO B 1 245 ? -12.375 -17.312 3.064 1 94.88 245 PRO B O 1
ATOM 4207 N N . ILE B 1 246 ? -11.336 -17.25 0.999 1 90.81 246 ILE B N 1
ATOM 4208 C CA . ILE B 1 246 ? -10.109 -16.672 1.517 1 90.81 246 ILE B CA 1
ATOM 4209 C C . ILE B 1 246 ? -10.297 -15.172 1.721 1 90.81 246 ILE B C 1
ATOM 4211 O O . ILE B 1 246 ? -10.688 -14.453 0.795 1 90.81 246 ILE B O 1
ATOM 4215 N N . GLU B 1 247 ? -9.922 -14.703 2.859 1 85.12 247 GLU B N 1
ATOM 4216 C CA . GLU B 1 247 ? -10.219 -13.32 3.236 1 85.12 247 GLU B CA 1
ATOM 4217 C C . GLU B 1 247 ? -9 -12.43 3.059 1 85.12 247 GLU B C 1
ATOM 4219 O O . GLU B 1 247 ? -9.055 -11.227 3.332 1 85.12 247 GLU B O 1
ATOM 4224 N N . ILE B 1 248 ? -7.969 -12.93 2.549 1 84.81 248 ILE B N 1
ATOM 4225 C CA . ILE B 1 248 ? -6.793 -12.078 2.424 1 84.81 248 ILE B CA 1
ATOM 4226 C C . ILE B 1 248 ? -6.648 -11.602 0.98 1 84.81 248 ILE B C 1
ATOM 4228 O O . ILE B 1 248 ? -7.141 -12.25 0.055 1 84.81 248 ILE B O 1
ATOM 4232 N N . SER B 1 249 ? -5.949 -10.523 0.806 1 83.75 249 SER B N 1
ATOM 4233 C CA . SER B 1 249 ? -5.727 -9.945 -0.516 1 83.75 249 SER B CA 1
ATOM 4234 C C . SER B 1 249 ? -4.535 -10.602 -1.21 1 83.75 249 SER B C 1
ATOM 4236 O O . SER B 1 249 ? -3.719 -11.258 -0.563 1 83.75 249 SER B O 1
ATOM 4238 N N . ARG B 1 250 ? -4.473 -10.391 -2.504 1 87 250 ARG B N 1
ATOM 4239 C CA . ARG B 1 250 ? -3.357 -10.875 -3.309 1 87 250 ARG B CA 1
ATOM 4240 C C . ARG B 1 250 ? -2.053 -10.203 -2.895 1 87 250 ARG B C 1
ATOM 4242 O O . ARG B 1 250 ? -0.967 -10.672 -3.244 1 87 250 ARG B O 1
ATOM 4249 N N . PHE B 1 251 ? -2.193 -9.156 -2.156 1 86.25 251 PHE B N 1
ATOM 4250 C CA . PHE B 1 251 ? -1.035 -8.391 -1.715 1 86.25 251 PHE B CA 1
ATOM 4251 C C . PHE B 1 251 ? -1 -8.281 -0.195 1 86.25 251 PHE B C 1
ATOM 4253 O O . PHE B 1 251 ? -0.533 -7.285 0.354 1 86.25 251 PHE B O 1
ATOM 4260 N N . GLU B 1 252 ? -1.487 -9.328 0.441 1 87 252 GLU B N 1
ATOM 4261 C CA . GLU B 1 252 ? -1.568 -9.367 1.898 1 87 252 GLU B CA 1
ATOM 4262 C C . GLU B 1 252 ? -0.203 -9.117 2.533 1 87 252 GLU B C 1
ATOM 4264 O O . GLU B 1 252 ? 0.809 -9.648 2.07 1 87 252 GLU B O 1
ATOM 4269 N N . ARG B 1 253 ? -0.185 -8.32 3.607 1 87.56 253 ARG B N 1
ATOM 4270 C CA . ARG B 1 253 ? 1.081 -7.969 4.246 1 87.56 253 ARG B CA 1
ATOM 4271 C C . ARG B 1 253 ? 1.091 -8.383 5.711 1 87.56 253 ARG B C 1
ATOM 4273 O O . ARG B 1 253 ? 2.045 -8.102 6.438 1 87.56 253 ARG B O 1
ATOM 4280 N N . ASN B 1 254 ? 0.048 -9.031 6.176 1 89.12 254 ASN B N 1
ATOM 4281 C CA . ASN B 1 254 ? 0.001 -9.555 7.539 1 89.12 254 ASN B CA 1
ATOM 4282 C C . ASN B 1 254 ? 0.541 -10.984 7.613 1 89.12 254 ASN B C 1
ATOM 4284 O O . ASN B 1 254 ? -0.106 -11.922 7.145 1 89.12 254 ASN B O 1
ATOM 4288 N N . PRO B 1 255 ? 1.622 -11.156 8.281 1 93 255 PRO B N 1
ATOM 4289 C CA . PRO B 1 255 ? 2.236 -12.484 8.297 1 93 255 PRO B CA 1
ATOM 4290 C C . PRO B 1 255 ? 1.361 -13.531 8.984 1 93 255 PRO B C 1
ATOM 4292 O O . PRO B 1 255 ? 1.351 -14.695 8.578 1 93 255 PRO B O 1
ATOM 4295 N N . GLU B 1 256 ? 0.635 -13.117 9.961 1 93.69 256 GLU B N 1
ATOM 4296 C CA . GLU B 1 256 ? -0.204 -14.078 10.672 1 93.69 256 GLU B CA 1
ATOM 4297 C C . GLU B 1 256 ? -1.333 -14.594 9.789 1 93.69 256 GLU B C 1
ATOM 4299 O O . GLU B 1 256 ? -1.696 -15.766 9.852 1 93.69 256 GLU B O 1
ATOM 4304 N N . ASN B 1 257 ? -1.905 -13.711 9.031 1 93.75 257 ASN B N 1
ATOM 4305 C CA . ASN B 1 257 ? -2.912 -14.133 8.055 1 93.75 257 ASN B CA 1
ATOM 4306 C C . ASN B 1 257 ? -2.344 -15.133 7.059 1 93.75 257 ASN B C 1
ATOM 4308 O O . ASN B 1 257 ? -3.008 -16.109 6.703 1 93.75 257 ASN B O 1
ATOM 4312 N N . LEU B 1 258 ? -1.12 -14.891 6.648 1 96.06 258 LEU B N 1
ATOM 4313 C CA . LEU B 1 258 ? -0.471 -15.758 5.676 1 96.06 258 LEU B CA 1
ATOM 4314 C C . LEU B 1 258 ? -0.176 -17.125 6.281 1 96.06 258 LEU B C 1
ATOM 4316 O O . LEU B 1 258 ? -0.377 -18.156 5.629 1 96.06 258 LEU B O 1
ATOM 4320 N N . LYS B 1 259 ? 0.272 -17.156 7.516 1 97.75 259 LYS B N 1
ATOM 4321 C CA . LYS B 1 259 ? 0.551 -18.406 8.211 1 97.75 259 LYS B CA 1
ATOM 4322 C C . LYS B 1 259 ? -0.722 -19.234 8.391 1 97.75 259 LYS B C 1
ATOM 4324 O O . LYS B 1 259 ? -0.698 -20.469 8.266 1 97.75 259 LYS B O 1
ATOM 4329 N N . LYS B 1 260 ? -1.772 -18.531 8.695 1 97.5 260 LYS B N 1
ATOM 4330 C CA . LYS B 1 260 ? -3.055 -19.219 8.844 1 97.5 260 LYS B CA 1
ATOM 4331 C C . LYS B 1 260 ? -3.486 -19.859 7.531 1 97.5 260 LYS B C 1
ATOM 4333 O O . LYS B 1 260 ? -3.959 -21 7.52 1 97.5 260 LYS B O 1
ATOM 4338 N N . LEU B 1 261 ? -3.387 -19.141 6.504 1 97.75 261 LEU B N 1
ATOM 4339 C CA . LEU B 1 261 ? -3.752 -19.656 5.188 1 97.75 261 LEU B CA 1
ATOM 4340 C C . LEU B 1 261 ? -2.881 -20.859 4.809 1 97.75 261 LEU B C 1
ATOM 4342 O O . LEU B 1 261 ? -3.377 -21.844 4.258 1 97.75 261 LEU B O 1
ATOM 4346 N N . TYR B 1 262 ? -1.564 -20.766 5.078 1 98.5 262 TYR B N 1
ATOM 4347 C CA . TYR B 1 262 ? -0.625 -21.859 4.887 1 98.5 262 TYR B CA 1
ATOM 4348 C C . TYR B 1 262 ? -1.085 -23.109 5.629 1 98.5 262 TYR B C 1
ATOM 4350 O O . TYR B 1 262 ? -1.108 -24.203 5.062 1 98.5 262 TYR B O 1
ATOM 4358 N N . ALA B 1 263 ? -1.438 -22.938 6.867 1 98.56 263 ALA B N 1
ATOM 4359 C CA . ALA B 1 263 ? -1.878 -24.047 7.703 1 98.56 263 ALA B CA 1
ATOM 4360 C C . ALA B 1 263 ? -3.158 -24.672 7.152 1 98.56 263 ALA B C 1
ATOM 4362 O O . ALA B 1 263 ? -3.334 -25.891 7.203 1 98.56 263 ALA B O 1
ATOM 4363 N N . GLU B 1 264 ? -4.027 -23.875 6.688 1 98.44 264 GLU B N 1
ATOM 4364 C CA . GLU B 1 264 ? -5.258 -24.359 6.074 1 98.44 264 GLU B CA 1
ATOM 4365 C C . GLU B 1 264 ? -4.961 -25.219 4.852 1 98.44 264 GLU B C 1
ATOM 4367 O O . GLU B 1 264 ? -5.559 -26.297 4.68 1 98.44 264 GLU B O 1
ATOM 4372 N N . GLY B 1 265 ? -4.047 -24.75 3.971 1 98.69 265 GLY B N 1
ATOM 4373 C CA . GLY B 1 265 ? -3.65 -25.547 2.816 1 98.69 265 GLY B CA 1
ATOM 4374 C C . GLY B 1 265 ? -3.07 -26.891 3.191 1 98.69 265 GLY B C 1
ATOM 4375 O O . GLY B 1 265 ? -3.41 -27.906 2.584 1 98.69 265 GLY B O 1
ATOM 4376 N N . TYR B 1 266 ? -2.23 -26.859 4.203 1 98.81 266 TYR B N 1
ATOM 4377 C CA . TYR B 1 266 ? -1.622 -28.094 4.684 1 98.81 266 TYR B CA 1
ATOM 4378 C C . TYR B 1 266 ? -2.688 -29.078 5.141 1 98.81 266 TYR B C 1
ATOM 4380 O O . TYR B 1 266 ? -2.66 -30.25 4.758 1 98.81 266 TYR B O 1
ATOM 4388 N N . LYS B 1 267 ? -3.602 -28.578 5.938 1 98.62 267 LYS B N 1
ATOM 4389 C CA . LYS B 1 267 ? -4.66 -29.422 6.484 1 98.62 267 LYS B CA 1
ATOM 4390 C C . LYS B 1 267 ? -5.555 -29.969 5.375 1 98.62 267 LYS B C 1
ATOM 4392 O O . LYS B 1 267 ? -5.914 -31.156 5.387 1 98.62 267 LYS B O 1
ATOM 4397 N N . ASP B 1 268 ? -5.938 -29.141 4.465 1 98.69 268 ASP B N 1
ATOM 4398 C CA . ASP B 1 268 ? -6.797 -29.578 3.365 1 98.69 268 ASP B CA 1
ATOM 4399 C C . ASP B 1 268 ? -6.117 -30.656 2.529 1 98.69 268 ASP B C 1
ATOM 4401 O O . ASP B 1 268 ? -6.777 -31.562 2.021 1 98.69 268 ASP B O 1
ATOM 4405 N N . ALA B 1 269 ? -4.805 -30.5 2.33 1 98.62 269 ALA B N 1
ATOM 4406 C CA . ALA B 1 269 ? -4.047 -31.516 1.604 1 98.62 269 ALA B CA 1
ATOM 4407 C C . ALA B 1 269 ? -4.062 -32.844 2.354 1 98.62 269 ALA B C 1
ATOM 4409 O O . ALA B 1 269 ? -4.18 -33.906 1.739 1 98.62 269 ALA B O 1
ATOM 4410 N N . GLU B 1 270 ? -3.951 -32.75 3.654 1 98.12 270 GLU B N 1
ATOM 4411 C CA . GLU B 1 270 ? -4.035 -33.969 4.473 1 98.12 270 GLU B CA 1
ATOM 4412 C C . GLU B 1 270 ? -5.371 -34.656 4.273 1 98.12 270 GLU B C 1
ATOM 4414 O O . GLU B 1 270 ? -5.414 -35.906 4.152 1 98.12 270 GLU B O 1
ATOM 4419 N N . ASP B 1 271 ? -6.363 -33.906 4.227 1 98.06 271 ASP B N 1
ATOM 4420 C CA . ASP B 1 271 ? -7.711 -34.469 4.074 1 98.06 271 ASP B CA 1
ATOM 4421 C C . ASP B 1 271 ? -7.883 -35.125 2.715 1 98.06 271 ASP B C 1
ATOM 4423 O O . ASP B 1 271 ? -8.734 -36 2.557 1 98.06 271 ASP B O 1
ATOM 4427 N N . LYS B 1 272 ? -7.137 -34.75 1.713 1 97.62 272 LYS B N 1
ATOM 4428 C CA . LYS B 1 272 ? -7.305 -35.219 0.349 1 97.62 272 LYS B CA 1
ATOM 4429 C C . LYS B 1 272 ? -6.258 -36.281 0.012 1 97.62 272 LYS B C 1
ATOM 4431 O O . LYS B 1 272 ? -6.188 -36.75 -1.122 1 97.62 272 LYS B O 1
ATOM 4436 N N . PHE B 1 273 ? -5.469 -36.656 0.95 1 96.12 273 PHE B N 1
ATOM 4437 C CA . PHE B 1 273 ? -4.336 -37.531 0.733 1 96.12 273 PHE B CA 1
ATOM 4438 C C . PHE B 1 273 ? -4.793 -38.844 0.093 1 96.12 273 PHE B C 1
ATOM 4440 O O . PHE B 1 273 ? -4.215 -39.281 -0.902 1 96.12 273 PHE B O 1
ATOM 4447 N N . SER B 1 274 ? -5.801 -39.469 0.607 1 95.94 274 SER B N 1
ATOM 4448 C CA . SER B 1 274 ? -6.281 -40.75 0.111 1 95.94 274 SER B CA 1
ATOM 4449 C C . SER B 1 274 ? -6.805 -40.625 -1.315 1 95.94 274 SER B C 1
ATOM 4451 O O . SER B 1 274 ? -6.633 -41.562 -2.125 1 95.94 274 SER B O 1
ATOM 4453 N N . ASP B 1 275 ? -7.473 -39.531 -1.605 1 97.5 275 ASP B N 1
ATOM 4454 C CA . ASP B 1 275 ? -7.992 -39.312 -2.949 1 97.5 275 ASP B CA 1
ATOM 4455 C C . ASP B 1 275 ? -6.859 -39.188 -3.967 1 97.5 275 ASP B C 1
ATOM 4457 O O . ASP B 1 275 ? -6.961 -39.75 -5.074 1 97.5 275 ASP B O 1
ATOM 4461 N N . ILE B 1 276 ? -5.828 -38.531 -3.576 1 97.88 276 ILE B N 1
ATOM 4462 C CA . ILE B 1 276 ? -4.68 -38.375 -4.457 1 97.88 276 ILE B CA 1
ATOM 4463 C C . ILE B 1 276 ? -4.004 -39.719 -4.703 1 97.88 276 ILE B C 1
ATOM 4465 O O . ILE B 1 276 ? -3.678 -40.062 -5.84 1 97.88 276 ILE B O 1
ATOM 4469 N N . ALA B 1 277 ? -3.816 -40.438 -3.623 1 95.88 277 ALA B N 1
ATOM 4470 C CA . ALA B 1 277 ? -3.184 -41.75 -3.721 1 95.88 277 ALA B CA 1
ATOM 4471 C C . ALA B 1 277 ? -3.975 -42.688 -4.641 1 95.88 277 ALA B C 1
ATOM 4473 O O . ALA B 1 277 ? -3.395 -43.406 -5.445 1 95.88 277 ALA B O 1
ATOM 4474 N N . ARG B 1 278 ? -5.238 -42.656 -4.508 1 96.12 278 ARG B N 1
ATOM 4475 C CA . ARG B 1 278 ? -6.105 -43.5 -5.32 1 96.12 278 ARG B CA 1
ATOM 4476 C C . ARG B 1 278 ? -6.066 -43.062 -6.785 1 96.12 278 ARG B C 1
ATOM 4478 O O . ARG B 1 278 ? -5.969 -43.906 -7.68 1 96.12 278 ARG B O 1
ATOM 4485 N N . LEU B 1 279 ? -6.117 -41.781 -7.023 1 97.44 279 LEU B N 1
ATOM 4486 C CA . LEU B 1 279 ? -6.148 -41.25 -8.383 1 97.44 279 LEU B CA 1
ATOM 4487 C C . LEU B 1 279 ? -4.855 -41.594 -9.125 1 97.44 279 LEU B C 1
ATOM 4489 O O . LEU B 1 279 ? -4.879 -41.906 -10.32 1 97.44 279 LEU B O 1
ATOM 4493 N N . CYS B 1 280 ? -3.758 -41.531 -8.414 1 96.75 280 CYS B N 1
ATOM 4494 C CA . CYS B 1 280 ? -2.459 -41.531 -9.078 1 96.75 280 CYS B CA 1
ATOM 4495 C C . CYS B 1 280 ? -1.809 -42.906 -8.992 1 96.75 280 CYS B C 1
ATOM 4497 O O . CYS B 1 280 ? -0.682 -43.094 -9.453 1 96.75 280 CYS B O 1
ATOM 4499 N N . LYS B 1 281 ? -2.451 -43.875 -8.398 1 92.75 281 LYS B N 1
ATOM 4500 C CA . LYS B 1 281 ? -1.909 -45.188 -8.117 1 92.75 281 LYS B CA 1
ATOM 4501 C C . LYS B 1 281 ? -1.267 -45.812 -9.359 1 92.75 281 LYS B C 1
ATOM 4503 O O . LYS B 1 281 ? -0.226 -46.469 -9.273 1 92.75 281 LYS B O 1
ATOM 4508 N N . ASP B 1 282 ? -1.804 -45.562 -10.555 1 93.88 282 ASP B N 1
ATOM 4509 C CA . ASP B 1 282 ? -1.314 -46.219 -11.766 1 93.88 282 ASP B CA 1
ATOM 4510 C C . ASP B 1 282 ? -0.587 -45.219 -12.664 1 93.88 282 ASP B C 1
ATOM 4512 O O . ASP B 1 282 ? -0.372 -45.469 -13.852 1 93.88 282 ASP B O 1
ATOM 4516 N N . CYS B 1 283 ? -0.268 -44.094 -12.109 1 96.25 283 CYS B N 1
ATOM 4517 C CA . CYS B 1 283 ? 0.399 -43.062 -12.914 1 96.25 283 CYS B CA 1
ATOM 4518 C C . CYS B 1 283 ? 1.909 -43.281 -12.906 1 96.25 283 CYS B C 1
ATOM 4520 O O . CYS B 1 283 ? 2.514 -43.438 -11.844 1 96.25 283 CYS B O 1
ATOM 4522 N N . SER B 1 284 ? 2.57 -43.188 -14.023 1 94.5 284 SER B N 1
ATOM 4523 C CA . SER B 1 284 ? 3.99 -43.5 -14.18 1 94.5 284 SER B CA 1
ATOM 4524 C C . SER B 1 284 ? 4.852 -42.312 -13.719 1 94.5 284 SER B C 1
ATOM 4526 O O . SER B 1 284 ? 6.039 -42.469 -13.43 1 94.5 284 SER B O 1
ATOM 4528 N N . ASN B 1 285 ? 4.32 -41.156 -13.695 1 95.94 285 ASN B N 1
ATOM 4529 C CA . ASN B 1 285 ? 5.082 -39.969 -13.359 1 95.94 285 ASN B CA 1
ATOM 4530 C C . ASN B 1 285 ? 4.711 -39.438 -11.977 1 95.94 285 ASN B C 1
ATOM 4532 O O . ASN B 1 285 ? 4.688 -38.219 -11.766 1 95.94 285 ASN B O 1
ATOM 4536 N N . PHE B 1 286 ? 4.266 -40.344 -11.156 1 93 286 PHE B N 1
ATOM 4537 C CA . PHE B 1 286 ? 3.867 -40.062 -9.781 1 93 286 PHE B CA 1
ATOM 4538 C C . PHE B 1 286 ? 4.539 -41.031 -8.812 1 93 286 PHE B C 1
ATOM 4540 O O . PHE B 1 286 ? 4.73 -42.188 -9.141 1 93 286 PHE B O 1
ATOM 4547 N N . SER B 1 287 ? 5.008 -40.5 -7.668 1 90.38 287 SER B N 1
ATOM 4548 C CA . SER B 1 287 ? 5.562 -41.406 -6.664 1 90.38 287 SER B CA 1
ATOM 4549 C C . SER B 1 287 ? 5.051 -41.062 -5.27 1 90.38 287 SER B C 1
ATOM 4551 O O . SER B 1 287 ? 4.84 -39.906 -4.953 1 90.38 287 SER B O 1
ATOM 4553 N N . LEU B 1 288 ? 4.703 -42.062 -4.574 1 86.31 288 LEU B N 1
ATOM 4554 C CA . LEU B 1 288 ? 4.328 -42 -3.166 1 86.31 288 LEU B CA 1
ATOM 4555 C C . LEU B 1 288 ? 5.234 -42.906 -2.332 1 86.31 288 LEU B C 1
ATOM 4557 O O . LEU B 1 288 ? 5.391 -44.094 -2.631 1 86.31 288 LEU B O 1
ATOM 4561 N N . LEU B 1 289 ? 6.172 -42.375 -1.681 1 68.38 289 LEU B N 1
ATOM 4562 C CA . LEU B 1 289 ? 7.023 -43.25 -0.894 1 68.38 289 LEU B CA 1
ATOM 4563 C C . LEU B 1 289 ? 6.473 -43.406 0.52 1 68.38 289 LEU B C 1
ATOM 4565 O O . LEU B 1 289 ? 5.871 -42.5 1.067 1 68.38 289 LEU B O 1
#

Organism: Ruminiclostridium cellulolyticum (strain ATCC 35319 / DSM 5812 / JCM 6584 / H10) (NCBI:txid394503)

Sequence (578 aa):
MAKVNLILEGGGMRGLYTAGVLDCFLDHKILFKDIIGVSAGACNSLSYITGQRGRNLEINAGYCMDNRYVSVMGLFTRGSIFNMDFLFNDIPNKLIPFDYDKFKSSGCKLTVVTTDCETGKSYYAPVNDMKVDDVYVKASSSIPLVSPIVEAAGRKLVDGGPSDSIPIHYSVNIGFDKHVIILTQHKGYEKKPNKLYPLCKIKLKKYPNLVEAIKNRHIHYNKSIKLAEKLEEENRAVIIRPKKPIEISRFERNPENLKKLYAEGYKDAEDKFSDIARLCKDCSNFSLLMAKVNLILEGGGMRGLYTAGVLDCFLDHKILFKDIIGVSAGACNSLSYITGQRGRNLEINAGYCMDNRYVSVMGLFTRGSIFNMDFLFNDIPNKLIPFDYDKFKSSGCKLTVVTTDCETGKSYYAPVNDMKVDDVYVKASSSIPLVSPIVEAAGRKLVDGGPSDSIPIHYSVNIGFDKHVIILTQHKGYEKKPNKLYPLCKIKLKKYPNLVEAIKNRHIHYNKSIKLAEKLEEENRAVIIRPKKPIEISRFERNPENLKKLYAEGYKDAEDKFSDIARLCKDCSNFSLL

Solvent-accessible surface area (backbone atoms only — not comparable to full-atom values): 28768 Å² total; per-residue (Å²): 121,45,36,46,36,40,37,29,26,36,40,48,48,43,25,33,25,56,39,18,27,46,38,41,30,55,76,53,40,48,44,69,32,32,38,37,17,11,23,31,18,34,58,46,45,54,39,51,65,47,64,41,72,60,48,55,54,50,51,50,44,67,30,36,73,33,63,67,42,40,28,72,65,27,39,62,74,73,39,12,30,57,30,60,61,37,64,71,40,46,31,36,70,70,73,56,69,58,58,60,64,48,44,49,67,54,74,48,46,37,33,32,27,19,15,28,34,76,70,19,40,64,43,77,42,75,42,64,39,68,91,72,35,42,63,53,56,50,15,7,56,12,41,81,92,46,24,57,75,29,77,55,97,92,35,49,23,21,19,3,55,38,47,42,37,51,60,52,64,59,45,50,72,76,62,43,62,30,36,39,36,42,45,70,52,22,86,83,70,72,63,62,69,56,86,46,40,71,58,44,45,64,75,35,53,92,26,57,37,30,38,50,21,44,56,44,23,27,58,56,45,46,52,33,52,52,50,50,51,52,33,32,76,69,66,32,30,45,80,45,48,41,90,52,79,72,86,68,48,54,76,51,50,53,39,66,62,41,51,50,38,17,52,50,21,22,51,50,37,60,74,40,43,67,61,50,51,64,68,42,67,65,20,73,42,47,46,74,103,120,45,36,45,36,40,37,30,26,36,40,49,49,42,25,32,25,54,38,17,26,47,39,41,30,54,75,53,41,47,46,69,32,33,39,39,16,10,24,31,18,36,58,46,45,53,37,51,64,48,64,42,71,60,47,56,54,50,52,51,42,67,32,36,75,34,63,67,41,41,28,73,65,26,39,64,74,71,39,12,30,57,30,62,62,39,63,72,40,46,32,35,72,70,73,57,72,59,59,60,66,48,44,49,69,54,73,49,45,37,32,30,27,18,15,28,35,77,69,19,39,64,42,78,42,75,43,64,39,68,92,72,36,41,63,53,54,50,15,8,55,12,40,82,93,45,24,57,76,32,77,55,97,92,37,50,23,21,21,3,55,39,47,40,36,51,60,53,64,59,45,48,71,76,62,44,63,31,36,40,36,42,46,67,54,21,85,84,69,71,64,60,69,56,84,45,41,70,59,44,45,65,76,36,53,92,25,58,34,30,39,50,22,45,56,43,23,24,59,56,46,47,50,32,51,52,50,50,51,51,34,31,75,69,69,34,30,46,79,47,48,42,91,52,80,72,87,66,48,53,76,52,50,54,40,66,62,40,51,51,39,17,51,50,20,24,50,51,39,60,73,41,44,67,58,50,50,64,68,42,66,63,21,72,43,47,46,74,103

pLDDT: mean 95.39, std 5.25, range [68.25, 98.94]